Protein AF-A0A1B1DSR3-F1 (afdb_monomer)

Sequence (399 aa):
MAPPGQKVDLTNLPSYTDFYGKFVDSYETVCTPTSGTTDQLKSTLDSALGGYSGLTSLAGNFMGAYCYACKKKKEYMADSGKSHLKEAPCQALYHWLGKYILIIDGGHKISEVLDEIYGTLDNATHKDYKCSVEYNDVENGENHLDRSEGIFTHRKRVFEHYYDCDYVKQYLQQVNDLTRDADWATYKAELTNACDALGEYCKVGGKGQPKEGEGKADPYCSWFNKIKEYYCETDLSKLTQPSQLTCTKVKDTDPESEPEVERELTSEDVPQRTEDGHQHRQEVAESEKLPEEQTTVLKVPGSHAVPLLAQAGLQSSDETVSLQTLERQHGDTDLKATQQLLVPSTDTTGNTTLPATAISSVLGIAGVGLPTFAYFLYKVSIHNYEYIITIIRGGCKET

Mean predicted aligned error: 16.36 Å

Structure (mmCIF, N/CA/C/O backbone):
data_AF-A0A1B1DSR3-F1
#
_entry.id   AF-A0A1B1DSR3-F1
#
loop_
_atom_site.group_PDB
_atom_site.id
_atom_site.type_symbol
_atom_site.label_atom_id
_atom_site.label_alt_id
_atom_site.label_comp_id
_atom_site.label_asym_id
_atom_site.label_entity_id
_atom_site.label_seq_id
_atom_site.pdbx_PDB_ins_code
_atom_site.Cartn_x
_atom_site.Cartn_y
_atom_site.Cartn_z
_atom_site.occupancy
_atom_site.B_iso_or_equiv
_atom_site.auth_seq_id
_atom_site.auth_comp_id
_atom_site.auth_asym_id
_atom_site.auth_atom_id
_atom_site.pdbx_PDB_model_num
ATOM 1 N N . MET A 1 1 ? -18.361 6.840 -0.031 1.00 76.62 1 MET A N 1
ATOM 2 C CA . MET A 1 1 ? -19.219 6.338 1.062 1.00 76.62 1 MET A CA 1
ATOM 3 C C . MET A 1 1 ? -20.292 5.447 0.470 1.00 76.62 1 MET A C 1
ATOM 5 O O . MET A 1 1 ? -20.750 5.745 -0.631 1.00 76.62 1 MET A O 1
ATOM 9 N N . ALA A 1 2 ? -20.674 4.375 1.168 1.00 75.44 2 ALA A N 1
ATOM 10 C CA . ALA A 1 2 ? -21.742 3.488 0.705 1.00 75.44 2 ALA A CA 1
ATOM 11 C C . ALA A 1 2 ? -23.108 4.209 0.714 1.00 75.44 2 ALA A C 1
ATOM 13 O O . ALA A 1 2 ? -23.326 5.054 1.594 1.00 75.44 2 ALA A O 1
ATOM 14 N N . PRO A 1 3 ? -24.024 3.897 -0.227 1.00 81.00 3 PRO A N 1
ATOM 15 C CA . PRO A 1 3 ? -25.383 4.430 -0.223 1.00 81.00 3 PRO A CA 1
ATOM 16 C C . PRO A 1 3 ? -26.112 4.156 1.105 1.00 81.00 3 PRO A C 1
ATOM 18 O O . PRO A 1 3 ? -25.883 3.110 1.723 1.00 81.00 3 PRO A O 1
ATOM 21 N N . PRO A 1 4 ? -27.020 5.047 1.551 1.00 80.38 4 PRO A N 1
ATOM 22 C CA . PRO A 1 4 ? -27.833 4.801 2.738 1.00 80.38 4 PRO A CA 1
ATOM 23 C C . PRO A 1 4 ? -28.563 3.452 2.653 1.00 80.38 4 PRO A C 1
ATOM 25 O O . PRO A 1 4 ? -29.243 3.172 1.669 1.00 80.38 4 PRO A O 1
ATOM 28 N N . GLY A 1 5 ? -28.423 2.623 3.689 1.00 82.00 5 GLY A N 1
ATOM 29 C CA . GLY A 1 5 ? -29.067 1.306 3.778 1.00 82.00 5 GLY A CA 1
ATOM 30 C C . GLY A 1 5 ? -28.268 0.135 3.194 1.00 82.00 5 GLY A C 1
ATOM 31 O O . GLY A 1 5 ? -28.661 -1.008 3.410 1.00 82.00 5 GLY A O 1
ATOM 32 N N . GLN A 1 6 ? -27.139 0.377 2.519 1.00 89.19 6 GLN A N 1
ATOM 33 C CA . GLN A 1 6 ? -26.235 -0.695 2.095 1.00 89.19 6 GLN A CA 1
ATOM 34 C C . GLN A 1 6 ? -25.169 -0.952 3.169 1.00 89.19 6 GLN A C 1
ATOM 36 O O . GLN A 1 6 ? -24.434 -0.031 3.544 1.00 89.19 6 GLN A O 1
ATOM 41 N N . LYS A 1 7 ? -25.076 -2.204 3.649 1.00 90.19 7 LYS A N 1
ATOM 42 C CA . LYS A 1 7 ? -23.981 -2.637 4.532 1.00 90.19 7 LYS A CA 1
ATOM 43 C C . LYS A 1 7 ? -22.663 -2.490 3.766 1.00 90.19 7 LYS A C 1
ATOM 45 O O . LYS A 1 7 ? -22.564 -2.960 2.633 1.00 90.19 7 LYS A O 1
ATOM 50 N N . VAL A 1 8 ? -21.681 -1.818 4.359 1.00 95.25 8 VAL A N 1
ATOM 51 C CA . VAL A 1 8 ? -20.309 -1.797 3.844 1.00 95.25 8 VAL A CA 1
ATOM 52 C C . VAL A 1 8 ? -19.783 -3.235 3.846 1.00 95.25 8 VAL A C 1
ATOM 54 O O . VAL A 1 8 ? -20.055 -3.999 4.769 1.00 95.25 8 VAL A O 1
ATOM 57 N N . ASP A 1 9 ? -19.061 -3.615 2.800 1.00 95.25 9 ASP A N 1
ATOM 58 C CA . ASP A 1 9 ? -18.430 -4.927 2.687 1.00 95.25 9 ASP A CA 1
ATOM 59 C C . ASP A 1 9 ? -16.941 -4.784 3.018 1.00 95.25 9 ASP A C 1
ATOM 61 O O . ASP A 1 9 ? -16.198 -4.141 2.274 1.00 95.25 9 ASP A O 1
ATOM 65 N N . LEU A 1 10 ? -16.505 -5.361 4.144 1.00 94.88 10 LEU A N 1
ATOM 66 C CA . LEU A 1 10 ? -15.104 -5.302 4.577 1.00 94.88 10 LEU A CA 1
ATOM 67 C C . LEU A 1 10 ? -14.157 -6.076 3.649 1.00 94.88 10 LEU A C 1
ATOM 69 O O . LEU A 1 10 ? -12.949 -5.856 3.704 1.00 94.88 10 LEU A O 1
ATOM 73 N N . THR A 1 11 ? -14.682 -6.950 2.787 1.00 92.81 11 THR A N 1
ATOM 74 C CA . THR A 1 11 ? -13.890 -7.672 1.781 1.00 92.81 11 THR A CA 1
ATOM 75 C C . THR A 1 11 ? -13.725 -6.887 0.479 1.00 92.81 11 THR A C 1
ATOM 77 O O . THR A 1 11 ? -12.882 -7.233 -0.346 1.00 92.81 11 THR A O 1
ATOM 80 N N . ASN A 1 12 ? -14.488 -5.803 0.304 1.00 95.12 12 ASN A N 1
ATOM 81 C CA . ASN A 1 12 ? -14.516 -4.998 -0.913 1.00 95.12 12 ASN A CA 1
ATOM 82 C C . ASN A 1 12 ? -14.443 -3.495 -0.595 1.00 95.12 12 ASN A C 1
ATOM 84 O O . ASN A 1 12 ? -15.306 -2.698 -0.974 1.00 95.12 12 ASN A O 1
ATOM 88 N N . LEU A 1 13 ? -13.404 -3.127 0.153 1.00 95.94 13 LEU A N 1
ATOM 89 C CA . LEU A 1 13 ? -13.130 -1.755 0.566 1.00 95.94 13 LEU A CA 1
ATOM 90 C C . LEU A 1 13 ? -12.521 -0.906 -0.572 1.00 95.94 13 LEU A C 1
ATOM 92 O O . LEU A 1 13 ? -12.008 -1.454 -1.555 1.00 95.94 13 LEU A O 1
ATOM 96 N N . PRO A 1 14 ? -12.550 0.435 -0.450 1.00 96.44 14 PRO A N 1
ATOM 97 C CA . PRO A 1 14 ? -12.005 1.346 -1.454 1.00 96.44 14 PRO A CA 1
ATOM 98 C C . PRO A 1 14 ? -10.570 1.066 -1.883 1.00 96.44 14 PRO A C 1
ATOM 100 O O . PRO A 1 14 ? -10.286 1.170 -3.069 1.00 96.44 14 PRO A O 1
ATOM 103 N N . SER A 1 15 ? -9.661 0.687 -0.982 1.00 96.69 15 SER A N 1
ATOM 104 C CA . SER A 1 15 ? -8.281 0.341 -1.355 1.00 96.69 15 SER A CA 1
ATOM 105 C C . SER A 1 15 ? -8.240 -0.742 -2.442 1.00 96.69 15 SER A C 1
ATOM 107 O O . SER A 1 15 ? -7.461 -0.657 -3.395 1.00 96.69 15 SER A O 1
ATOM 109 N N . TYR A 1 16 ? -9.147 -1.718 -2.365 1.00 96.50 16 TYR A N 1
ATOM 110 C CA . TYR A 1 16 ? -9.326 -2.741 -3.385 1.00 96.50 16 TYR A CA 1
ATOM 111 C C . TYR A 1 16 ? -10.014 -2.205 -4.639 1.00 96.50 16 TYR A C 1
ATOM 113 O O . TYR A 1 16 ? -9.489 -2.377 -5.741 1.00 96.50 16 TYR A O 1
ATOM 121 N N . THR A 1 17 ? -11.162 -1.537 -4.504 1.00 95.75 17 THR A N 1
ATOM 122 C CA . THR A 1 17 ? -11.949 -1.106 -5.673 1.00 95.75 17 THR A CA 1
ATOM 123 C C . THR A 1 17 ? -11.302 0.026 -6.465 1.00 95.75 17 THR A C 1
ATOM 125 O O . THR A 1 17 ? -11.461 0.088 -7.687 1.00 95.75 17 THR A O 1
ATOM 128 N N . ASP A 1 18 ? -10.587 0.921 -5.786 1.00 96.12 18 ASP A N 1
ATOM 129 C CA . ASP A 1 18 ? -9.931 2.085 -6.379 1.00 96.12 18 ASP A CA 1
ATOM 130 C C . ASP A 1 18 ? -8.580 1.711 -6.994 1.00 96.12 18 ASP A C 1
ATOM 132 O O . ASP A 1 18 ? -8.191 2.326 -7.993 1.00 96.12 18 ASP A O 1
ATOM 136 N N . PHE A 1 19 ? -7.885 0.711 -6.430 1.00 96.38 19 PHE A N 1
ATOM 137 C CA . PHE A 1 19 ? -6.527 0.339 -6.834 1.00 96.38 19 PHE A CA 1
ATOM 138 C C . PHE A 1 19 ? -6.383 -1.132 -7.206 1.00 96.38 19 PHE A C 1
ATOM 140 O O . PHE A 1 19 ? -6.237 -1.430 -8.387 1.00 96.38 19 PHE A O 1
ATOM 147 N N . TYR A 1 20 ? -6.413 -2.065 -6.250 1.00 96.19 20 TYR A N 1
ATOM 148 C CA . TYR A 1 20 ? -5.967 -3.441 -6.511 1.00 96.19 20 TYR A CA 1
ATOM 149 C C . TYR A 1 20 ? -6.769 -4.156 -7.602 1.00 96.19 20 TYR A C 1
ATOM 151 O O . TYR A 1 20 ? -6.168 -4.792 -8.467 1.00 96.19 20 TYR A O 1
ATOM 159 N N . GLY A 1 21 ? -8.096 -4.006 -7.616 1.00 94.44 21 GLY A N 1
ATOM 160 C CA . GLY A 1 21 ? -8.937 -4.527 -8.695 1.00 94.44 21 GLY A CA 1
ATOM 161 C C . GLY A 1 21 ? -8.625 -3.857 -10.036 1.00 94.44 21 GLY A C 1
ATOM 162 O O . GLY A 1 21 ? -8.548 -4.519 -11.065 1.00 94.44 21 GLY A O 1
ATOM 163 N N . LYS A 1 22 ? -8.338 -2.551 -10.025 1.00 95.12 22 LYS A N 1
ATOM 164 C CA . LYS A 1 22 ? -8.007 -1.782 -11.234 1.00 95.12 22 LYS A CA 1
ATOM 165 C C . LYS A 1 22 ? -6.636 -2.106 -11.797 1.00 95.12 22 LYS A C 1
ATOM 167 O O . LYS A 1 22 ? -6.476 -2.067 -13.008 1.00 95.12 22 LYS A O 1
ATOM 172 N N . PHE A 1 23 ? -5.668 -2.456 -10.958 1.00 94.44 23 PHE A N 1
ATOM 173 C CA . PHE A 1 23 ? -4.351 -2.888 -11.414 1.00 94.44 23 PHE A CA 1
ATOM 174 C C . PHE A 1 23 ? -4.416 -4.213 -12.176 1.00 94.44 23 PHE A C 1
ATOM 176 O O . PHE A 1 23 ? -3.712 -4.367 -13.171 1.00 94.44 23 PHE A O 1
ATOM 183 N N . VAL A 1 24 ? -5.296 -5.134 -11.771 1.00 89.94 24 VAL A N 1
ATOM 184 C CA . VAL A 1 24 ? -5.520 -6.398 -12.496 1.00 89.94 24 VAL A CA 1
ATOM 185 C C . VAL A 1 24 ? -6.099 -6.141 -13.891 1.00 89.94 24 VAL A C 1
ATOM 187 O O . VAL A 1 24 ? -5.636 -6.734 -14.862 1.00 89.94 24 VAL A O 1
ATOM 190 N N . ASP A 1 25 ? -7.033 -5.196 -14.005 1.00 87.19 25 ASP A N 1
ATOM 191 C CA . ASP A 1 25 ? -7.699 -4.847 -15.267 1.00 87.19 25 ASP A CA 1
ATOM 192 C C . ASP A 1 25 ? -6.936 -3.789 -16.093 1.00 87.19 25 ASP A C 1
ATOM 194 O O . ASP A 1 25 ? -7.405 -3.330 -17.134 1.00 87.19 25 ASP A O 1
ATOM 198 N N . SER A 1 26 ? -5.758 -3.353 -15.639 1.00 79.25 26 SER A N 1
ATOM 199 C CA . SER A 1 26 ? -5.097 -2.142 -16.149 1.00 79.25 26 SER A CA 1
ATOM 200 C C . SER A 1 26 ? -4.466 -2.268 -17.539 1.00 79.25 26 SER A C 1
ATOM 202 O O . SER A 1 26 ? -3.885 -1.293 -18.018 1.00 79.25 26 SER A O 1
ATOM 204 N N . TYR A 1 27 ? -4.613 -3.406 -18.227 1.00 72.12 27 TYR A N 1
ATOM 205 C CA . TYR A 1 27 ? -4.077 -3.613 -19.579 1.00 72.12 27 TYR A CA 1
ATOM 206 C C . TYR A 1 27 ? -4.597 -2.582 -20.598 1.00 72.12 27 TYR A C 1
ATOM 208 O O . TYR A 1 27 ? -3.929 -2.312 -21.594 1.00 72.12 27 TYR A O 1
ATOM 216 N N . GLU A 1 28 ? -5.764 -1.980 -20.340 1.00 66.00 28 GLU A N 1
ATOM 217 C CA . GLU A 1 28 ? -6.364 -0.935 -21.184 1.00 66.00 28 GLU A CA 1
ATOM 218 C C . GLU A 1 28 ? -5.876 0.479 -20.853 1.00 66.00 28 GLU A C 1
ATOM 220 O O . GLU A 1 28 ? -6.136 1.423 -21.603 1.00 66.00 28 GLU A O 1
ATOM 225 N N . THR A 1 29 ? -5.183 0.664 -19.725 1.00 71.75 29 THR A N 1
ATOM 226 C CA . THR A 1 29 ? -4.709 1.991 -19.332 1.00 71.75 29 THR A CA 1
ATOM 227 C C . THR A 1 29 ? -3.498 2.348 -20.176 1.00 71.75 29 THR A C 1
ATOM 229 O O . THR A 1 29 ? -2.367 1.968 -19.883 1.00 71.75 29 THR A O 1
ATOM 232 N N . VAL A 1 30 ? -3.748 3.106 -21.242 1.00 73.25 30 VAL A N 1
ATOM 233 C CA . VAL A 1 30 ? -2.699 3.614 -22.122 1.00 73.25 30 VAL A CA 1
ATOM 234 C C . VAL A 1 30 ? -1.822 4.580 -21.330 1.00 73.25 30 VAL A C 1
ATOM 236 O O . VAL A 1 30 ? -2.229 5.698 -21.009 1.00 73.25 30 VAL A O 1
ATOM 239 N N . CYS A 1 31 ? -0.598 4.153 -21.028 1.00 79.81 31 CYS A N 1
ATOM 240 C CA . CYS A 1 31 ? 0.480 5.079 -20.726 1.00 79.81 31 CYS A CA 1
ATOM 241 C C . CYS A 1 31 ? 0.621 6.017 -21.922 1.00 79.81 31 CYS A C 1
ATOM 243 O O . CYS A 1 31 ? 0.788 5.542 -23.046 1.00 79.81 31 CYS A O 1
ATOM 245 N N . THR A 1 32 ? 0.558 7.324 -21.699 1.00 81.19 32 THR A N 1
ATOM 246 C CA . THR A 1 32 ? 0.987 8.315 -22.687 1.00 81.19 32 THR A CA 1
ATOM 247 C C . THR A 1 32 ? 2.451 8.615 -22.408 1.00 81.19 32 THR A C 1
ATOM 249 O O . THR A 1 32 ? 2.722 9.500 -21.590 1.00 81.19 32 THR A O 1
ATOM 252 N N . PRO A 1 33 ? 3.398 7.838 -22.968 1.00 77.38 33 PRO A N 1
ATOM 253 C CA . PRO A 1 33 ? 4.786 8.054 -22.647 1.00 77.38 33 PRO A CA 1
ATOM 254 C C . PRO A 1 33 ? 5.237 9.415 -23.181 1.00 77.38 33 PRO A C 1
ATOM 256 O O . PRO A 1 33 ? 4.802 9.857 -24.246 1.00 77.38 33 PRO A O 1
ATOM 259 N N . THR A 1 34 ? 6.132 10.073 -22.451 1.00 79.81 34 THR A N 1
ATOM 260 C CA . THR A 1 34 ? 6.755 11.334 -22.876 1.00 79.81 34 THR A CA 1
ATOM 261 C C . THR A 1 34 ? 7.562 11.139 -24.169 1.00 79.81 34 THR A C 1
ATOM 263 O O . THR A 1 34 ? 7.729 12.074 -24.951 1.00 79.81 34 THR A O 1
ATOM 266 N N . SER A 1 35 ? 8.044 9.916 -24.417 1.00 77.31 35 SER A N 1
ATOM 267 C CA . SER A 1 35 ? 8.768 9.523 -25.625 1.00 77.31 35 SER A CA 1
ATOM 268 C C . SER A 1 35 ? 8.448 8.079 -26.042 1.00 77.31 35 SER A C 1
ATOM 270 O O . SER A 1 35 ? 8.245 7.199 -25.209 1.00 77.31 35 SER A O 1
ATOM 272 N N . GLY A 1 36 ? 8.420 7.824 -27.353 1.00 84.06 36 GLY A N 1
ATOM 273 C CA . GLY A 1 36 ? 8.180 6.489 -27.911 1.00 84.06 36 GLY A CA 1
ATOM 274 C C . GLY A 1 36 ? 6.711 6.048 -27.919 1.00 84.06 36 GLY A C 1
ATOM 275 O O . GLY A 1 36 ? 5.788 6.850 -27.793 1.00 84.06 36 GLY A O 1
ATOM 276 N N . THR A 1 37 ? 6.500 4.751 -28.133 1.00 87.62 37 THR A N 1
ATOM 277 C CA . THR A 1 37 ? 5.182 4.096 -28.152 1.00 87.62 37 THR A CA 1
ATOM 278 C C . THR A 1 37 ? 4.984 3.231 -26.908 1.00 87.62 37 THR A C 1
ATOM 280 O O . THR A 1 37 ? 5.949 2.789 -26.284 1.00 87.62 37 THR A O 1
ATOM 283 N N . THR A 1 38 ? 3.731 2.932 -26.563 1.00 88.69 38 THR A N 1
ATOM 284 C CA . THR A 1 38 ? 3.396 2.005 -25.469 1.00 88.69 38 THR A CA 1
ATOM 285 C C . THR A 1 38 ? 4.044 0.627 -25.662 1.00 88.69 38 THR A C 1
ATOM 287 O O . THR A 1 38 ? 4.540 0.047 -24.699 1.00 88.69 38 THR A O 1
ATOM 290 N N . ASP A 1 39 ? 4.127 0.134 -26.902 1.00 90.75 39 ASP A N 1
ATOM 291 C CA . ASP A 1 39 ? 4.780 -1.144 -27.217 1.00 90.75 39 ASP A CA 1
ATOM 292 C C . ASP A 1 39 ? 6.293 -1.106 -26.982 1.00 90.75 39 ASP A C 1
ATOM 294 O O . ASP A 1 39 ? 6.873 -2.078 -26.494 1.00 90.75 39 ASP A O 1
ATOM 298 N N . GLN A 1 40 ? 6.940 0.025 -27.283 1.00 91.25 40 GLN A N 1
ATOM 299 C CA . GLN A 1 40 ? 8.358 0.222 -26.980 1.00 91.25 40 GLN A CA 1
ATOM 300 C C . GLN A 1 40 ? 8.598 0.239 -25.472 1.00 91.25 40 GLN A C 1
ATOM 302 O O . GLN A 1 40 ? 9.488 -0.466 -25.011 1.00 91.25 40 GLN A O 1
ATOM 307 N N . LEU A 1 41 ? 7.783 0.968 -24.701 1.00 91.44 41 LEU A N 1
ATOM 308 C CA . LEU 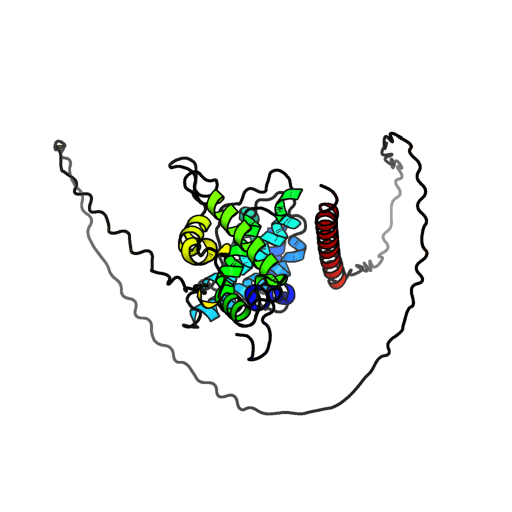A 1 41 ? 7.904 0.991 -23.242 1.00 91.44 41 LEU A CA 1
ATOM 309 C C . LEU A 1 41 ? 7.732 -0.405 -22.638 1.00 91.44 41 LEU A C 1
ATOM 311 O O . LEU A 1 41 ? 8.540 -0.828 -21.813 1.00 91.44 41 LEU A O 1
ATOM 315 N N . LYS A 1 42 ? 6.719 -1.143 -23.104 1.00 93.62 42 LYS A N 1
ATOM 316 C CA . LYS A 1 42 ? 6.501 -2.531 -22.701 1.00 93.62 42 LYS A CA 1
ATOM 317 C C . LYS A 1 42 ? 7.711 -3.405 -23.029 1.00 93.62 42 LYS A C 1
ATOM 319 O O . LYS A 1 42 ? 8.131 -4.167 -22.172 1.00 93.62 42 LYS A O 1
ATOM 324 N N . SER A 1 43 ? 8.272 -3.290 -24.233 1.00 95.00 43 SER A N 1
ATOM 325 C CA . SER A 1 43 ? 9.436 -4.083 -24.662 1.00 95.00 43 SER A CA 1
ATOM 326 C C . SER A 1 43 ? 10.696 -3.758 -23.852 1.00 95.00 43 SER A C 1
ATOM 328 O O . SER A 1 43 ? 11.485 -4.650 -23.543 1.00 95.00 43 SER A O 1
ATOM 330 N N . THR A 1 44 ? 10.877 -2.489 -23.477 1.00 94.88 44 THR A N 1
ATOM 331 C CA . THR A 1 44 ? 11.962 -2.066 -22.586 1.00 94.88 44 THR A CA 1
ATOM 332 C C . THR A 1 44 ? 11.794 -2.675 -21.198 1.00 94.88 44 THR A C 1
ATOM 334 O O . THR A 1 44 ? 12.746 -3.251 -20.679 1.00 94.88 44 THR A O 1
ATOM 337 N N . LEU A 1 45 ? 10.588 -2.613 -20.619 1.00 95.81 45 LEU A N 1
ATOM 338 C CA . LEU A 1 45 ? 10.313 -3.225 -19.316 1.00 95.81 45 LEU A CA 1
ATOM 339 C C . LEU A 1 45 ? 10.451 -4.750 -19.357 1.00 95.81 45 LEU A C 1
ATOM 341 O O . LEU A 1 45 ? 11.013 -5.334 -18.443 1.00 95.81 45 LEU A O 1
ATOM 345 N N . ASP A 1 46 ? 9.986 -5.390 -20.427 1.00 96.25 46 ASP A N 1
ATOM 346 C CA . ASP A 1 46 ? 10.155 -6.825 -20.666 1.00 96.25 46 ASP A CA 1
ATOM 347 C C . ASP A 1 46 ? 11.640 -7.221 -20.643 1.00 96.25 46 ASP A C 1
ATOM 349 O O . ASP A 1 46 ? 12.032 -8.142 -19.928 1.00 96.25 46 ASP A O 1
ATOM 353 N N . SER A 1 47 ? 12.481 -6.445 -21.333 1.00 96.25 47 SER A N 1
ATOM 354 C CA . SER A 1 47 ? 13.932 -6.653 -21.357 1.00 96.25 47 SER A CA 1
ATOM 355 C C . SER A 1 47 ? 14.580 -6.431 -19.988 1.00 96.25 47 SER A C 1
ATOM 357 O O . SER A 1 47 ? 15.402 -7.249 -19.576 1.00 96.25 47 SER A O 1
ATOM 359 N N . ALA A 1 48 ? 14.200 -5.369 -19.266 1.00 95.69 48 ALA A N 1
ATOM 360 C CA . ALA A 1 48 ? 14.682 -5.103 -17.906 1.00 95.69 48 ALA A CA 1
ATOM 361 C C . ALA A 1 48 ? 14.293 -6.235 -16.942 1.00 95.69 48 ALA A C 1
ATOM 363 O O . ALA A 1 48 ? 15.071 -6.631 -16.077 1.00 95.69 48 ALA A O 1
ATOM 364 N N . LEU A 1 49 ? 13.115 -6.828 -17.155 1.00 96.19 49 LEU A N 1
ATOM 365 C CA . LEU A 1 49 ? 12.633 -7.957 -16.374 1.00 96.19 49 LEU A CA 1
ATOM 366 C C . LEU A 1 49 ? 13.197 -9.316 -16.810 1.00 96.19 49 LEU A C 1
ATOM 368 O O . LEU A 1 49 ? 12.853 -10.332 -16.211 1.00 96.19 49 LEU A O 1
ATOM 372 N N . GLY A 1 50 ? 14.061 -9.374 -17.827 1.00 95.75 50 GLY A N 1
ATOM 373 C CA . GLY A 1 50 ? 14.611 -10.628 -18.354 1.00 95.75 50 GLY A CA 1
ATOM 374 C C . GLY A 1 50 ? 15.468 -11.415 -17.353 1.00 95.75 50 GLY A C 1
ATOM 375 O O . GLY A 1 50 ? 15.646 -12.621 -17.521 1.00 95.75 50 GLY A O 1
ATOM 376 N N . GLY A 1 51 ? 15.973 -10.754 -16.305 1.00 92.94 51 GLY A N 1
ATOM 377 C CA . GLY A 1 51 ? 16.695 -11.393 -15.198 1.00 92.94 51 GLY A CA 1
ATOM 378 C C . GLY A 1 51 ? 15.798 -12.033 -14.131 1.00 92.94 51 GLY A C 1
ATOM 379 O O . GLY A 1 51 ? 16.293 -12.839 -13.348 1.00 92.94 51 GLY A O 1
ATOM 380 N N . TYR A 1 52 ? 14.500 -11.716 -14.123 1.00 93.19 52 TYR A N 1
ATOM 381 C CA . TYR A 1 52 ? 13.556 -12.073 -13.061 1.00 93.19 52 TYR A CA 1
ATOM 382 C C . TYR A 1 52 ? 12.531 -13.085 -13.578 1.00 93.19 52 TYR A C 1
ATOM 384 O O . TYR A 1 52 ? 11.517 -12.745 -14.205 1.00 93.19 52 TYR A O 1
ATOM 392 N N . SER A 1 53 ? 12.836 -14.370 -13.384 1.00 89.19 53 SER A N 1
ATOM 393 C CA . SER A 1 53 ? 12.101 -15.477 -14.003 1.00 89.19 53 SER A CA 1
ATOM 394 C C . SER A 1 53 ? 10.600 -15.406 -13.703 1.00 89.19 53 SER A C 1
ATOM 396 O O . SER A 1 53 ? 10.172 -15.485 -12.559 1.00 89.19 53 SER A O 1
ATOM 398 N N . GLY A 1 54 ? 9.782 -15.321 -14.755 1.00 90.06 54 GLY A N 1
ATOM 399 C CA . GLY A 1 54 ? 8.319 -15.279 -14.671 1.00 90.06 54 GLY A CA 1
ATOM 400 C C . GLY A 1 54 ? 7.725 -13.867 -14.636 1.00 90.06 54 GLY A C 1
ATOM 401 O O . GLY A 1 54 ? 6.602 -13.684 -15.117 1.00 90.06 54 GLY A O 1
ATOM 402 N N . LEU A 1 55 ? 8.475 -12.856 -14.180 1.00 94.25 55 LEU A N 1
ATOM 403 C CA . LEU A 1 55 ? 7.998 -11.468 -14.139 1.00 94.25 55 LEU A CA 1
ATOM 404 C C . LEU A 1 55 ? 7.909 -10.824 -15.524 1.00 94.25 55 LEU A C 1
ATOM 406 O O . LEU A 1 55 ? 7.029 -9.997 -15.746 1.00 94.25 55 LEU A O 1
ATOM 410 N N . THR A 1 56 ? 8.735 -11.252 -16.481 1.00 94.75 56 THR A N 1
ATOM 411 C CA . THR A 1 56 ? 8.697 -10.796 -17.883 1.00 94.75 56 THR A CA 1
ATOM 412 C C . THR A 1 56 ? 7.281 -10.882 -18.474 1.00 94.75 56 THR A C 1
ATOM 414 O O . THR A 1 56 ? 6.769 -9.930 -19.056 1.00 94.75 56 THR A O 1
ATOM 417 N N . SER A 1 57 ? 6.563 -11.979 -18.197 1.00 93.25 57 SER A N 1
ATOM 418 C CA . SER A 1 57 ? 5.182 -12.181 -18.667 1.00 93.25 57 SER A CA 1
ATOM 419 C C . SER A 1 57 ? 4.165 -11.172 -18.106 1.00 93.25 57 SER A C 1
ATOM 421 O O . SER A 1 57 ? 3.087 -10.996 -18.676 1.00 93.25 57 SER A O 1
ATOM 423 N N . LEU A 1 58 ? 4.512 -10.487 -17.011 1.00 94.31 58 LEU A N 1
ATOM 424 C CA . LEU A 1 58 ? 3.693 -9.484 -16.335 1.00 94.31 58 LEU A CA 1
ATOM 425 C C . LEU A 1 58 ? 4.074 -8.045 -16.703 1.00 94.31 58 LEU A C 1
ATOM 427 O O . LEU A 1 58 ? 3.396 -7.127 -16.243 1.00 94.31 58 LEU A O 1
ATOM 431 N N . ALA A 1 59 ? 5.080 -7.821 -17.558 1.00 94.62 59 ALA A N 1
ATOM 432 C CA . ALA A 1 59 ? 5.556 -6.480 -17.916 1.00 94.62 59 ALA A CA 1
ATOM 433 C C . ALA A 1 59 ? 4.417 -5.549 -18.375 1.00 94.62 59 ALA A C 1
ATOM 435 O O . ALA A 1 59 ? 4.313 -4.407 -17.932 1.00 94.62 59 ALA A O 1
ATOM 436 N N . GLY A 1 60 ? 3.492 -6.054 -19.202 1.00 93.00 60 GLY A N 1
ATOM 437 C CA . GLY A 1 60 ? 2.319 -5.284 -19.633 1.00 93.00 60 GLY A CA 1
ATOM 438 C C . GLY A 1 60 ? 1.398 -4.868 -18.477 1.00 93.00 60 GLY A C 1
ATOM 439 O O . GLY A 1 60 ? 0.938 -3.729 -18.445 1.00 93.00 60 GLY A O 1
ATOM 440 N N . ASN A 1 61 ? 1.179 -5.761 -17.508 1.00 93.75 61 ASN A N 1
ATOM 441 C CA . ASN A 1 61 ? 0.332 -5.497 -16.343 1.00 93.75 61 ASN A CA 1
ATOM 442 C C . ASN A 1 61 ? 1.007 -4.511 -15.383 1.00 93.75 61 ASN A C 1
ATOM 444 O O . ASN A 1 61 ? 0.357 -3.607 -14.871 1.00 93.75 61 ASN A O 1
ATOM 448 N N . PHE A 1 62 ? 2.316 -4.657 -15.158 1.00 95.12 62 PHE A N 1
ATOM 449 C CA . PHE A 1 62 ? 3.090 -3.753 -14.305 1.00 95.12 62 PHE A CA 1
ATOM 450 C C . PHE A 1 62 ? 3.118 -2.337 -14.878 1.00 95.12 62 PHE A C 1
ATOM 452 O O . PHE A 1 62 ? 2.852 -1.378 -14.156 1.00 95.12 62 PHE A O 1
ATOM 459 N N . MET A 1 63 ? 3.342 -2.213 -16.188 1.00 94.44 63 MET A N 1
ATOM 460 C CA . MET A 1 63 ? 3.273 -0.938 -16.898 1.00 94.44 63 MET A CA 1
ATOM 461 C C . MET A 1 63 ? 1.876 -0.299 -16.788 1.00 94.44 63 MET A C 1
ATOM 463 O O . MET A 1 63 ? 1.768 0.871 -16.416 1.00 94.44 63 MET A O 1
ATOM 467 N N . GLY A 1 64 ? 0.805 -1.053 -17.063 1.00 92.88 64 GLY A N 1
ATOM 468 C CA . GLY A 1 64 ? -0.573 -0.558 -16.955 1.00 92.88 64 GLY A CA 1
ATOM 469 C C . GLY A 1 64 ? -0.917 -0.077 -15.541 1.00 92.88 64 GLY A C 1
ATOM 470 O O . GLY A 1 64 ? -1.437 1.030 -15.364 1.00 92.88 64 GLY A O 1
ATOM 471 N N . ALA A 1 65 ? -0.552 -0.864 -14.524 1.00 95.19 65 ALA A N 1
ATOM 472 C CA . ALA A 1 65 ? -0.788 -0.539 -13.123 1.00 95.19 65 ALA A CA 1
ATOM 473 C C . ALA A 1 65 ? -0.008 0.711 -12.691 1.00 95.19 65 ALA A C 1
ATOM 475 O O . ALA A 1 65 ? -0.573 1.596 -12.044 1.00 95.19 65 ALA A O 1
ATOM 476 N N . TYR A 1 66 ? 1.258 0.828 -13.106 1.00 94.56 66 TYR A N 1
ATOM 477 C CA . TYR A 1 66 ? 2.093 2.001 -12.845 1.00 94.56 66 TYR A CA 1
ATOM 478 C C . TYR A 1 66 ? 1.479 3.275 -13.426 1.00 94.56 66 TYR A C 1
ATOM 480 O O . TYR A 1 66 ? 1.332 4.281 -12.728 1.00 94.56 66 TYR A O 1
ATOM 488 N N . CYS A 1 67 ? 1.048 3.233 -14.687 1.00 92.25 67 CYS A N 1
ATOM 489 C CA . CYS A 1 67 ? 0.434 4.384 -15.341 1.00 92.25 67 CYS A CA 1
ATOM 490 C C . CYS A 1 67 ? -0.912 4.760 -14.718 1.00 92.25 67 CYS A C 1
ATOM 492 O O . CYS A 1 67 ? -1.198 5.949 -14.546 1.00 92.25 67 CYS A O 1
ATOM 494 N N . TYR A 1 68 ? -1.712 3.770 -14.314 1.00 93.81 68 TYR A N 1
ATOM 495 C CA . TYR A 1 68 ? -2.935 4.017 -13.556 1.00 93.81 68 TYR A CA 1
ATOM 496 C C . TYR A 1 68 ? -2.641 4.711 -12.217 1.00 93.81 68 TYR A C 1
ATOM 498 O O . TYR A 1 68 ? -3.276 5.720 -11.899 1.00 93.81 68 TYR A O 1
ATOM 506 N N . ALA A 1 69 ? -1.651 4.229 -11.460 1.00 94.75 69 ALA A N 1
ATOM 507 C CA . ALA A 1 69 ? -1.248 4.826 -10.189 1.00 94.75 69 ALA A CA 1
ATOM 508 C C . ALA A 1 69 ? -0.754 6.272 -10.362 1.00 94.75 69 ALA A C 1
ATOM 510 O O . ALA A 1 69 ? -1.227 7.163 -9.657 1.00 94.75 69 ALA A O 1
ATOM 511 N N . CYS A 1 70 ? 0.104 6.535 -11.353 1.00 93.44 70 CYS A N 1
ATOM 512 C CA . CYS A 1 70 ? 0.592 7.881 -11.675 1.00 93.44 70 CYS A CA 1
ATOM 513 C C . CYS A 1 70 ? -0.559 8.835 -12.035 1.00 93.44 70 CYS A C 1
ATOM 515 O O . CYS A 1 70 ? -0.649 9.954 -11.523 1.00 93.44 70 CYS A O 1
ATOM 517 N N . LYS A 1 71 ? -1.501 8.381 -12.874 1.00 92.56 71 LYS A N 1
ATOM 518 C CA . LYS A 1 71 ? -2.705 9.152 -13.212 1.00 92.56 71 LYS A CA 1
ATOM 519 C C . LYS A 1 71 ? -3.536 9.467 -11.966 1.00 92.56 71 LYS A C 1
ATOM 521 O O . LYS A 1 71 ? -3.951 10.610 -11.784 1.00 92.56 71 LYS A O 1
ATOM 526 N N . LYS A 1 72 ? -3.763 8.481 -11.094 1.00 94.38 72 LYS A N 1
ATOM 527 C CA . LYS A 1 72 ? -4.517 8.672 -9.847 1.00 94.38 72 LYS A CA 1
ATOM 528 C C . LYS A 1 72 ? -3.814 9.616 -8.880 1.00 94.38 72 LYS A C 1
ATOM 530 O O . LYS A 1 72 ? -4.484 10.455 -8.286 1.00 94.38 72 LYS A O 1
ATOM 535 N N . LYS A 1 73 ? -2.486 9.546 -8.775 1.00 94.75 73 LYS A N 1
ATOM 536 C CA . LYS A 1 73 ? -1.685 10.494 -7.992 1.00 94.75 73 LYS A CA 1
ATOM 537 C C . LYS A 1 73 ? -1.909 11.923 -8.478 1.00 94.75 73 LYS A C 1
ATOM 539 O O . LYS A 1 73 ? -2.271 12.782 -7.680 1.00 94.75 73 LYS A O 1
ATOM 544 N N . LYS A 1 74 ? -1.827 12.160 -9.792 1.00 93.94 74 LYS A N 1
ATOM 545 C CA . LYS A 1 74 ? -2.144 13.466 -10.394 1.00 93.94 74 LYS A CA 1
ATOM 546 C C . LYS A 1 74 ? -3.558 13.943 -10.045 1.00 93.94 74 LYS A C 1
ATOM 548 O O . LYS A 1 74 ? -3.739 15.096 -9.663 1.00 93.94 74 LYS A O 1
ATOM 553 N N . GLU A 1 75 ? -4.557 13.068 -10.168 1.00 94.38 75 GLU A N 1
ATOM 554 C CA . GLU A 1 75 ? -5.946 13.386 -9.807 1.00 94.38 75 GLU A CA 1
ATOM 555 C C . GLU A 1 75 ? -6.071 13.763 -8.321 1.00 94.38 75 GLU A C 1
ATOM 557 O O . GLU A 1 75 ? -6.750 14.731 -7.989 1.00 94.38 75 GLU A O 1
ATOM 562 N N . TYR A 1 76 ? -5.389 13.042 -7.428 1.00 94.75 76 TYR A N 1
ATOM 563 C CA . TYR A 1 76 ? -5.465 13.265 -5.981 1.00 94.75 76 TYR A CA 1
ATOM 564 C C . TYR A 1 76 ? -4.720 14.530 -5.553 1.00 94.75 76 TYR A C 1
ATOM 566 O O . TYR A 1 76 ? -5.148 15.201 -4.621 1.00 94.75 76 TYR A O 1
ATOM 574 N N . MET A 1 77 ? -3.646 14.895 -6.256 1.00 93.06 77 MET A N 1
ATOM 575 C CA . MET A 1 77 ? -2.962 16.176 -6.063 1.00 93.06 77 MET A CA 1
ATOM 576 C C . MET A 1 77 ? -3.839 17.368 -6.473 1.00 93.06 77 MET A C 1
ATOM 578 O O . MET A 1 77 ? -3.759 18.423 -5.849 1.00 93.06 77 MET A O 1
ATOM 582 N N . ALA A 1 78 ? -4.676 17.208 -7.502 1.00 94.94 78 ALA A N 1
ATOM 583 C CA . ALA A 1 78 ? -5.587 18.254 -7.967 1.00 94.94 78 ALA A CA 1
ATOM 584 C C . ALA A 1 78 ? -6.868 18.373 -7.115 1.00 94.94 78 ALA A C 1
ATOM 586 O O . ALA A 1 78 ? -7.485 19.438 -7.072 1.00 94.94 78 ALA A O 1
ATOM 587 N N . ASP A 1 79 ? -7.276 17.297 -6.440 1.00 94.62 79 ASP A N 1
ATOM 588 C CA . ASP A 1 79 ? -8.445 17.260 -5.561 1.00 94.62 79 ASP A CA 1
ATOM 589 C C . ASP A 1 79 ? -8.055 17.633 -4.121 1.00 94.62 79 ASP A C 1
ATOM 591 O O . ASP A 1 79 ? -7.482 16.838 -3.375 1.00 94.62 79 ASP A O 1
ATOM 595 N N . SER A 1 80 ? -8.418 18.842 -3.684 1.00 90.69 80 SER A N 1
ATOM 596 C CA . SER A 1 80 ? -8.141 19.320 -2.321 1.00 90.69 80 SER A CA 1
ATOM 597 C C . SER A 1 80 ? -8.752 18.439 -1.223 1.00 90.69 80 SER A C 1
ATOM 599 O O . SER A 1 80 ? -8.231 18.406 -0.108 1.00 90.69 80 SER A O 1
ATOM 601 N N . GLY A 1 81 ? -9.811 17.682 -1.526 1.00 90.19 81 GLY A N 1
ATOM 602 C CA . GLY A 1 81 ? -10.411 16.709 -0.618 1.00 90.19 81 GLY A CA 1
ATOM 603 C C . GLY A 1 81 ? -9.584 15.432 -0.452 1.00 90.19 81 GLY A C 1
ATOM 604 O O . GLY A 1 81 ? -9.753 14.736 0.554 1.00 90.19 81 GLY A O 1
ATOM 605 N N . LYS A 1 82 ? -8.676 15.142 -1.394 1.00 90.56 82 LYS A N 1
ATOM 606 C CA . LYS A 1 82 ? -7.828 13.938 -1.460 1.00 90.56 82 LYS A CA 1
ATOM 607 C C . LYS A 1 82 ? -6.327 14.220 -1.458 1.00 90.56 82 LYS A C 1
ATOM 609 O O . LYS A 1 82 ? -5.549 13.274 -1.487 1.00 90.56 82 LYS A O 1
ATOM 614 N N . SER A 1 83 ? -5.908 15.475 -1.343 1.00 89.75 83 SER A N 1
ATOM 615 C CA . SER A 1 83 ? -4.489 15.860 -1.314 1.00 89.75 83 SER A CA 1
ATOM 616 C C . SER A 1 83 ? -3.683 15.139 -0.224 1.00 89.75 83 SER A C 1
ATOM 618 O O . SER A 1 83 ? -2.558 14.716 -0.468 1.00 89.75 83 SER A O 1
ATOM 620 N N . HIS A 1 84 ? -4.284 14.903 0.945 1.00 87.44 84 HIS A N 1
ATOM 621 C CA . HIS A 1 84 ? -3.716 14.090 2.033 1.00 87.44 84 HIS A CA 1
ATOM 622 C C . HIS A 1 84 ? -3.496 12.603 1.675 1.00 87.44 84 HIS A C 1
ATOM 624 O O . HIS A 1 84 ? -2.804 11.900 2.397 1.00 87.44 84 HIS A O 1
ATOM 630 N N . LEU A 1 85 ? -4.075 12.119 0.572 1.00 91.94 85 LEU A N 1
ATOM 631 C CA . LEU A 1 85 ? -3.913 10.764 0.033 1.00 91.94 85 LEU A CA 1
ATOM 632 C C . LEU A 1 85 ? -3.104 10.757 -1.268 1.00 91.94 85 LEU A C 1
ATOM 634 O O . LEU A 1 85 ? -3.091 9.742 -1.958 1.00 91.94 85 LEU A O 1
ATOM 638 N N . LYS A 1 86 ? -2.444 11.862 -1.644 1.00 93.38 86 LYS A N 1
ATOM 639 C CA . LYS A 1 86 ? -1.722 11.991 -2.927 1.00 93.38 86 LYS A CA 1
ATOM 640 C C . LYS A 1 86 ? -0.742 10.842 -3.207 1.00 93.38 86 LYS A C 1
ATOM 642 O O . LYS A 1 86 ? -0.596 10.447 -4.358 1.00 93.38 86 LYS A O 1
ATOM 647 N N . GLU A 1 87 ? -0.135 10.265 -2.168 1.00 94.06 87 GLU A N 1
ATOM 648 C CA . GLU A 1 87 ? 0.800 9.136 -2.292 1.00 94.06 87 GLU A CA 1
ATOM 649 C C . GLU A 1 87 ? 0.134 7.752 -2.231 1.00 94.06 87 GLU A C 1
ATOM 651 O O . GLU A 1 87 ? 0.763 6.754 -2.586 1.00 94.06 87 GLU A O 1
ATOM 656 N N . ALA A 1 88 ? -1.142 7.663 -1.841 1.00 95.12 88 ALA A N 1
ATOM 657 C CA . ALA A 1 88 ? -1.848 6.390 -1.706 1.00 95.12 88 ALA A CA 1
ATOM 658 C C . ALA A 1 88 ? -1.862 5.550 -3.000 1.00 95.12 88 ALA A C 1
ATOM 660 O O . ALA A 1 88 ? -1.626 4.346 -2.906 1.00 95.12 88 ALA A O 1
ATOM 661 N N . PRO A 1 89 ? -2.047 6.120 -4.211 1.00 96.62 89 PRO A N 1
ATOM 662 C CA . PRO A 1 89 ? -1.975 5.333 -5.443 1.00 96.62 89 PRO A CA 1
ATOM 663 C C . PRO A 1 89 ? -0.620 4.641 -5.643 1.00 96.62 89 PRO A C 1
ATOM 665 O O . PRO A 1 89 ? -0.574 3.488 -6.069 1.00 96.62 89 PRO A O 1
ATOM 668 N N . CYS A 1 90 ? 0.480 5.319 -5.307 1.00 96.25 90 CYS A N 1
ATOM 669 C CA . CYS A 1 90 ? 1.826 4.768 -5.447 1.00 96.25 90 CYS A CA 1
ATOM 670 C C . CYS A 1 90 ? 2.148 3.745 -4.350 1.00 96.25 90 CYS A C 1
ATOM 672 O O . CYS A 1 90 ? 2.778 2.730 -4.633 1.00 96.25 90 CYS A O 1
ATOM 674 N N . GLN A 1 91 ? 1.668 3.955 -3.121 1.00 95.75 91 GLN A N 1
ATOM 675 C CA . GLN A 1 91 ? 1.782 2.964 -2.043 1.00 95.75 91 GLN A CA 1
ATOM 676 C C . GLN A 1 91 ? 0.975 1.692 -2.351 1.00 95.75 91 GLN A C 1
ATOM 678 O O . GLN A 1 91 ? 1.473 0.580 -2.175 1.00 95.75 91 GLN A O 1
ATOM 683 N N . ALA A 1 92 ? -0.234 1.832 -2.903 1.00 96.81 92 ALA A N 1
ATOM 684 C CA . ALA A 1 92 ? -1.019 0.694 -3.373 1.00 96.81 92 ALA A CA 1
ATOM 685 C C . ALA A 1 92 ? -0.293 -0.065 -4.496 1.00 96.81 92 ALA A C 1
ATOM 687 O O . ALA A 1 92 ? -0.256 -1.296 -4.482 1.00 96.81 92 ALA A O 1
ATOM 688 N N . LEU A 1 93 ? 0.323 0.653 -5.444 1.00 96.75 93 LEU A N 1
ATOM 689 C CA . LEU A 1 93 ? 1.136 0.043 -6.497 1.00 96.75 93 LEU A CA 1
ATOM 690 C C . LEU A 1 93 ? 2.320 -0.742 -5.917 1.00 96.75 93 LEU A C 1
ATOM 692 O O . LEU A 1 93 ? 2.516 -1.891 -6.305 1.00 96.75 93 LEU A O 1
ATOM 696 N N . TYR A 1 94 ? 3.061 -0.160 -4.968 1.00 96.38 94 TYR A N 1
ATOM 697 C CA . TYR A 1 94 ? 4.164 -0.826 -4.267 1.00 96.38 94 TYR A CA 1
ATOM 698 C C . TYR A 1 94 ? 3.716 -2.164 -3.663 1.00 96.38 94 TYR A C 1
ATOM 700 O O . TYR A 1 94 ? 4.325 -3.207 -3.914 1.00 96.38 94 TYR A O 1
ATOM 708 N N . HIS A 1 95 ? 2.603 -2.160 -2.924 1.00 95.50 95 HIS A N 1
ATOM 709 C CA . HIS A 1 95 ? 2.075 -3.372 -2.300 1.00 95.50 95 HIS A CA 1
ATOM 710 C C . HIS A 1 95 ? 1.587 -4.405 -3.318 1.00 95.50 95 HIS A C 1
ATOM 712 O O . HIS A 1 95 ? 1.752 -5.611 -3.115 1.00 95.50 95 HIS A O 1
ATOM 718 N N . TRP A 1 96 ? 0.997 -3.946 -4.421 1.00 96.19 96 TRP A N 1
ATOM 719 C CA . TRP A 1 96 ? 0.530 -4.816 -5.491 1.00 96.19 96 TRP A CA 1
ATOM 720 C C . TRP A 1 96 ? 1.692 -5.477 -6.240 1.00 96.19 96 TRP A C 1
ATOM 722 O O . TRP A 1 96 ? 1.680 -6.696 -6.389 1.00 96.19 96 TRP A O 1
ATOM 732 N N . LEU A 1 97 ? 2.717 -4.715 -6.641 1.00 95.25 97 LEU A N 1
ATOM 733 C CA . LEU A 1 97 ? 3.916 -5.240 -7.306 1.00 95.25 97 LEU A CA 1
ATOM 734 C C . LEU A 1 97 ? 4.668 -6.217 -6.402 1.00 95.25 97 LEU A C 1
ATOM 736 O O . LEU A 1 97 ? 4.945 -7.345 -6.813 1.00 95.25 97 LEU A O 1
ATOM 740 N N . GLY A 1 98 ? 4.929 -5.828 -5.150 1.00 92.88 98 GLY A N 1
ATOM 741 C CA . GLY A 1 98 ? 5.669 -6.673 -4.215 1.00 92.88 98 GLY A CA 1
ATOM 742 C C . GLY A 1 98 ? 4.987 -8.018 -3.956 1.00 92.88 98 GLY A C 1
ATOM 743 O O . GLY A 1 98 ? 5.680 -9.024 -3.846 1.00 92.88 98 GLY A O 1
ATOM 744 N N . LYS A 1 99 ? 3.645 -8.097 -3.988 1.00 92.00 99 LYS A N 1
ATOM 745 C CA . LYS A 1 99 ? 2.928 -9.386 -3.931 1.00 92.00 99 LYS A CA 1
ATOM 746 C C . LYS A 1 99 ? 3.364 -10.336 -5.055 1.00 92.00 99 LYS A C 1
ATOM 748 O O . LYS A 1 99 ? 3.605 -11.509 -4.788 1.00 92.00 99 LYS A O 1
ATOM 753 N N . TYR A 1 100 ? 3.447 -9.863 -6.299 1.00 91.69 100 TYR A N 1
ATOM 754 C CA . TYR A 1 100 ? 3.857 -10.711 -7.426 1.00 91.69 100 TYR A CA 1
ATOM 755 C C . TYR A 1 100 ? 5.337 -11.068 -7.359 1.00 91.69 100 TYR A C 1
ATOM 757 O O . TYR A 1 100 ? 5.681 -12.224 -7.590 1.00 91.69 100 TYR A O 1
ATOM 765 N N . ILE A 1 101 ? 6.187 -10.108 -6.991 1.00 91.44 101 ILE A N 1
ATOM 766 C CA . ILE A 1 101 ? 7.632 -10.319 -6.852 1.00 91.44 101 ILE A CA 1
ATOM 767 C C . ILE A 1 101 ? 7.909 -11.409 -5.809 1.00 91.44 101 ILE A C 1
ATOM 769 O O . ILE A 1 101 ? 8.607 -12.377 -6.093 1.00 91.44 101 ILE A O 1
ATOM 773 N N . LEU A 1 102 ? 7.272 -11.322 -4.638 1.00 87.88 102 LEU A N 1
ATOM 774 C CA . LEU A 1 102 ? 7.417 -12.311 -3.567 1.00 87.88 102 LEU A CA 1
ATOM 775 C C . LEU A 1 102 ? 6.978 -13.724 -3.979 1.00 87.88 102 LEU A C 1
ATOM 777 O O . LEU A 1 102 ? 7.587 -14.702 -3.544 1.00 87.88 102 LEU A O 1
ATOM 781 N N . ILE A 1 103 ? 5.928 -13.839 -4.798 1.00 86.19 103 ILE A N 1
ATOM 782 C CA . ILE A 1 103 ? 5.375 -15.131 -5.232 1.00 86.19 103 ILE A CA 1
ATOM 783 C C . ILE A 1 103 ? 6.202 -15.750 -6.363 1.00 86.19 103 ILE A C 1
ATOM 785 O O . ILE A 1 103 ? 6.403 -16.962 -6.376 1.00 86.19 103 ILE A O 1
ATOM 789 N N . ILE A 1 104 ? 6.624 -14.942 -7.336 1.00 85.12 104 ILE A N 1
ATOM 790 C CA . ILE A 1 104 ? 7.142 -15.433 -8.619 1.00 85.12 104 ILE A CA 1
ATOM 791 C C . ILE A 1 104 ? 8.667 -15.492 -8.624 1.00 85.12 104 ILE A C 1
ATOM 793 O O . ILE A 1 104 ? 9.238 -16.461 -9.115 1.00 85.12 104 ILE A O 1
ATOM 797 N N . ASP A 1 105 ? 9.331 -14.490 -8.054 1.00 75.88 105 ASP A N 1
ATOM 798 C CA . ASP A 1 105 ? 10.732 -14.202 -8.364 1.00 75.88 105 ASP A CA 1
ATOM 799 C C . ASP A 1 105 ? 11.746 -14.963 -7.489 1.00 75.88 105 ASP A C 1
ATOM 801 O O . ASP A 1 105 ? 12.924 -14.628 -7.410 1.00 75.88 105 ASP A O 1
ATOM 805 N N . GLY A 1 106 ? 11.290 -16.008 -6.788 1.00 68.75 106 GLY A N 1
ATOM 806 C CA . GLY A 1 106 ? 12.125 -17.111 -6.294 1.00 68.75 106 GLY A CA 1
ATOM 807 C C . GLY A 1 106 ? 13.270 -16.793 -5.319 1.00 68.75 106 GLY A C 1
ATOM 808 O O . GLY A 1 106 ? 13.947 -17.723 -4.896 1.00 68.75 106 GLY A O 1
ATOM 809 N N . GLY A 1 107 ? 13.503 -15.538 -4.920 1.00 77.50 107 GLY A N 1
ATOM 810 C CA . GLY A 1 107 ? 14.658 -15.205 -4.074 1.00 77.50 107 GLY A CA 1
ATOM 811 C C . GLY A 1 107 ? 15.195 -13.782 -4.193 1.00 77.50 107 GLY A C 1
ATOM 812 O O . GLY A 1 107 ? 15.855 -13.332 -3.259 1.00 77.50 107 GLY A O 1
ATOM 813 N N . HIS A 1 108 ? 14.894 -13.065 -5.276 1.00 88.25 108 HIS A N 1
ATOM 814 C CA . HIS A 1 108 ? 15.351 -11.684 -5.431 1.00 88.25 108 HIS A CA 1
ATOM 815 C C . HIS A 1 108 ? 14.764 -10.751 -4.367 1.00 88.25 108 HIS A C 1
ATOM 817 O O . HIS A 1 108 ? 13.718 -11.017 -3.753 1.00 88.25 108 HIS A O 1
ATOM 823 N N . LYS A 1 109 ? 15.487 -9.659 -4.117 1.00 88.38 109 LYS A N 1
ATOM 824 C CA . LYS A 1 109 ? 15.031 -8.607 -3.216 1.00 88.38 109 LYS A CA 1
ATOM 825 C C . LYS A 1 109 ? 13.931 -7.797 -3.890 1.00 88.38 109 LYS A C 1
ATOM 827 O O . LYS A 1 109 ? 14.005 -7.520 -5.082 1.00 88.38 109 LYS A O 1
ATOM 832 N N . ILE A 1 110 ? 12.913 -7.412 -3.122 1.00 90.12 110 ILE A N 1
ATOM 833 C CA . ILE A 1 110 ? 11.795 -6.634 -3.666 1.00 90.12 110 ILE A CA 1
ATOM 834 C C . ILE A 1 110 ? 12.307 -5.283 -4.178 1.00 90.12 110 ILE A C 1
ATOM 836 O O . ILE A 1 110 ? 11.866 -4.844 -5.235 1.00 90.12 110 ILE A O 1
ATOM 840 N N . SER A 1 111 ? 13.237 -4.651 -3.455 1.00 90.00 111 SER A N 1
ATOM 841 C CA . SER A 1 111 ? 13.832 -3.367 -3.831 1.00 90.00 111 SER A CA 1
ATOM 842 C C . SER A 1 111 ? 14.511 -3.433 -5.196 1.00 90.00 111 SER A C 1
ATOM 844 O O . SER A 1 111 ? 14.188 -2.627 -6.052 1.00 90.00 111 SER A O 1
ATOM 846 N N . GLU A 1 112 ? 15.351 -4.443 -5.439 1.00 92.12 112 GLU A N 1
ATOM 847 C CA . GLU A 1 112 ? 16.093 -4.614 -6.695 1.00 92.12 112 GLU A CA 1
ATOM 848 C C . GLU A 1 112 ? 15.138 -4.686 -7.896 1.00 92.12 112 GLU A C 1
ATOM 850 O O . GLU A 1 112 ? 15.333 -4.014 -8.907 1.00 92.12 112 GLU A O 1
ATOM 855 N N . VAL A 1 113 ? 14.051 -5.445 -7.764 1.00 93.69 113 VAL A N 1
ATOM 856 C CA . VAL A 1 113 ? 13.056 -5.588 -8.833 1.00 93.69 113 VAL A CA 1
ATOM 857 C C . VAL A 1 113 ? 12.222 -4.318 -9.004 1.00 93.69 113 VAL A C 1
ATOM 859 O O . VAL A 1 113 ? 11.927 -3.913 -10.130 1.00 93.69 113 VAL A O 1
ATOM 862 N N . LEU A 1 114 ? 11.812 -3.683 -7.903 1.00 94.19 114 LEU A N 1
ATOM 863 C CA . LEU A 1 114 ? 11.065 -2.427 -7.953 1.00 94.19 114 LEU A CA 1
ATOM 864 C C . LEU A 1 114 ? 11.901 -1.293 -8.545 1.00 94.19 114 LEU A C 1
ATOM 866 O O . LEU A 1 114 ? 11.352 -0.512 -9.316 1.00 94.19 114 LEU A O 1
ATOM 870 N N . ASP A 1 115 ? 13.194 -1.228 -8.242 1.00 93.12 115 ASP A N 1
ATOM 871 C CA . ASP A 1 115 ? 14.125 -0.246 -8.795 1.00 93.12 115 ASP A CA 1
ATOM 872 C C . ASP A 1 115 ? 14.233 -0.398 -10.314 1.00 93.12 115 ASP A C 1
ATOM 874 O O . ASP A 1 115 ? 14.170 0.596 -11.035 1.00 93.12 115 ASP A O 1
ATOM 878 N N . GLU A 1 116 ? 14.296 -1.630 -10.828 1.00 94.75 116 GLU A N 1
ATOM 879 C CA . GLU A 1 116 ? 14.287 -1.889 -12.273 1.00 94.75 116 GLU A CA 1
ATOM 880 C C . GLU A 1 116 ? 12.957 -1.483 -12.927 1.00 94.75 116 GLU A C 1
ATOM 882 O O . GLU A 1 116 ? 12.938 -0.824 -13.975 1.00 94.75 116 GLU A O 1
ATOM 887 N N . ILE A 1 117 ? 11.822 -1.820 -12.298 1.00 94.75 117 ILE A N 1
ATOM 888 C CA . ILE A 1 117 ? 10.489 -1.445 -12.795 1.00 94.75 117 ILE A CA 1
ATOM 889 C C . ILE A 1 117 ? 10.334 0.079 -12.802 1.00 94.75 117 ILE A C 1
ATOM 891 O O . ILE A 1 117 ? 9.969 0.662 -13.826 1.00 94.75 117 ILE A O 1
ATOM 895 N N . TYR A 1 118 ? 10.605 0.738 -11.676 1.00 94.50 118 TYR A N 1
ATOM 896 C CA . TYR A 1 118 ? 10.458 2.180 -11.536 1.00 94.50 118 TYR A CA 1
ATOM 897 C C . TYR A 1 118 ? 11.475 2.926 -12.387 1.00 94.50 118 TYR A C 1
ATOM 899 O O . TYR A 1 118 ? 11.072 3.831 -13.104 1.00 94.50 118 TYR A O 1
ATOM 907 N N . GLY A 1 119 ? 12.745 2.527 -12.409 1.00 92.94 119 GLY A N 1
ATOM 908 C CA . GLY A 1 119 ? 13.771 3.149 -13.247 1.00 92.94 119 GLY A CA 1
ATOM 909 C C . GLY A 1 119 ? 13.443 3.064 -14.738 1.00 92.94 119 GLY A C 1
ATOM 910 O O . GLY A 1 119 ? 13.614 4.037 -15.479 1.00 92.94 119 GLY A O 1
ATOM 911 N N . THR A 1 120 ? 12.887 1.934 -15.182 1.00 93.31 120 THR A N 1
ATOM 912 C CA . THR A 1 120 ? 12.449 1.771 -16.572 1.00 93.31 120 THR A CA 1
ATOM 913 C C . THR A 1 120 ? 11.241 2.651 -16.900 1.00 93.31 120 THR A C 1
ATOM 915 O O . THR A 1 120 ? 11.215 3.309 -17.944 1.00 93.31 120 THR A O 1
ATOM 918 N N . LEU A 1 121 ? 10.236 2.685 -16.020 1.00 91.94 121 LEU A N 1
ATOM 919 C CA . LEU A 1 121 ? 8.973 3.387 -16.265 1.00 91.94 121 LEU A CA 1
ATOM 920 C C . LEU A 1 121 ? 9.036 4.898 -15.978 1.00 91.94 121 LEU A C 1
ATOM 922 O O . LEU A 1 121 ? 8.311 5.668 -16.612 1.00 91.94 121 LEU A O 1
ATOM 926 N N . ASP A 1 122 ? 9.917 5.346 -15.082 1.00 88.38 122 ASP A N 1
ATOM 927 C CA . ASP A 1 122 ? 10.110 6.758 -14.718 1.00 88.38 122 ASP A CA 1
ATOM 928 C C . ASP A 1 122 ? 10.485 7.587 -15.951 1.00 88.38 122 ASP A C 1
ATOM 930 O O . ASP A 1 122 ? 9.849 8.593 -16.260 1.00 88.38 122 ASP A O 1
ATOM 934 N N . ASN A 1 123 ? 11.426 7.082 -16.754 1.00 79.75 123 ASN A N 1
ATOM 935 C CA . ASN A 1 123 ? 11.875 7.740 -17.983 1.00 79.75 123 ASN A CA 1
ATOM 936 C C . ASN A 1 123 ? 10.759 7.959 -19.012 1.00 79.75 123 ASN A C 1
ATOM 938 O O . ASN A 1 123 ? 10.864 8.838 -19.871 1.00 79.75 123 ASN A O 1
ATOM 942 N N . ALA A 1 124 ? 9.695 7.162 -18.938 1.00 77.06 124 ALA A N 1
ATOM 943 C CA . ALA A 1 124 ? 8.590 7.232 -19.871 1.00 77.06 124 ALA A CA 1
ATOM 944 C C . ALA A 1 124 ? 7.425 8.079 -19.365 1.00 77.06 124 ALA A C 1
ATOM 946 O O . ALA A 1 124 ? 6.598 8.484 -20.174 1.00 77.06 124 ALA A O 1
ATOM 947 N N . THR A 1 125 ? 7.326 8.375 -18.071 1.00 77.50 125 THR A N 1
ATOM 948 C CA . THR A 1 125 ? 6.172 9.100 -17.523 1.00 77.50 125 THR A CA 1
ATOM 949 C C . THR A 1 125 ? 6.473 10.574 -17.264 1.00 77.50 125 THR A C 1
ATOM 951 O O . THR A 1 125 ? 7.585 11.068 -17.454 1.00 77.50 125 THR A O 1
ATOM 954 N N . HIS A 1 126 ? 5.433 11.335 -16.929 1.00 77.56 126 HIS A N 1
ATOM 955 C CA . HIS A 1 126 ? 5.587 12.740 -16.578 1.00 77.56 126 HIS A CA 1
ATOM 956 C C . HIS A 1 126 ? 6.194 12.869 -15.178 1.00 77.56 126 HIS A C 1
ATOM 958 O O . HIS A 1 126 ? 5.705 12.268 -14.220 1.00 77.56 126 HIS A O 1
ATOM 964 N N . LYS A 1 127 ? 7.205 13.732 -15.058 1.00 81.62 127 LYS A N 1
ATOM 965 C CA . LYS A 1 127 ? 8.022 13.885 -13.845 1.00 81.62 127 LYS A CA 1
ATOM 966 C C . LYS A 1 127 ? 7.225 14.256 -12.587 1.00 81.62 127 LYS A C 1
ATOM 968 O O . LYS A 1 127 ? 7.590 13.820 -11.501 1.00 81.62 127 LYS A O 1
ATOM 973 N N . ASP A 1 128 ? 6.139 15.015 -12.726 1.00 85.69 128 ASP A N 1
ATOM 974 C CA . ASP A 1 128 ? 5.456 15.647 -11.583 1.00 85.69 128 ASP A CA 1
ATOM 975 C C . ASP A 1 128 ? 4.579 14.695 -10.753 1.00 85.69 128 ASP A C 1
ATOM 977 O O . ASP A 1 128 ? 4.159 15.036 -9.651 1.00 85.69 128 ASP A O 1
ATOM 981 N N . TYR A 1 129 ? 4.262 13.510 -11.273 1.00 87.81 129 TYR A N 1
ATOM 982 C CA . TYR A 1 129 ? 3.344 12.568 -10.620 1.00 87.81 129 TYR A CA 1
ATOM 983 C C . TYR A 1 129 ? 3.787 11.117 -10.779 1.00 87.81 129 TYR A C 1
ATOM 985 O O . TYR A 1 129 ? 2.970 10.194 -10.739 1.00 87.81 129 TYR A O 1
ATOM 993 N N . LYS A 1 130 ? 5.098 10.922 -10.930 1.00 90.88 130 LYS A N 1
ATOM 994 C CA . LYS A 1 130 ? 5.702 9.599 -10.924 1.00 90.88 130 LYS A CA 1
ATOM 995 C C . LYS A 1 130 ? 5.494 8.902 -9.583 1.00 90.88 130 LYS A C 1
ATOM 997 O O . LYS A 1 130 ? 5.475 9.529 -8.513 1.00 90.88 130 LYS A O 1
ATOM 1002 N N . CYS A 1 131 ? 5.371 7.586 -9.656 1.00 92.75 131 CYS A N 1
ATOM 1003 C CA . CYS A 1 131 ? 5.464 6.738 -8.486 1.00 92.75 131 CYS A CA 1
ATOM 1004 C C . CYS A 1 131 ? 6.923 6.336 -8.282 1.00 92.75 131 CYS A C 1
ATOM 1006 O O . CYS A 1 131 ? 7.505 5.683 -9.144 1.00 92.75 131 CYS A O 1
ATOM 1008 N N . SER A 1 132 ? 7.484 6.736 -7.142 1.00 83.44 132 SER A N 1
ATOM 1009 C CA . SER A 1 132 ? 8.685 6.135 -6.567 1.00 83.44 132 SER A CA 1
ATOM 1010 C C . SER A 1 132 ? 8.401 5.902 -5.092 1.00 83.44 132 SER A C 1
ATOM 1012 O O . SER A 1 132 ? 8.130 6.852 -4.356 1.00 83.44 132 SER A O 1
ATOM 1014 N N . VAL A 1 133 ? 8.367 4.636 -4.688 1.00 83.75 133 VAL A N 1
ATOM 1015 C CA . VAL A 1 133 ? 8.230 4.247 -3.285 1.00 83.75 133 VAL A CA 1
ATOM 1016 C C . VAL A 1 133 ? 9.452 3.426 -2.944 1.00 83.75 133 VAL A C 1
ATOM 1018 O O . VAL A 1 133 ? 9.572 2.279 -3.370 1.00 83.75 133 VAL A O 1
ATOM 1021 N N . GLU A 1 134 ? 10.341 4.041 -2.178 1.00 78.69 134 GLU A N 1
ATOM 1022 C CA . GLU A 1 134 ? 11.591 3.442 -1.738 1.00 78.69 134 GLU A CA 1
ATOM 1023 C C . GLU A 1 134 ? 11.441 3.054 -0.269 1.00 78.69 134 GLU A C 1
ATOM 1025 O O . GLU A 1 134 ? 11.450 3.896 0.633 1.00 78.69 134 GLU A O 1
ATOM 1030 N N . TYR A 1 135 ? 11.261 1.758 -0.034 1.00 81.12 135 TYR A N 1
ATOM 1031 C CA . TYR A 1 135 ? 11.378 1.164 1.291 1.00 81.12 135 TYR A CA 1
ATOM 1032 C C . TYR A 1 135 ? 12.558 0.213 1.289 1.00 81.12 135 TYR A C 1
ATOM 1034 O O . TYR A 1 135 ? 12.857 -0.408 0.267 1.00 81.12 135 TYR A O 1
ATOM 1042 N N . ASN A 1 136 ? 13.206 0.079 2.444 1.00 78.31 136 ASN A N 1
ATOM 1043 C CA . ASN A 1 136 ? 14.238 -0.935 2.576 1.00 78.31 136 ASN A CA 1
ATOM 1044 C C . ASN A 1 136 ? 13.603 -2.311 2.363 1.00 78.31 136 ASN A C 1
ATOM 1046 O O . ASN A 1 136 ? 12.418 -2.524 2.657 1.00 78.31 136 ASN A O 1
ATOM 1050 N N . ASP A 1 137 ? 14.406 -3.248 1.864 1.00 75.44 137 ASP A N 1
ATOM 1051 C CA . ASP A 1 137 ? 13.969 -4.629 1.786 1.00 75.44 137 ASP A CA 1
ATOM 1052 C C . ASP A 1 137 ? 13.561 -5.116 3.162 1.00 75.44 137 ASP A C 1
ATOM 1054 O O . ASP A 1 137 ? 14.335 -5.140 4.120 1.00 75.44 137 ASP A O 1
ATOM 1058 N N . VAL A 1 138 ? 12.317 -5.553 3.234 1.00 74.50 138 VAL A N 1
ATOM 1059 C CA . VAL A 1 138 ? 11.881 -6.419 4.306 1.00 74.50 138 VAL A CA 1
ATOM 1060 C C . VAL A 1 138 ? 12.510 -7.765 4.035 1.00 74.50 138 VAL A C 1
ATOM 1062 O O . VAL A 1 138 ? 12.215 -8.376 3.009 1.00 74.50 138 VAL A O 1
ATOM 1065 N N . GLU A 1 139 ? 13.424 -8.171 4.923 1.00 64.00 139 GLU A N 1
ATOM 1066 C CA . GLU A 1 139 ? 14.059 -9.485 4.883 1.00 64.00 139 GLU A CA 1
ATOM 1067 C C . GLU A 1 139 ? 12.994 -10.523 4.535 1.00 64.00 139 GLU A C 1
ATOM 1069 O O . GLU A 1 139 ? 12.033 -10.730 5.283 1.00 64.00 139 GLU A O 1
ATOM 1074 N N . ASN A 1 140 ? 13.151 -11.139 3.363 1.00 54.97 140 ASN A N 1
ATOM 1075 C CA . ASN A 1 140 ? 12.441 -12.359 3.043 1.00 54.97 140 ASN A CA 1
ATOM 1076 C C . ASN A 1 140 ? 12.803 -13.321 4.170 1.00 54.97 140 ASN A C 1
ATOM 1078 O O . ASN A 1 140 ? 13.988 -13.615 4.333 1.00 54.97 140 ASN A O 1
ATOM 1082 N N . GLY A 1 141 ? 11.826 -13.743 4.978 1.00 54.50 141 GLY A N 1
ATOM 1083 C CA . GLY A 1 141 ? 12.079 -14.754 5.999 1.00 54.50 141 GLY A CA 1
ATOM 1084 C C . GLY A 1 141 ? 12.895 -15.886 5.375 1.00 54.50 141 GLY A C 1
ATOM 1085 O O . GLY A 1 141 ? 12.635 -16.268 4.232 1.00 54.50 141 GLY A O 1
ATOM 1086 N N . GLU A 1 142 ? 13.911 -16.380 6.088 1.00 56.97 142 GLU A N 1
ATOM 1087 C CA . GLU A 1 142 ? 14.862 -17.381 5.567 1.00 56.97 142 GLU A CA 1
ATOM 1088 C C . GLU A 1 142 ? 14.153 -18.620 4.985 1.00 56.97 142 GLU A C 1
ATOM 1090 O O . GLU A 1 142 ? 14.700 -19.330 4.143 1.00 56.97 142 GLU A O 1
ATOM 1095 N N . ASN A 1 143 ? 12.893 -18.835 5.375 1.00 59.50 143 ASN A N 1
ATOM 1096 C CA . ASN A 1 143 ? 12.003 -19.829 4.810 1.00 59.50 143 ASN A CA 1
ATOM 1097 C C . ASN A 1 143 ? 11.023 -19.205 3.803 1.00 59.50 143 ASN A C 1
ATOM 1099 O O . ASN A 1 143 ? 10.103 -18.478 4.168 1.00 59.50 143 ASN A O 1
ATOM 1103 N N . HIS A 1 144 ? 11.144 -19.608 2.534 1.00 58.00 144 HIS A N 1
ATOM 1104 C CA . HIS A 1 144 ? 10.247 -19.233 1.428 1.00 58.00 144 HIS A CA 1
ATOM 1105 C C . HIS A 1 144 ? 8.749 -19.507 1.705 1.00 58.00 144 HIS A C 1
ATOM 1107 O O . HIS A 1 144 ? 7.880 -18.917 1.067 1.00 58.00 144 HIS A O 1
ATOM 1113 N N . LEU A 1 145 ? 8.424 -20.401 2.646 1.00 57.81 145 LEU A N 1
ATOM 1114 C CA . LEU A 1 145 ? 7.045 -20.712 3.048 1.00 57.81 145 LEU A CA 1
ATOM 1115 C C . LEU A 1 145 ? 6.420 -19.658 3.978 1.00 57.81 145 LEU A C 1
ATOM 1117 O O . LEU A 1 145 ? 5.202 -19.548 4.002 1.00 57.81 145 LEU A O 1
ATOM 1121 N N . ASP A 1 146 ? 7.227 -18.857 4.679 1.00 59.06 146 ASP A N 1
ATOM 1122 C CA . ASP A 1 146 ? 6.765 -17.799 5.601 1.00 59.06 146 ASP A CA 1
ATOM 1123 C C . ASP A 1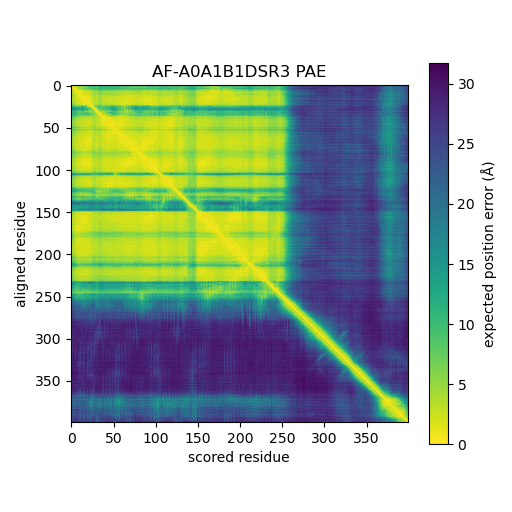 146 ? 6.629 -16.428 4.899 1.00 59.06 146 ASP A C 1
ATOM 1125 O O . ASP A 1 146 ? 6.330 -15.383 5.475 1.00 59.06 146 ASP A O 1
ATOM 1129 N N . ARG A 1 147 ? 6.866 -16.411 3.584 1.00 58.81 147 ARG A N 1
ATOM 1130 C CA . ARG A 1 147 ? 6.992 -15.186 2.787 1.00 58.81 147 ARG A CA 1
ATOM 1131 C C 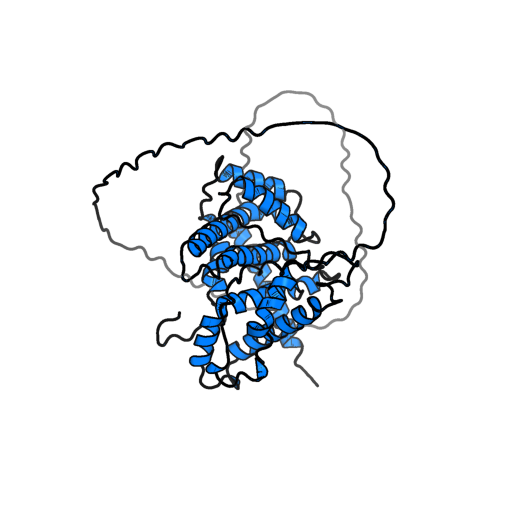. ARG A 1 147 ? 5.679 -14.406 2.653 1.00 58.81 147 ARG A C 1
ATOM 1133 O O . ARG A 1 147 ? 5.715 -13.210 2.377 1.00 58.81 147 ARG A O 1
ATOM 1140 N N . SER A 1 148 ? 4.531 -15.060 2.848 1.00 54.34 148 SER A N 1
ATOM 1141 C CA . SER A 1 148 ? 3.206 -14.431 2.778 1.00 54.34 148 SER A CA 1
ATOM 1142 C C . SER A 1 148 ? 2.746 -13.781 4.084 1.00 54.34 148 SER A C 1
ATOM 1144 O O . SER A 1 148 ? 1.862 -12.928 4.027 1.00 54.34 148 SER A O 1
ATOM 1146 N N . GLU A 1 149 ? 3.331 -14.128 5.232 1.00 66.81 149 GLU A N 1
ATOM 1147 C CA . GLU A 1 149 ? 2.969 -13.561 6.546 1.00 66.81 149 GLU A CA 1
ATOM 1148 C C . GLU A 1 149 ? 3.998 -12.545 7.063 1.00 66.81 149 GLU A C 1
ATOM 1150 O O . GLU A 1 149 ? 3.851 -11.991 8.145 1.00 66.81 149 GLU A O 1
ATOM 1155 N N . GLY A 1 150 ? 5.026 -12.239 6.268 1.00 87.00 150 GLY A N 1
ATOM 1156 C CA . GLY A 1 150 ? 6.086 -11.324 6.670 1.00 87.00 150 GLY A CA 1
ATOM 1157 C C . GLY A 1 150 ? 5.651 -9.863 6.839 1.00 87.00 150 GLY A C 1
ATOM 1158 O O . GLY A 1 150 ? 4.548 -9.436 6.484 1.00 87.00 150 GLY A O 1
ATOM 1159 N N . ILE A 1 151 ? 6.607 -9.046 7.295 1.00 91.81 151 ILE A N 1
ATOM 1160 C CA . ILE A 1 151 ? 6.441 -7.601 7.516 1.00 91.81 151 ILE A CA 1
ATOM 1161 C C . ILE A 1 151 ? 5.820 -6.892 6.303 1.00 91.81 151 ILE A C 1
ATOM 1163 O O . ILE A 1 151 ? 5.005 -5.994 6.490 1.00 91.81 151 ILE A O 1
ATOM 1167 N N . PHE A 1 152 ? 6.125 -7.312 5.070 1.00 92.00 152 PHE A N 1
ATOM 1168 C CA . PHE A 1 152 ? 5.510 -6.758 3.857 1.00 92.00 152 PHE A CA 1
ATOM 1169 C C . PHE A 1 152 ? 3.970 -6.811 3.877 1.00 92.00 152 PHE A C 1
ATOM 1171 O O . PHE A 1 152 ? 3.307 -5.815 3.574 1.00 92.00 152 PHE A O 1
ATOM 1178 N N . THR A 1 153 ? 3.393 -7.951 4.268 1.00 93.00 153 THR A N 1
ATOM 1179 C CA . THR A 1 153 ? 1.939 -8.150 4.348 1.00 93.00 153 THR A CA 1
ATOM 1180 C C . THR A 1 153 ? 1.329 -7.287 5.445 1.00 93.00 153 THR A C 1
ATOM 1182 O O . THR A 1 153 ? 0.284 -6.668 5.236 1.00 93.00 153 THR A O 1
ATOM 1185 N N . HIS A 1 154 ? 2.012 -7.148 6.582 1.00 95.00 154 HIS A N 1
ATOM 1186 C CA . HIS A 1 154 ? 1.573 -6.250 7.647 1.00 95.00 154 HIS A CA 1
ATOM 1187 C C . HIS A 1 154 ? 1.604 -4.777 7.219 1.00 95.00 154 HIS A C 1
ATOM 1189 O O . HIS A 1 154 ? 0.663 -4.040 7.521 1.00 95.00 154 HIS A O 1
ATOM 1195 N N . ARG A 1 155 ? 2.617 -4.349 6.444 1.00 95.00 155 ARG A N 1
ATOM 1196 C CA . ARG A 1 155 ? 2.655 -2.994 5.857 1.00 95.00 155 ARG A CA 1
ATOM 1197 C C . ARG A 1 155 ? 1.439 -2.731 4.985 1.00 95.00 155 ARG A C 1
ATOM 1199 O O . ARG A 1 155 ? 0.758 -1.725 5.169 1.00 95.00 155 ARG A O 1
ATOM 1206 N N . LYS A 1 156 ? 1.130 -3.679 4.094 1.00 95.69 156 LYS A N 1
ATOM 1207 C CA . LYS A 1 156 ? -0.053 -3.613 3.233 1.00 95.69 156 LYS A CA 1
ATOM 1208 C C . LYS A 1 156 ? -1.329 -3.482 4.060 1.00 95.69 156 LYS A C 1
ATOM 1210 O O . LYS A 1 156 ? -2.150 -2.622 3.761 1.00 95.69 156 LYS A O 1
ATOM 1215 N N . ARG A 1 157 ? -1.480 -4.288 5.117 1.00 96.75 157 ARG A N 1
ATOM 1216 C CA . ARG A 1 157 ? -2.679 -4.273 5.962 1.00 96.75 157 ARG A CA 1
ATOM 1217 C C . ARG A 1 157 ? -2.886 -2.937 6.680 1.00 96.75 157 ARG A C 1
ATOM 1219 O O . ARG A 1 157 ? -4.004 -2.425 6.696 1.00 96.75 157 ARG A O 1
ATOM 1226 N N . VAL A 1 158 ? -1.828 -2.355 7.246 1.00 96.19 158 VAL A N 1
ATOM 1227 C CA . VAL A 1 158 ? -1.916 -1.042 7.907 1.00 96.19 158 VAL A CA 1
ATOM 1228 C C . VAL A 1 158 ? -2.182 0.074 6.897 1.00 96.19 158 VAL A C 1
ATOM 1230 O O . VAL A 1 158 ? -3.012 0.940 7.164 1.00 96.19 158 VAL A O 1
ATOM 1233 N N . PHE A 1 159 ? -1.553 0.032 5.719 1.00 95.88 159 PHE A N 1
ATOM 1234 C CA . PHE A 1 159 ? -1.849 0.964 4.628 1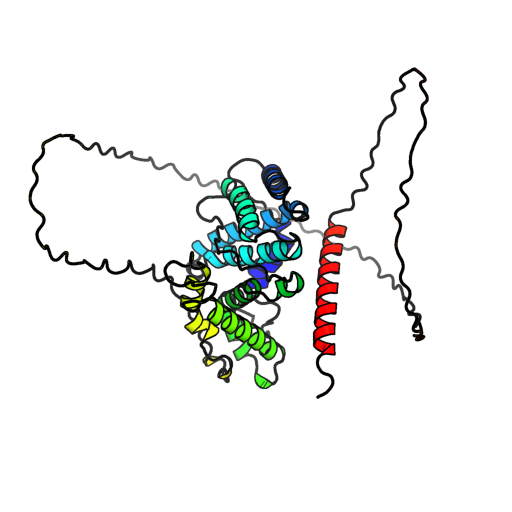.00 95.88 159 PHE A CA 1
ATOM 1235 C C . PHE A 1 159 ? -3.316 0.893 4.175 1.00 95.88 159 PHE A C 1
ATOM 1237 O O . PHE A 1 159 ? -3.969 1.928 4.043 1.00 95.88 159 PHE A O 1
ATOM 1244 N N . GLU A 1 160 ? -3.858 -0.311 3.974 1.00 96.12 160 GLU A N 1
ATOM 1245 C CA . GLU A 1 160 ? -5.265 -0.499 3.606 1.00 96.12 160 GLU A CA 1
ATOM 1246 C C . GLU A 1 160 ? -6.193 0.079 4.671 1.00 96.12 160 GLU A C 1
ATOM 1248 O O . GLU A 1 160 ? -7.102 0.833 4.341 1.00 96.12 160 GLU A O 1
ATOM 1253 N N . HIS A 1 161 ? -5.927 -0.184 5.955 1.00 95.50 161 HIS A N 1
ATOM 1254 C CA . HIS A 1 161 ? -6.718 0.412 7.029 1.00 95.50 161 HIS A CA 1
ATOM 1255 C C . HIS A 1 161 ? -6.620 1.941 7.053 1.00 95.50 161 HIS A C 1
ATOM 1257 O O . HIS A 1 161 ? -7.641 2.610 7.191 1.00 95.50 161 HIS A O 1
ATOM 1263 N N . TYR A 1 162 ? -5.420 2.499 6.874 1.00 94.50 162 TYR A N 1
ATOM 1264 C CA . TYR A 1 162 ? -5.215 3.944 6.770 1.00 94.50 162 TYR A CA 1
ATOM 1265 C C . TYR A 1 162 ? -6.064 4.555 5.643 1.00 94.50 162 TYR A C 1
ATOM 1267 O O . TYR A 1 162 ? -6.758 5.549 5.863 1.00 94.50 162 TYR A O 1
ATOM 1275 N N . TYR A 1 163 ? -6.065 3.937 4.459 1.00 95.12 163 TYR A N 1
ATOM 1276 C CA . TYR A 1 163 ? -6.842 4.408 3.311 1.00 95.12 163 TYR A CA 1
ATOM 1277 C C . TYR A 1 163 ? -8.359 4.218 3.501 1.00 95.12 163 TYR A C 1
ATOM 1279 O O . TYR A 1 163 ? -9.150 5.086 3.131 1.00 95.12 163 TYR A O 1
ATOM 1287 N N . ASP A 1 164 ? -8.771 3.104 4.111 1.00 95.56 164 ASP A N 1
ATOM 1288 C CA . ASP A 1 164 ? -10.172 2.683 4.221 1.00 95.56 164 ASP A CA 1
ATOM 1289 C C . ASP A 1 164 ? -10.855 3.085 5.535 1.00 95.56 164 ASP A C 1
ATOM 1291 O O . ASP A 1 164 ? -12.030 2.764 5.735 1.00 95.56 164 ASP A O 1
ATOM 1295 N N . CYS A 1 165 ? -10.163 3.783 6.440 1.00 93.00 165 CYS A N 1
ATOM 1296 C CA . CYS A 1 165 ? -10.637 4.006 7.808 1.00 93.00 165 CYS A CA 1
ATOM 1297 C C . CYS A 1 165 ? -12.055 4.592 7.868 1.00 93.00 165 CYS A C 1
ATOM 1299 O O . CYS A 1 165 ? -12.894 4.100 8.623 1.00 93.00 165 CYS A O 1
ATOM 1301 N N . ASP A 1 166 ? -12.373 5.590 7.035 1.00 91.94 166 ASP A N 1
ATOM 1302 C CA . ASP A 1 166 ? -13.709 6.206 7.011 1.00 91.94 166 ASP A CA 1
ATOM 1303 C C . ASP A 1 166 ? -14.817 5.197 6.649 1.00 91.94 166 ASP A C 1
ATOM 1305 O O . ASP A 1 166 ? -15.939 5.280 7.157 1.00 91.94 166 ASP A O 1
ATOM 1309 N N . TYR A 1 167 ? -14.510 4.211 5.804 1.00 94.25 167 TYR A N 1
ATOM 1310 C CA . TYR A 1 167 ? -15.447 3.155 5.417 1.00 94.25 167 TYR A CA 1
ATOM 1311 C C . TYR A 1 167 ? -15.572 2.092 6.500 1.00 94.25 167 TYR A C 1
ATOM 1313 O O . TYR A 1 167 ? -16.681 1.639 6.775 1.00 94.25 167 TYR A O 1
ATOM 1321 N N . VAL A 1 168 ? -14.474 1.757 7.178 1.00 93.94 168 VAL A N 1
ATOM 1322 C CA . VAL A 1 168 ? -14.509 0.902 8.372 1.00 93.94 168 VAL A CA 1
ATOM 1323 C C . VAL A 1 168 ? -15.342 1.568 9.469 1.00 93.94 168 VAL A C 1
ATOM 1325 O O . VAL A 1 168 ? -16.194 0.933 10.082 1.00 93.94 168 VAL A O 1
ATOM 1328 N N . LYS A 1 169 ? -15.200 2.879 9.670 1.00 91.62 169 LYS A N 1
ATOM 1329 C CA . LYS A 1 169 ? -16.039 3.639 10.602 1.00 91.62 169 LYS A CA 1
ATOM 1330 C C . LYS A 1 169 ? -17.519 3.574 10.225 1.00 91.62 169 LYS A C 1
ATOM 1332 O O . LYS A 1 169 ? -18.360 3.367 11.099 1.00 91.62 169 LYS A O 1
ATOM 1337 N N . GLN A 1 170 ? -17.840 3.721 8.937 1.00 92.00 170 GLN A N 1
ATOM 1338 C CA . GLN A 1 170 ? -19.206 3.563 8.434 1.00 92.00 170 GLN A CA 1
ATOM 1339 C C . GLN A 1 170 ? -19.731 2.139 8.675 1.00 92.00 170 GLN A C 1
ATOM 1341 O O . GLN A 1 170 ? -20.866 1.986 9.121 1.00 92.00 170 GLN A O 1
ATOM 1346 N N . TYR A 1 171 ? -18.910 1.111 8.444 1.00 93.62 171 TYR A N 1
ATOM 1347 C CA . TYR A 1 171 ? -19.250 -0.282 8.732 1.00 93.62 171 TYR A CA 1
ATOM 1348 C C . TYR A 1 171 ? -19.642 -0.473 10.199 1.00 93.62 171 TYR A C 1
ATOM 1350 O O . TYR A 1 171 ? -20.711 -1.002 10.498 1.00 93.62 171 TYR A O 1
ATOM 1358 N N . LEU A 1 172 ? -18.817 0.030 11.123 1.00 92.00 172 LEU A N 1
ATOM 1359 C CA . LEU A 1 172 ? -19.069 -0.087 12.559 1.00 92.00 172 LEU A CA 1
ATOM 1360 C C . LEU A 1 172 ? -20.411 0.545 12.956 1.00 92.00 172 LEU A C 1
ATOM 1362 O O . LEU A 1 172 ? -21.125 -0.009 13.784 1.00 92.00 172 LEU A O 1
ATOM 1366 N N . GLN A 1 173 ? -20.797 1.666 12.339 1.00 91.56 173 GLN A N 1
ATOM 1367 C CA . GLN A 1 173 ? -22.087 2.326 12.590 1.00 91.56 173 GLN A CA 1
ATOM 1368 C C . GLN A 1 173 ? -23.304 1.518 12.119 1.00 91.56 173 GLN A C 1
ATOM 1370 O O . GLN A 1 173 ? -24.416 1.784 12.568 1.00 91.56 173 GLN A O 1
ATOM 1375 N N . GLN A 1 174 ? -23.113 0.563 11.208 1.00 91.62 174 GLN A N 1
ATOM 1376 C CA . GLN A 1 174 ? -24.185 -0.251 10.633 1.00 91.62 174 GLN A CA 1
ATOM 1377 C C . GLN A 1 174 ? -24.401 -1.571 11.383 1.00 91.62 174 GLN A C 1
ATOM 1379 O O . GLN A 1 174 ? -25.446 -2.203 11.218 1.00 91.62 174 GLN A O 1
ATOM 1384 N N . VAL A 1 175 ? -23.427 -2.009 12.184 1.00 89.69 175 VAL A N 1
ATOM 1385 C CA . VAL A 1 175 ? -23.478 -3.286 12.900 1.00 89.69 175 VAL A CA 1
ATOM 1386 C C . VAL A 1 175 ? -24.024 -3.081 14.312 1.00 89.69 175 VAL A C 1
ATOM 1388 O O . VAL A 1 175 ? -23.442 -2.369 15.123 1.00 89.69 175 VAL A O 1
ATOM 1391 N N . ASN A 1 176 ? -25.139 -3.749 14.620 1.00 88.12 176 ASN A N 1
ATOM 1392 C CA . ASN A 1 176 ? -25.797 -3.644 15.929 1.00 88.12 176 ASN A CA 1
ATOM 1393 C C . ASN A 1 176 ? -25.043 -4.379 17.052 1.00 88.12 176 ASN A C 1
ATOM 1395 O O . ASN A 1 176 ? -25.134 -3.978 18.209 1.00 88.12 176 ASN A O 1
ATOM 1399 N N . ASP A 1 177 ? -24.332 -5.463 16.725 1.00 90.31 177 ASP A N 1
ATOM 1400 C CA . ASP A 1 177 ? -23.572 -6.274 17.681 1.00 90.31 177 ASP A CA 1
ATOM 1401 C C . ASP A 1 177 ? -22.227 -6.692 17.075 1.00 90.31 177 ASP A C 1
ATOM 1403 O O . ASP A 1 177 ? -22.115 -7.702 16.377 1.00 90.31 177 ASP A O 1
ATOM 1407 N N . LEU A 1 178 ? -21.196 -5.891 17.353 1.00 88.19 178 LEU A N 1
ATOM 1408 C CA . LEU A 1 178 ? -19.833 -6.116 16.868 1.00 88.19 178 LEU A CA 1
ATOM 1409 C C . LEU A 1 178 ? -19.219 -7.423 17.385 1.00 88.19 178 LEU A C 1
ATOM 1411 O O . LEU A 1 178 ? -18.290 -7.935 16.771 1.00 88.19 178 LEU A O 1
ATOM 1415 N N . THR A 1 179 ? -19.710 -7.976 18.499 1.00 87.31 179 THR A N 1
ATOM 1416 C CA . THR A 1 179 ? -19.136 -9.197 19.091 1.00 87.31 179 THR A CA 1
ATOM 1417 C C . THR A 1 179 ? -19.532 -10.461 18.333 1.00 87.31 179 THR A C 1
ATOM 1419 O O . THR A 1 179 ? -18.867 -11.488 18.455 1.00 87.31 179 THR A O 1
ATOM 1422 N N . ARG A 1 180 ? -20.601 -10.387 17.533 1.00 90.69 180 ARG A N 1
ATOM 1423 C CA . ARG A 1 180 ? -21.138 -11.506 16.745 1.00 90.69 180 ARG A CA 1
ATOM 1424 C C . ARG A 1 180 ? -20.872 -11.378 15.248 1.00 90.69 180 ARG A C 1
ATOM 1426 O O . ARG A 1 180 ? -21.251 -12.272 14.493 1.00 90.69 180 ARG A O 1
ATOM 1433 N N . ASP A 1 181 ? -20.261 -10.282 14.817 1.00 92.50 181 ASP A N 1
ATOM 1434 C CA . ASP A 1 181 ? -19.962 -10.025 13.415 1.00 92.50 181 ASP A CA 1
ATOM 1435 C C . ASP A 1 181 ? -18.601 -10.640 13.047 1.00 92.50 181 ASP A C 1
ATOM 1437 O O . ASP A 1 181 ? -17.545 -10.189 13.492 1.00 92.50 181 ASP A O 1
ATOM 1441 N N . ALA A 1 182 ? -18.643 -11.729 12.274 1.00 94.12 182 ALA A N 1
ATOM 1442 C CA . ALA A 1 182 ? -17.454 -12.500 11.917 1.00 94.12 182 ALA A CA 1
ATOM 1443 C C . ALA A 1 182 ? -16.480 -11.703 11.034 1.00 94.12 182 ALA A C 1
ATOM 1445 O O . ALA A 1 182 ? -15.270 -11.802 11.229 1.00 94.12 182 ALA A O 1
ATOM 1446 N N . ASP A 1 183 ? -16.999 -10.885 10.114 1.00 93.88 183 ASP A N 1
ATOM 1447 C CA . ASP A 1 183 ? -16.178 -10.073 9.210 1.00 93.88 183 ASP A CA 1
ATOM 1448 C C . ASP A 1 183 ? -15.373 -9.038 10.002 1.00 93.88 183 ASP A C 1
ATOM 1450 O O . ASP A 1 183 ? -14.173 -8.878 9.782 1.00 93.88 183 ASP A O 1
ATOM 1454 N N . TRP A 1 184 ? -16.004 -8.381 10.982 1.00 93.38 184 TRP A N 1
ATOM 1455 C CA . TRP A 1 184 ? -15.315 -7.472 11.892 1.00 93.38 184 TRP A CA 1
ATOM 1456 C C . TRP A 1 184 ? -14.275 -8.186 12.749 1.00 93.38 184 TRP A C 1
ATOM 1458 O O . TR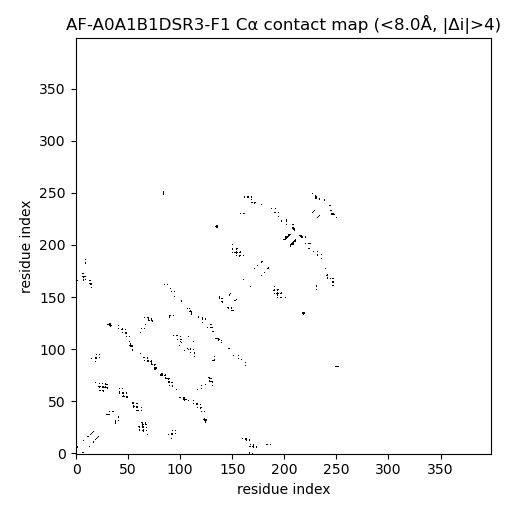P A 1 184 ? -13.165 -7.678 12.902 1.00 93.38 184 TRP A O 1
ATOM 1468 N N . ALA A 1 185 ? -14.613 -9.354 13.304 1.00 92.69 185 ALA A N 1
ATOM 1469 C CA . ALA A 1 185 ? -13.689 -10.124 14.131 1.00 92.69 185 ALA A CA 1
ATOM 1470 C C . ALA A 1 185 ? -12.412 -10.488 13.356 1.00 92.69 185 ALA A C 1
ATOM 1472 O O . ALA A 1 185 ? -11.311 -10.246 13.856 1.00 92.69 185 ALA A O 1
ATOM 1473 N N . THR A 1 186 ? -12.554 -10.980 12.121 1.00 94.38 186 THR A N 1
ATOM 1474 C CA . THR A 1 186 ? -11.423 -11.255 11.223 1.00 94.38 186 THR A CA 1
ATOM 1475 C C . THR A 1 186 ? -10.663 -9.978 10.889 1.00 94.38 186 THR A C 1
ATOM 1477 O O . THR A 1 186 ? -9.449 -9.918 11.081 1.00 94.38 186 THR A O 1
ATOM 1480 N N . TYR A 1 187 ? -11.372 -8.927 10.461 1.00 94.44 187 TYR A N 1
ATOM 1481 C CA . TYR A 1 187 ? -10.746 -7.672 10.055 1.00 94.44 187 TYR A CA 1
ATOM 1482 C C . TYR A 1 187 ? -9.862 -7.089 11.162 1.00 94.44 187 TYR A C 1
ATOM 1484 O O . TYR A 1 187 ? -8.707 -6.715 10.927 1.00 94.44 187 TYR A O 1
ATOM 1492 N N . LYS A 1 188 ? -10.418 -7.043 12.376 1.00 93.06 188 LYS A N 1
ATOM 1493 C CA . LYS A 1 188 ? -9.765 -6.548 13.582 1.00 93.06 188 LYS A CA 1
ATOM 1494 C C . LYS A 1 188 ? -8.568 -7.408 13.966 1.00 93.06 188 LYS A C 1
ATOM 1496 O O . LYS A 1 188 ? -7.523 -6.843 14.259 1.00 93.06 188 LYS A O 1
ATOM 1501 N N . ALA A 1 189 ? -8.695 -8.736 13.950 1.00 93.12 189 ALA A N 1
ATOM 1502 C CA . ALA A 1 189 ? -7.593 -9.632 14.296 1.00 93.12 189 ALA A CA 1
ATOM 1503 C C . ALA A 1 189 ? -6.387 -9.441 13.361 1.00 93.12 189 ALA A C 1
ATOM 1505 O O . ALA A 1 189 ? -5.264 -9.278 13.836 1.00 93.12 189 ALA A O 1
ATOM 1506 N N . GLU A 1 190 ? -6.625 -9.379 12.049 1.00 93.81 190 GLU A N 1
ATOM 1507 C CA . GLU A 1 190 ? -5.578 -9.137 11.047 1.00 93.81 190 GLU A CA 1
ATOM 1508 C C . GLU A 1 190 ? -4.908 -7.769 11.223 1.00 93.81 190 GLU A C 1
ATOM 1510 O O . GLU A 1 190 ? -3.690 -7.648 11.105 1.00 93.81 190 GLU A O 1
ATOM 1515 N N . LEU A 1 191 ? -5.697 -6.725 11.502 1.00 94.69 191 LEU A N 1
ATOM 1516 C CA . LEU A 1 191 ? -5.165 -5.382 11.718 1.00 94.69 191 LEU A CA 1
ATOM 1517 C C . LEU A 1 191 ? -4.357 -5.289 13.018 1.00 94.69 191 LEU A C 1
ATOM 1519 O O . LEU A 1 191 ? -3.257 -4.747 12.994 1.00 94.69 191 LEU A O 1
ATOM 1523 N N . THR A 1 192 ? -4.865 -5.836 14.128 1.00 93.75 192 THR A N 1
ATOM 1524 C CA . THR A 1 192 ? -4.140 -5.888 15.408 1.00 93.75 192 THR A CA 1
ATOM 1525 C C . THR A 1 192 ? -2.811 -6.610 15.235 1.00 93.75 192 THR A C 1
ATOM 1527 O O . THR A 1 192 ? -1.772 -6.056 15.575 1.00 93.75 192 THR A O 1
ATOM 1530 N N . ASN A 1 193 ? -2.824 -7.791 14.615 1.00 93.75 193 ASN A N 1
ATOM 1531 C CA . ASN A 1 193 ? -1.606 -8.549 14.363 1.00 93.75 193 ASN A CA 1
ATOM 1532 C C . ASN A 1 193 ? -0.597 -7.767 13.500 1.00 93.75 193 ASN A C 1
ATOM 1534 O O . ASN A 1 193 ? 0.587 -7.724 13.830 1.00 93.75 193 ASN A O 1
ATOM 1538 N N . ALA A 1 194 ? -1.063 -7.084 12.449 1.00 94.75 194 ALA A N 1
ATOM 1539 C CA . ALA A 1 194 ? -0.204 -6.249 11.615 1.00 94.75 194 ALA A CA 1
ATOM 1540 C C . ALA A 1 194 ? 0.396 -5.055 12.374 1.00 94.75 194 ALA A C 1
ATOM 1542 O O . ALA A 1 194 ? 1.581 -4.758 12.221 1.00 94.75 194 ALA A O 1
ATOM 1543 N N . CYS A 1 195 ? -0.407 -4.383 13.197 1.00 95.44 195 CYS A N 1
ATOM 1544 C CA . CYS A 1 195 ? 0.037 -3.277 14.034 1.00 95.44 195 CYS A CA 1
ATOM 1545 C C . CYS A 1 195 ? 1.084 -3.719 15.065 1.00 95.44 195 CYS A C 1
ATOM 1547 O O . CYS A 1 195 ? 2.109 -3.051 15.196 1.00 95.44 195 CYS A O 1
ATOM 1549 N N . ASP A 1 196 ? 0.873 -4.852 15.737 1.00 94.19 196 ASP A N 1
ATOM 1550 C CA . ASP A 1 196 ? 1.810 -5.394 16.727 1.00 94.19 196 ASP A CA 1
ATOM 1551 C C . ASP A 1 196 ? 3.147 -5.772 16.075 1.00 94.19 196 ASP A C 1
ATOM 1553 O O . ASP A 1 196 ? 4.215 -5.353 16.531 1.00 94.19 196 ASP A O 1
ATOM 1557 N N . ALA A 1 197 ? 3.098 -6.498 14.952 1.00 93.81 197 ALA A N 1
ATOM 1558 C CA . ALA A 1 197 ? 4.290 -6.905 14.214 1.00 93.81 197 ALA A CA 1
ATOM 1559 C C . ALA A 1 197 ? 5.099 -5.698 13.711 1.00 93.81 197 ALA A C 1
ATOM 1561 O O . ALA A 1 197 ? 6.330 -5.683 13.800 1.00 93.81 197 ALA A O 1
ATOM 1562 N N . LEU A 1 198 ? 4.423 -4.655 13.217 1.00 94.44 198 LEU A N 1
ATOM 1563 C CA . LEU A 1 198 ? 5.081 -3.419 12.793 1.00 94.44 198 LEU A CA 1
ATOM 1564 C C . LEU A 1 198 ? 5.588 -2.581 13.965 1.00 94.44 198 LEU A C 1
ATOM 1566 O O . LEU A 1 198 ? 6.645 -1.968 13.838 1.00 94.44 198 LEU A O 1
ATOM 1570 N N . GLY A 1 199 ? 4.893 -2.582 15.103 1.00 95.19 199 GLY A N 1
ATOM 1571 C CA . GLY A 1 199 ? 5.360 -1.961 16.341 1.00 95.19 199 GLY A CA 1
ATOM 1572 C C . GLY A 1 199 ? 6.694 -2.546 16.792 1.00 95.19 199 GLY A C 1
ATOM 1573 O O . GLY A 1 199 ? 7.647 -1.808 17.038 1.00 95.19 199 GLY A O 1
ATOM 1574 N N . GLU A 1 200 ? 6.794 -3.872 16.805 1.00 94.62 200 GLU A N 1
ATOM 1575 C CA . GLU A 1 200 ? 8.024 -4.585 17.149 1.00 94.62 200 GLU A CA 1
ATOM 1576 C C . GLU A 1 200 ? 9.132 -4.401 16.106 1.00 94.62 200 GLU A C 1
ATOM 1578 O O . GLU A 1 200 ? 10.305 -4.270 16.460 1.00 94.62 200 GLU A O 1
ATOM 1583 N N . TYR A 1 201 ? 8.778 -4.350 14.821 1.00 93.81 201 TYR A N 1
ATOM 1584 C CA . TYR A 1 201 ? 9.732 -4.106 13.741 1.00 93.81 201 TYR A CA 1
ATOM 1585 C C . TYR A 1 201 ? 10.292 -2.673 13.771 1.00 93.81 201 TYR A C 1
ATOM 1587 O O . TYR A 1 201 ? 11.493 -2.483 13.575 1.00 93.81 201 TYR A O 1
ATOM 1595 N N . CYS A 1 202 ? 9.441 -1.678 14.041 1.00 95.12 202 CYS A N 1
ATOM 1596 C CA . CYS A 1 202 ? 9.763 -0.251 13.978 1.00 95.12 202 CYS A CA 1
ATOM 1597 C C . CYS A 1 202 ? 10.123 0.397 15.320 1.00 95.12 202 CYS A C 1
ATOM 1599 O O . CYS A 1 202 ? 10.248 1.620 15.366 1.00 95.12 202 CYS A O 1
ATOM 1601 N N . LYS A 1 203 ? 10.274 -0.362 16.410 1.00 95.25 203 LYS A N 1
ATOM 1602 C CA . LYS A 1 203 ? 10.795 0.180 17.675 1.00 95.25 203 LYS A CA 1
ATOM 1603 C C . LYS A 1 203 ? 12.303 0.408 17.599 1.00 95.25 203 LYS A C 1
ATOM 1605 O O . LYS A 1 203 ? 12.996 -0.274 16.853 1.00 95.25 203 LYS A O 1
ATOM 1610 N N . VAL A 1 204 ? 12.823 1.302 18.439 1.00 92.56 204 VAL A N 1
ATOM 1611 C CA . VAL A 1 204 ? 14.269 1.548 18.564 1.00 92.56 204 VAL A CA 1
ATOM 1612 C C . VAL A 1 204 ? 15.013 0.247 18.888 1.00 92.56 204 VAL A C 1
ATOM 1614 O O . VAL A 1 204 ? 14.696 -0.435 19.863 1.00 92.56 204 VAL A O 1
ATOM 1617 N N . GLY A 1 205 ? 16.010 -0.091 18.067 1.00 90.44 205 GLY A N 1
ATOM 1618 C CA . GLY A 1 205 ? 16.755 -1.351 18.137 1.00 90.44 205 GLY A CA 1
ATOM 1619 C C . GLY A 1 205 ? 16.044 -2.546 17.490 1.00 90.44 205 GLY A C 1
ATOM 1620 O O . GLY A 1 205 ? 16.567 -3.658 17.547 1.00 90.44 205 GLY A O 1
ATOM 1621 N N . GLY A 1 206 ? 14.863 -2.341 16.904 1.00 92.12 206 GLY A N 1
ATOM 1622 C CA . GLY A 1 206 ? 14.174 -3.306 16.053 1.00 92.12 206 GLY A CA 1
ATOM 1623 C C . GLY A 1 206 ? 14.777 -3.358 14.648 1.00 92.12 206 GLY A C 1
ATOM 1624 O O . GLY A 1 206 ? 15.573 -2.505 14.257 1.00 92.12 206 GLY A O 1
ATOM 1625 N N . LYS A 1 207 ? 14.376 -4.359 13.854 1.00 90.62 207 LYS A N 1
ATOM 1626 C CA . LYS A 1 207 ? 14.934 -4.589 12.508 1.00 90.62 207 LYS A CA 1
ATOM 1627 C C . LYS A 1 207 ? 14.734 -3.405 11.550 1.00 90.62 207 LYS A C 1
ATOM 1629 O O . LYS A 1 207 ? 15.573 -3.173 10.690 1.00 90.62 207 LYS A O 1
ATOM 1634 N N . GLY A 1 208 ? 13.633 -2.667 11.689 1.00 90.25 208 GLY A N 1
ATOM 1635 C CA . GLY A 1 208 ? 13.338 -1.481 10.882 1.00 90.25 208 GLY A CA 1
ATOM 1636 C C . GLY A 1 208 ? 13.942 -0.187 11.419 1.00 90.25 208 GLY A C 1
ATOM 1637 O O . GLY A 1 208 ? 13.992 0.809 10.702 1.00 90.25 208 GLY A O 1
ATOM 1638 N N . GLN A 1 209 ? 14.399 -0.173 12.669 1.00 88.88 209 GLN A N 1
ATOM 1639 C CA . GLN A 1 209 ? 15.055 0.973 13.293 1.00 88.88 209 GLN A CA 1
ATOM 1640 C C . GLN A 1 209 ? 16.292 0.487 14.059 1.00 88.88 209 GLN A C 1
ATOM 1642 O O . GLN A 1 209 ? 16.243 0.375 15.291 1.00 88.88 209 GLN A O 1
ATOM 1647 N N . PRO A 1 210 ? 17.390 0.169 13.344 1.00 86.69 210 PRO A N 1
ATOM 1648 C CA . PRO A 1 210 ? 18.615 -0.298 13.975 1.00 86.69 210 PRO A CA 1
ATOM 1649 C C . PRO A 1 210 ? 19.152 0.762 14.941 1.00 86.69 210 PRO A C 1
ATOM 1651 O O . PRO A 1 210 ? 18.811 1.947 14.848 1.00 86.69 210 PRO A O 1
ATOM 1654 N N . LYS A 1 211 ? 19.993 0.342 15.890 1.00 89.81 211 LYS A N 1
ATOM 1655 C CA . LYS A 1 211 ? 20.648 1.294 16.791 1.00 89.81 211 LYS A CA 1
ATOM 1656 C C . LYS A 1 211 ? 21.554 2.230 15.997 1.00 89.81 211 LYS A C 1
ATOM 1658 O O . LYS A 1 211 ? 21.974 1.924 14.880 1.00 89.81 211 LYS A O 1
ATOM 1663 N N . GLU A 1 212 ? 21.868 3.370 16.600 1.00 89.44 212 GLU A N 1
ATOM 1664 C CA . GLU A 1 212 ? 22.796 4.331 16.016 1.00 89.44 212 GLU A CA 1
ATOM 1665 C C . GLU A 1 212 ? 24.112 3.632 15.627 1.00 89.44 212 GLU A C 1
ATOM 1667 O O . GLU A 1 212 ? 24.768 3.004 16.456 1.00 89.44 212 GLU A O 1
ATOM 1672 N N . GLY A 1 213 ? 24.449 3.694 14.335 1.00 87.44 213 GLY A N 1
ATOM 1673 C CA . GLY A 1 213 ? 25.633 3.047 13.763 1.00 87.44 213 GLY A CA 1
ATOM 1674 C C . GLY A 1 213 ? 25.445 1.621 13.220 1.00 87.44 213 GLY A C 1
ATOM 1675 O O . GLY A 1 213 ? 26.389 1.097 12.635 1.00 87.44 213 GLY A O 1
ATOM 1676 N N . GLU A 1 214 ? 24.266 0.997 13.344 1.00 84.19 214 GLU A N 1
ATOM 1677 C CA . GLU A 1 214 ? 24.034 -0.410 12.942 1.00 84.19 214 GLU A CA 1
ATOM 1678 C C . GLU A 1 214 ? 23.311 -0.590 11.589 1.00 84.19 214 GLU A C 1
ATOM 1680 O O . GLU A 1 214 ? 22.999 -1.711 11.194 1.00 84.19 214 GLU A O 1
ATOM 1685 N N . GLY A 1 215 ? 23.055 0.483 10.838 1.00 84.31 215 GLY A N 1
ATOM 1686 C CA . GLY A 1 215 ? 22.447 0.402 9.506 1.00 84.31 215 GLY A CA 1
ATOM 1687 C C . GLY A 1 215 ? 21.564 1.598 9.173 1.00 84.31 215 GLY A C 1
ATOM 1688 O O . GLY A 1 215 ? 21.458 2.550 9.945 1.00 84.31 215 GLY A O 1
ATOM 1689 N N . LYS A 1 216 ? 20.920 1.555 8.003 1.00 87.75 216 LYS A N 1
ATOM 1690 C CA . LYS A 1 216 ? 19.921 2.557 7.614 1.00 87.75 216 LYS A CA 1
ATOM 1691 C C . LYS A 1 216 ? 18.560 2.158 8.177 1.00 87.75 216 LYS A C 1
ATOM 1693 O O . LYS A 1 216 ? 18.119 1.031 7.970 1.00 87.75 216 LYS A O 1
ATOM 1698 N N . ALA A 1 217 ? 17.892 3.091 8.850 1.00 91.44 217 ALA A N 1
ATOM 1699 C CA . ALA A 1 217 ? 16.505 2.904 9.253 1.00 91.44 217 ALA A CA 1
ATOM 1700 C C . ALA A 1 217 ? 15.607 2.708 8.027 1.00 91.44 217 ALA A C 1
ATOM 1702 O O . ALA A 1 217 ? 15.848 3.294 6.969 1.00 91.44 217 ALA A O 1
ATOM 1703 N N . ASP A 1 218 ? 14.576 1.883 8.178 1.00 91.94 218 ASP A N 1
ATOM 1704 C CA . ASP A 1 218 ? 13.556 1.704 7.158 1.00 91.94 218 ASP A CA 1
ATOM 1705 C C . ASP A 1 218 ? 12.700 2.975 7.047 1.00 91.94 218 ASP A C 1
ATOM 1707 O O . ASP A 1 218 ? 12.066 3.366 8.038 1.00 91.94 218 ASP A O 1
ATOM 1711 N N . PRO A 1 219 ? 12.637 3.617 5.862 1.00 92.31 219 PRO A N 1
ATOM 1712 C CA . PRO A 1 219 ? 11.802 4.797 5.652 1.00 92.31 219 PRO A CA 1
ATOM 1713 C C . PRO A 1 219 ? 10.328 4.569 6.020 1.00 92.31 219 PRO A C 1
ATOM 1715 O O . PRO A 1 219 ? 9.662 5.494 6.491 1.00 92.31 219 PRO A O 1
ATOM 1718 N N . TYR A 1 220 ? 9.824 3.335 5.892 1.00 93.31 220 TYR A N 1
ATOM 1719 C CA . TYR A 1 220 ? 8.468 2.971 6.299 1.00 93.31 220 TYR A CA 1
ATOM 1720 C C . TYR A 1 220 ? 8.226 3.218 7.792 1.00 93.31 220 TYR A C 1
ATOM 1722 O O . TYR A 1 220 ? 7.147 3.670 8.175 1.00 93.31 220 TYR A O 1
ATOM 1730 N N . CYS A 1 221 ? 9.219 2.976 8.651 1.00 94.69 221 CYS A N 1
ATOM 1731 C CA . CYS A 1 221 ? 9.049 3.149 10.091 1.00 94.69 221 CYS A CA 1
ATOM 1732 C C . CYS A 1 221 ? 8.815 4.606 10.493 1.00 94.69 221 CYS A C 1
ATOM 1734 O O . CYS A 1 221 ? 8.108 4.856 11.466 1.00 94.69 221 CYS A O 1
ATOM 1736 N N . SER A 1 222 ? 9.332 5.571 9.726 1.00 92.69 222 SER A N 1
ATOM 1737 C CA . SER A 1 222 ? 9.007 6.988 9.926 1.00 92.69 222 SER A CA 1
ATOM 1738 C C . SER A 1 222 ? 7.521 7.255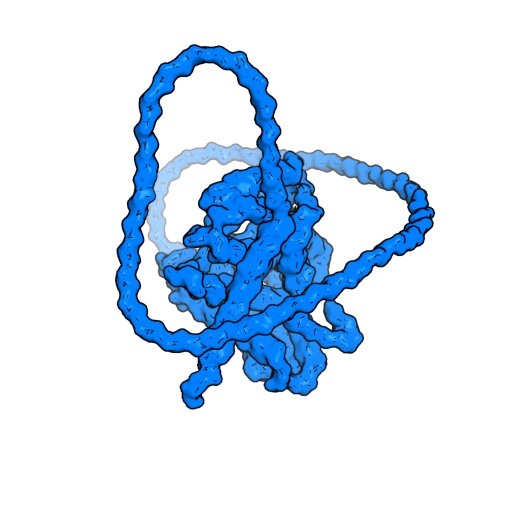 9.676 1.00 92.69 222 SER A C 1
ATOM 1740 O O . SER A 1 222 ? 6.851 7.871 10.503 1.00 92.69 222 SER A O 1
ATOM 1742 N N . TRP A 1 223 ? 6.974 6.732 8.574 1.00 91.44 223 TRP A N 1
ATOM 1743 C CA . TRP A 1 223 ? 5.547 6.853 8.269 1.00 91.44 223 TRP A CA 1
ATOM 1744 C C . TRP A 1 223 ? 4.679 6.127 9.303 1.00 91.44 223 TRP A C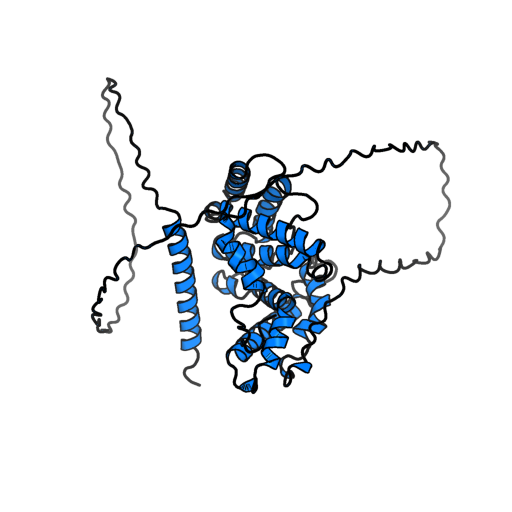 1
ATOM 1746 O O . TRP A 1 223 ? 3.762 6.723 9.864 1.00 91.44 223 TRP A O 1
ATOM 1756 N N . PHE A 1 224 ? 5.011 4.874 9.621 1.00 94.50 224 PHE A N 1
ATOM 1757 C CA . PHE A 1 224 ? 4.267 4.070 10.586 1.00 94.50 224 PHE A CA 1
ATOM 1758 C C . PHE A 1 224 ? 4.226 4.724 11.967 1.00 94.50 224 PHE A C 1
ATOM 1760 O O . PHE A 1 224 ? 3.151 4.862 12.543 1.00 94.50 224 PHE A O 1
ATOM 1767 N N . ASN A 1 225 ? 5.364 5.199 12.480 1.00 94.19 225 ASN A N 1
ATOM 1768 C CA . ASN A 1 225 ? 5.418 5.849 13.788 1.00 94.19 225 ASN A CA 1
ATOM 1769 C C . ASN A 1 225 ? 4.583 7.139 13.852 1.00 94.19 225 ASN A C 1
ATOM 1771 O O . ASN A 1 225 ? 4.065 7.449 14.918 1.00 94.19 225 ASN A O 1
ATOM 1775 N N . LYS A 1 226 ? 4.396 7.851 12.731 1.00 92.06 226 LYS A N 1
ATOM 1776 C CA . LYS A 1 226 ? 3.510 9.028 12.665 1.00 92.06 226 LYS A CA 1
ATOM 1777 C C . LYS A 1 226 ? 2.028 8.664 12.722 1.00 92.06 226 LYS A C 1
ATOM 1779 O O . LYS A 1 226 ? 1.230 9.446 13.230 1.00 92.06 226 LYS A O 1
ATOM 1784 N N . ILE A 1 227 ? 1.644 7.516 12.162 1.00 91.19 227 ILE A N 1
ATOM 1785 C CA . ILE A 1 227 ? 0.231 7.138 12.035 1.00 91.19 227 ILE A CA 1
ATOM 1786 C C . ILE A 1 227 ? -0.239 6.164 13.125 1.00 91.19 227 ILE A C 1
ATOM 1788 O O . ILE A 1 227 ? -1.431 6.120 13.423 1.00 91.19 227 ILE A O 1
ATOM 1792 N N . LYS A 1 228 ? 0.660 5.383 13.736 1.00 92.38 228 LYS A N 1
ATOM 1793 C CA . LYS A 1 228 ? 0.290 4.256 14.607 1.00 92.38 228 LYS A CA 1
ATOM 1794 C C . LYS A 1 228 ? -0.581 4.664 15.794 1.00 92.38 228 LYS A C 1
ATOM 1796 O O . LYS A 1 228 ? -1.489 3.917 16.133 1.00 92.38 228 LYS A O 1
ATOM 1801 N N . GLU A 1 229 ? -0.400 5.855 16.361 1.00 89.94 229 GLU A N 1
ATOM 1802 C CA . GLU A 1 229 ? -1.222 6.333 17.483 1.00 89.94 229 GLU A CA 1
ATOM 1803 C C . GLU A 1 229 ? -2.717 6.389 17.111 1.00 89.94 229 GLU A C 1
ATOM 1805 O O . GLU A 1 229 ? -3.596 6.018 17.889 1.00 89.94 229 GLU A O 1
ATOM 1810 N N . TYR A 1 230 ? -3.014 6.778 15.868 1.00 88.06 230 TYR A N 1
ATOM 1811 C CA . TYR A 1 230 ? -4.380 6.939 15.369 1.00 88.06 230 TYR A CA 1
ATOM 1812 C C . TYR A 1 230 ? -4.982 5.633 14.850 1.00 88.06 230 TYR A C 1
ATOM 1814 O O . TYR A 1 230 ? -6.173 5.394 15.032 1.00 88.06 230 TYR A O 1
ATOM 1822 N N . TYR A 1 231 ? -4.166 4.798 14.202 1.00 88.56 231 TYR A N 1
ATOM 1823 C CA . TYR A 1 231 ? -4.644 3.645 13.428 1.00 88.56 231 TYR A CA 1
ATOM 1824 C C . TYR A 1 231 ? -4.332 2.283 14.068 1.00 88.56 231 TYR A C 1
ATOM 1826 O O . TYR A 1 231 ? -4.941 1.288 13.688 1.00 88.56 231 TYR A O 1
ATOM 1834 N N . CYS A 1 232 ? -3.413 2.227 15.036 1.00 90.12 232 CYS A N 1
ATOM 1835 C CA . CYS A 1 232 ? -2.969 0.995 15.696 1.00 90.12 232 CYS A CA 1
ATOM 1836 C C . CYS A 1 232 ? -3.142 1.022 17.222 1.00 90.12 232 CYS A C 1
ATOM 1838 O O . CYS A 1 232 ? -3.560 0.026 17.803 1.00 90.12 232 CYS A O 1
ATOM 1840 N N . GLU A 1 233 ? -2.838 2.143 17.880 1.00 80.25 233 GLU A N 1
ATOM 1841 C CA . GLU A 1 233 ? -2.859 2.251 19.348 1.00 80.25 233 GLU A CA 1
ATOM 1842 C C . GLU A 1 233 ? -4.225 2.653 19.906 1.00 80.25 233 GLU A C 1
ATOM 1844 O O . GLU A 1 233 ? -4.481 2.484 21.103 1.00 80.25 233 GLU A O 1
ATOM 1849 N N . THR A 1 234 ? -5.135 3.138 19.049 1.00 72.94 234 THR A N 1
ATOM 1850 C CA . THR A 1 234 ? -6.553 3.192 19.408 1.00 72.94 234 THR A CA 1
ATOM 1851 C C . THR A 1 234 ? -6.971 1.767 19.682 1.00 72.94 234 THR A C 1
ATOM 1853 O O . THR A 1 234 ? -7.112 0.982 18.751 1.00 72.94 234 THR A O 1
ATOM 1856 N N . ASP A 1 235 ? -7.094 1.438 20.964 1.00 64.56 235 ASP A N 1
ATOM 1857 C CA . ASP A 1 235 ? -7.278 0.082 21.437 1.00 64.56 235 ASP A CA 1
ATOM 1858 C C . ASP A 1 235 ? -8.484 -0.550 20.733 1.00 64.56 235 ASP A C 1
ATOM 1860 O O . ASP A 1 235 ? -9.640 -0.368 21.127 1.00 64.56 235 ASP A O 1
ATOM 1864 N N . LEU A 1 236 ? -8.205 -1.282 19.649 1.00 70.69 236 LEU A N 1
ATOM 1865 C CA . LEU A 1 236 ? -9.223 -1.915 18.822 1.00 70.69 236 LEU A CA 1
ATOM 1866 C C . LEU A 1 236 ? -10.024 -2.893 19.685 1.00 70.69 236 LEU A C 1
ATOM 1868 O O . LEU A 1 236 ? -11.192 -3.166 19.400 1.00 70.69 236 LEU A O 1
ATOM 1872 N N . SER A 1 237 ? -9.427 -3.399 20.775 1.00 64.19 237 SER A N 1
ATOM 1873 C CA . SER A 1 237 ? -10.098 -4.226 21.776 1.00 64.19 237 SER A CA 1
ATOM 1874 C C . SER A 1 237 ? -11.157 -3.457 22.573 1.00 64.19 237 SER A C 1
ATOM 1876 O O . SER A 1 237 ? -12.199 -4.032 22.883 1.00 64.19 237 SER A O 1
ATOM 1878 N N . LYS A 1 238 ? -10.959 -2.152 22.797 1.00 70.19 238 LYS A N 1
ATOM 1879 C CA . LYS A 1 238 ? -11.899 -1.251 23.483 1.00 70.19 238 LYS A CA 1
ATOM 1880 C C . LYS A 1 238 ? -12.941 -0.612 22.572 1.00 70.19 238 LYS A C 1
ATOM 1882 O O . LYS A 1 238 ? -13.839 0.042 23.111 1.00 70.19 238 LYS A O 1
ATOM 1887 N N . LEU A 1 239 ? -12.859 -0.807 21.249 1.00 73.50 239 LEU A N 1
ATOM 1888 C CA . LEU A 1 239 ? -13.918 -0.428 20.306 1.00 73.50 239 LEU A CA 1
ATOM 1889 C C . LEU A 1 239 ? -15.186 -1.238 20.605 1.00 73.50 239 LEU A C 1
ATOM 1891 O O . LEU A 1 239 ? -15.461 -2.281 20.017 1.00 73.50 239 LEU A O 1
ATOM 1895 N N . THR A 1 240 ? -15.949 -0.736 21.566 1.00 71.19 240 THR A N 1
ATOM 1896 C CA . THR A 1 240 ? -17.300 -1.183 21.912 1.00 71.19 240 THR A CA 1
ATOM 1897 C C . THR A 1 240 ? -18.335 -0.330 21.191 1.00 71.19 240 THR A C 1
ATOM 1899 O O . THR A 1 240 ? -19.489 -0.737 21.077 1.00 71.19 240 THR A O 1
ATOM 1902 N N . GLN A 1 241 ? -17.926 0.843 20.687 1.00 74.12 241 GLN A N 1
ATOM 1903 C CA . GLN A 1 241 ? -18.773 1.755 19.936 1.00 74.12 241 GLN A CA 1
ATOM 1904 C C . GLN A 1 241 ? -18.062 2.333 18.700 1.00 74.12 241 GLN A C 1
ATOM 1906 O O . GLN A 1 241 ? -16.875 2.659 18.759 1.00 74.12 241 GLN A O 1
ATOM 1911 N N . PRO A 1 242 ? -18.794 2.574 17.597 1.00 72.44 242 PRO A N 1
ATOM 1912 C CA . PRO A 1 242 ? -18.244 3.150 16.361 1.00 72.44 242 PRO A CA 1
ATOM 1913 C C . PRO A 1 242 ? -17.648 4.553 16.526 1.00 72.44 242 PRO A C 1
ATOM 1915 O O . PRO A 1 242 ? -16.788 4.976 15.756 1.00 72.44 242 PRO A O 1
ATOM 1918 N N . SER A 1 243 ? -18.125 5.302 17.523 1.00 74.88 243 SER A N 1
ATOM 1919 C CA . SER A 1 243 ? -17.670 6.659 17.843 1.00 74.88 243 SER A CA 1
ATOM 1920 C C . SER A 1 243 ? -16.216 6.717 18.312 1.00 74.88 243 SER A C 1
ATOM 1922 O O . SER A 1 243 ? -15.611 7.784 18.245 1.00 74.88 243 SER A O 1
ATOM 1924 N N . GLN A 1 244 ? -15.655 5.590 18.753 1.00 80.75 244 GLN A N 1
ATOM 1925 C CA . GLN A 1 244 ? -14.305 5.504 19.301 1.00 80.75 244 GLN A CA 1
ATOM 1926 C C . GLN A 1 244 ? -13.220 5.388 18.218 1.00 80.75 244 GLN A C 1
ATOM 1928 O O . GLN A 1 244 ? -12.058 5.640 18.515 1.00 80.75 244 GLN A O 1
ATOM 1933 N N . LEU A 1 245 ? -13.573 5.053 16.968 1.00 83.69 245 LEU A N 1
ATOM 1934 C CA . LEU A 1 245 ? -12.607 5.010 15.869 1.00 83.69 245 LEU A CA 1
ATOM 1935 C C . LEU A 1 245 ? -12.340 6.430 15.335 1.00 83.69 245 LEU A C 1
ATOM 1937 O O . LEU A 1 245 ? -13.219 7.093 14.755 1.00 83.69 245 LEU A O 1
ATOM 1941 N N . THR A 1 246 ? -11.109 6.899 15.528 1.00 81.38 246 THR A N 1
ATOM 1942 C CA . THR A 1 246 ? -10.620 8.186 15.025 1.00 81.38 246 THR A CA 1
ATOM 1943 C C . THR A 1 246 ? -9.863 8.006 13.717 1.00 81.38 246 THR A C 1
ATOM 1945 O O . THR A 1 246 ? -8.663 7.764 13.703 1.00 81.38 246 THR A O 1
ATOM 1948 N N . CYS A 1 247 ? -10.563 8.202 12.602 1.00 84.00 247 CYS A N 1
ATOM 1949 C CA . CYS A 1 247 ? -9.952 8.339 11.281 1.00 84.00 247 CYS A CA 1
ATOM 1950 C C . CYS A 1 247 ? -9.445 9.770 11.110 1.00 84.00 247 CYS A C 1
ATOM 1952 O O . CYS A 1 247 ? -10.044 10.596 10.418 1.00 84.00 247 CYS A O 1
ATOM 1954 N N . THR A 1 248 ? -8.394 10.115 11.849 1.00 78.56 248 THR A N 1
ATOM 1955 C CA . THR A 1 248 ? -7.797 11.440 11.725 1.00 78.56 248 THR A CA 1
ATOM 1956 C C . THR A 1 248 ? -6.892 11.430 10.510 1.00 78.56 248 THR A C 1
ATOM 1958 O O . THR A 1 248 ? -5.890 10.716 10.461 1.00 78.56 248 THR A O 1
ATOM 1961 N N . LYS A 1 249 ? -7.238 12.252 9.520 1.00 74.06 249 LYS A N 1
ATOM 1962 C CA . LYS A 1 249 ? -6.332 12.577 8.422 1.00 74.06 249 LYS A CA 1
ATOM 1963 C C . LYS A 1 249 ? -5.115 13.237 9.050 1.00 74.06 249 LYS A C 1
ATOM 1965 O O . LYS A 1 249 ? -5.212 14.383 9.494 1.00 74.06 249 LYS A O 1
ATOM 1970 N N . VAL A 1 250 ? -4.013 12.495 9.148 1.00 70.12 250 VAL A N 1
ATOM 1971 C CA . VAL A 1 250 ? -2.725 13.067 9.530 1.00 70.12 250 VAL A CA 1
ATOM 1972 C C . VAL A 1 250 ? -2.470 14.133 8.483 1.00 70.12 250 VAL A C 1
ATOM 1974 O O . VAL A 1 250 ? -2.330 13.830 7.299 1.00 70.12 250 VAL A O 1
ATOM 1977 N N . LYS A 1 251 ? -2.577 15.399 8.892 1.00 69.69 251 LYS A N 1
ATOM 1978 C CA . LYS A 1 251 ? -2.154 16.480 8.019 1.00 69.69 251 LYS A CA 1
ATOM 1979 C C . LYS A 1 251 ? -0.679 16.215 7.782 1.00 69.69 251 LYS A C 1
ATOM 1981 O O . LYS A 1 251 ? 0.035 15.947 8.747 1.00 69.69 251 LYS A O 1
ATOM 1986 N N . ASP A 1 252 ? -0.255 16.265 6.526 1.00 61.09 252 ASP A N 1
ATOM 1987 C CA . ASP A 1 252 ? 1.150 16.464 6.208 1.00 61.09 252 ASP A CA 1
ATOM 1988 C C . ASP A 1 252 ? 1.515 17.818 6.829 1.00 61.09 252 ASP A C 1
ATOM 1990 O O . ASP A 1 252 ? 1.410 18.864 6.193 1.00 61.09 252 ASP A O 1
ATOM 1994 N N . THR A 1 253 ? 1.817 17.836 8.125 1.00 57.06 253 THR A N 1
ATOM 1995 C CA . THR A 1 253 ? 2.642 18.883 8.685 1.00 57.06 253 THR A CA 1
ATOM 1996 C C . THR A 1 253 ? 3.946 18.661 7.954 1.00 57.06 253 THR A C 1
ATOM 1998 O O . THR A 1 253 ? 4.606 17.639 8.184 1.00 57.06 253 THR A O 1
ATOM 2001 N N . ASP A 1 254 ? 4.237 19.542 6.988 1.00 53.31 254 ASP A N 1
ATOM 2002 C CA . ASP A 1 254 ? 5.585 19.670 6.441 1.00 53.31 254 ASP A CA 1
ATOM 2003 C C . ASP A 1 254 ? 6.519 19.507 7.631 1.00 53.31 254 ASP A C 1
ATOM 2005 O O . ASP A 1 254 ? 6.235 20.160 8.643 1.00 53.31 254 ASP A O 1
ATOM 2009 N N . PRO A 1 255 ? 7.487 18.566 7.583 1.00 50.94 255 PRO A N 1
ATOM 2010 C CA . PRO A 1 255 ? 8.371 18.310 8.705 1.00 50.94 255 PRO A CA 1
ATOM 2011 C C . PRO A 1 255 ? 8.885 19.671 9.121 1.00 50.94 255 PRO A C 1
ATOM 2013 O O . PRO A 1 255 ? 9.611 20.307 8.358 1.00 50.94 255 PRO A O 1
ATOM 2016 N N . GLU A 1 256 ? 8.347 20.151 10.242 1.00 46.50 256 GLU A N 1
ATOM 2017 C CA . GLU A 1 256 ? 8.590 21.483 10.749 1.00 46.50 256 GLU A CA 1
ATOM 2018 C C . GLU A 1 256 ? 10.094 21.510 10.853 1.00 46.50 256 GLU A C 1
ATOM 2020 O O . GLU A 1 256 ? 10.643 20.681 11.582 1.00 46.50 256 GLU A O 1
ATOM 2025 N N . SER A 1 257 ? 10.723 22.285 9.957 1.00 44.06 257 SER A 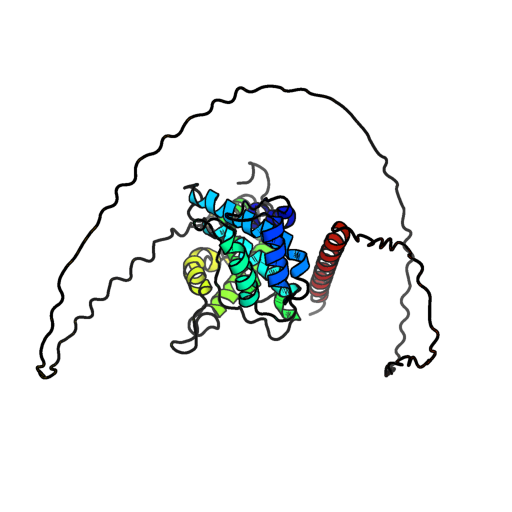N 1
ATOM 2026 C CA . SER A 1 257 ? 12.169 22.337 9.785 1.00 44.06 257 SER A CA 1
ATOM 2027 C C . SER A 1 257 ? 12.725 22.328 11.187 1.00 44.06 257 SER A C 1
ATOM 2029 O O . SER A 1 257 ? 12.397 23.268 11.921 1.00 44.06 257 SER A O 1
ATOM 2031 N N . GLU A 1 258 ? 13.381 21.223 11.584 1.00 43.62 258 GLU A N 1
ATOM 2032 C CA . GLU A 1 258 ? 13.826 21.046 12.966 1.00 43.62 258 GLU A CA 1
ATOM 2033 C C . GLU A 1 258 ? 14.415 22.385 13.376 1.00 43.62 258 GLU A C 1
ATOM 2035 O O . GLU A 1 258 ? 15.228 22.892 12.592 1.00 43.62 258 GLU A O 1
ATOM 2040 N N . PRO A 1 259 ? 13.928 23.024 14.463 1.00 41.75 259 PRO A N 1
ATOM 2041 C CA . PRO A 1 259 ? 14.421 24.335 14.835 1.00 41.75 259 PRO A CA 1
ATOM 2042 C C . PRO A 1 259 ? 15.924 24.185 14.850 1.00 41.75 259 PRO A C 1
ATOM 2044 O O . PRO A 1 259 ? 16.433 23.337 15.586 1.00 41.75 259 PRO A O 1
ATOM 2047 N N . GLU A 1 260 ? 16.581 24.886 13.924 1.00 51.28 260 GLU A N 1
ATOM 2048 C CA . GLU A 1 260 ? 18.014 24.827 13.741 1.00 51.28 260 GLU A CA 1
ATOM 2049 C C . GLU A 1 260 ? 18.550 25.142 15.123 1.00 51.28 260 GLU A C 1
ATOM 2051 O O . GLU A 1 260 ? 18.396 26.259 15.619 1.00 51.28 260 GLU A O 1
ATOM 2056 N N . VAL A 1 261 ? 18.989 24.097 15.829 1.00 49.09 261 VAL A N 1
ATOM 2057 C CA . VAL A 1 261 ? 19.538 24.256 17.158 1.00 49.09 261 VAL A CA 1
ATOM 2058 C C . VAL A 1 261 ? 20.793 25.043 16.867 1.00 49.09 261 VAL A C 1
ATOM 2060 O O . VAL A 1 261 ? 21.787 24.463 16.423 1.00 49.09 261 VAL A O 1
ATOM 2063 N N . GLU A 1 262 ? 20.705 26.365 17.029 1.00 48.41 262 GLU A N 1
ATOM 2064 C CA . GLU A 1 262 ? 21.837 27.257 17.175 1.00 48.41 262 GLU A CA 1
ATOM 2065 C C . GLU A 1 262 ? 22.657 26.636 18.299 1.00 48.41 262 GLU A C 1
ATOM 2067 O O . GLU A 1 262 ? 22.439 26.861 19.489 1.00 48.41 262 GLU A O 1
ATOM 2072 N N . ARG A 1 263 ? 23.572 25.745 17.917 1.00 50.94 263 ARG A N 1
ATOM 2073 C CA . ARG A 1 263 ? 24.693 25.379 18.750 1.00 50.94 263 ARG A CA 1
ATOM 2074 C C . ARG A 1 263 ? 25.447 26.686 18.889 1.00 50.94 263 ARG A C 1
ATOM 2076 O O . ARG A 1 263 ? 26.213 27.046 17.999 1.00 50.94 263 ARG A O 1
ATOM 2083 N N . GLU A 1 264 ? 25.184 27.403 19.978 1.00 56.12 264 GLU A N 1
ATOM 2084 C CA . GLU A 1 264 ? 26.127 28.362 20.526 1.00 56.12 264 GLU A CA 1
ATOM 2085 C C . GLU A 1 264 ? 27.477 27.643 20.573 1.00 56.12 264 GLU A C 1
ATOM 2087 O O . GLU A 1 264 ? 27.731 26.791 21.428 1.00 56.12 264 GLU A O 1
ATOM 2092 N N . LEU A 1 265 ? 28.332 27.934 19.590 1.00 53.81 265 LEU A N 1
ATOM 2093 C CA . LEU A 1 265 ? 29.750 27.662 19.694 1.00 53.81 265 LEU A CA 1
ATOM 2094 C C . LEU A 1 265 ? 30.238 28.513 20.863 1.00 53.81 265 LEU A C 1
ATOM 2096 O O . LEU A 1 265 ? 30.529 29.698 20.707 1.00 53.81 265 LEU A O 1
ATOM 2100 N N . THR A 1 266 ? 30.344 27.909 22.041 1.00 50.47 266 THR A N 1
ATOM 2101 C CA . THR A 1 266 ? 31.244 28.410 23.071 1.00 50.47 266 THR A CA 1
ATOM 2102 C C . THR A 1 266 ? 32.649 28.351 22.485 1.00 50.47 266 THR A C 1
ATOM 2104 O O . THR A 1 266 ? 33.237 27.279 22.336 1.00 50.47 266 THR A O 1
ATOM 2107 N N . SER A 1 267 ? 33.141 29.515 22.067 1.00 57.31 267 SER A N 1
ATOM 2108 C CA . SER A 1 267 ? 34.499 29.724 21.593 1.00 57.31 267 SER A CA 1
ATOM 2109 C C . SER A 1 267 ? 35.473 29.492 22.747 1.00 57.31 267 SER A C 1
ATOM 2111 O O . SER A 1 267 ? 35.662 30.377 23.581 1.00 57.31 267 SER A O 1
ATOM 2113 N N . GLU A 1 268 ? 36.096 28.319 22.794 1.00 58.59 268 GLU A N 1
ATOM 2114 C CA . GLU A 1 268 ? 37.366 28.144 23.495 1.00 58.59 268 GLU A CA 1
ATOM 2115 C C . GLU A 1 268 ? 38.507 28.100 22.471 1.00 58.59 268 GLU A C 1
ATOM 2117 O O . GLU A 1 268 ? 38.489 27.355 21.491 1.00 58.59 268 GLU A O 1
ATOM 2122 N N . ASP A 1 269 ? 39.440 29.014 22.716 1.00 62.78 269 ASP A N 1
ATOM 2123 C CA . ASP A 1 269 ? 40.718 29.325 22.083 1.00 62.78 269 ASP A CA 1
ATOM 2124 C C . ASP A 1 269 ? 41.318 28.315 21.088 1.00 62.78 269 ASP A C 1
ATOM 2126 O O . ASP A 1 269 ? 41.764 27.223 21.448 1.00 62.78 269 ASP A O 1
ATOM 2130 N N . VAL A 1 270 ? 41.512 28.775 19.842 1.00 48.22 270 VAL A N 1
ATOM 2131 C CA . VAL A 1 270 ? 42.498 28.211 18.906 1.00 48.22 270 VAL A CA 1
ATOM 2132 C C . VAL A 1 270 ? 43.422 29.328 18.387 1.00 48.22 270 VAL A C 1
ATOM 2134 O O . VAL A 1 270 ? 42.927 30.380 17.972 1.00 48.22 270 VAL A O 1
ATOM 2137 N N . PRO A 1 271 ? 44.761 29.139 18.391 1.00 54.84 271 PRO A N 1
ATOM 2138 C CA . PRO A 1 271 ? 45.721 30.183 18.038 1.00 54.84 271 PRO A CA 1
ATOM 2139 C C . PRO A 1 271 ? 45.714 30.551 16.553 1.00 54.84 271 PRO A C 1
ATOM 2141 O O . PRO A 1 271 ? 45.675 29.692 15.672 1.00 54.84 271 PRO A O 1
ATOM 2144 N N . GLN A 1 272 ? 45.868 31.853 16.305 1.00 51.69 272 GLN A N 1
ATOM 2145 C CA . GLN A 1 272 ? 46.090 32.450 14.993 1.00 51.69 272 GLN A CA 1
ATOM 2146 C C . GLN A 1 272 ? 47.290 31.824 14.274 1.00 51.69 272 GLN A C 1
ATOM 2148 O O . GLN A 1 272 ? 48.420 31.851 14.768 1.00 51.69 272 GLN A O 1
ATOM 2153 N N . ARG A 1 273 ? 47.059 31.374 13.039 1.00 52.53 273 ARG A N 1
ATOM 2154 C CA . ARG A 1 273 ? 48.101 31.261 12.022 1.00 52.53 273 ARG A CA 1
ATOM 2155 C C . ARG A 1 273 ? 47.620 31.968 10.761 1.00 52.53 273 ARG A C 1
ATOM 2157 O O . ARG A 1 273 ? 46.628 31.587 10.153 1.00 52.53 273 ARG A O 1
ATOM 2164 N N . THR A 1 274 ? 48.317 33.051 10.459 1.00 55.84 274 THR A N 1
ATOM 2165 C CA . THR A 1 274 ? 48.278 33.826 9.221 1.00 55.84 274 THR A CA 1
ATOM 2166 C C . THR A 1 274 ? 48.635 32.954 8.026 1.00 55.84 274 THR A C 1
ATOM 2168 O O . THR A 1 274 ? 49.639 32.250 8.110 1.00 55.84 274 THR A O 1
ATOM 2171 N N . GLU A 1 275 ? 47.892 33.071 6.925 1.00 49.03 275 GLU A N 1
ATOM 2172 C CA . GLU A 1 275 ? 48.471 33.145 5.578 1.00 49.03 275 GLU A CA 1
ATOM 2173 C C . GLU A 1 275 ? 47.460 33.659 4.540 1.00 49.03 275 GLU A C 1
ATOM 2175 O O . GLU A 1 275 ? 46.245 33.636 4.736 1.00 49.03 275 GLU A O 1
ATOM 2180 N N . ASP A 1 276 ? 48.041 34.226 3.490 1.00 44.22 276 ASP A N 1
ATOM 2181 C CA . ASP A 1 276 ? 47.524 35.225 2.567 1.00 44.22 276 ASP A CA 1
ATOM 2182 C C . ASP A 1 276 ? 46.566 34.720 1.469 1.00 44.22 276 ASP A C 1
ATOM 2184 O O . ASP A 1 276 ? 46.714 33.630 0.932 1.00 44.22 276 ASP A O 1
ATOM 2188 N N . GLY A 1 277 ? 45.655 35.621 1.071 1.00 41.09 277 GLY A N 1
ATOM 2189 C CA . GLY A 1 277 ? 45.354 36.002 -0.321 1.00 41.09 277 GLY A CA 1
ATOM 2190 C C . GLY A 1 277 ? 44.793 34.974 -1.321 1.00 41.09 277 GLY A C 1
ATOM 2191 O O . GLY A 1 277 ? 45.513 34.112 -1.797 1.00 41.09 277 GLY A O 1
ATOM 2192 N N . HIS A 1 278 ? 43.578 35.211 -1.840 1.00 45.75 278 HIS A N 1
ATOM 2193 C CA . HIS A 1 278 ? 43.380 35.777 -3.193 1.00 45.75 278 HIS A CA 1
ATOM 2194 C C . HIS A 1 278 ? 41.895 36.026 -3.545 1.00 45.75 278 HIS A C 1
ATOM 2196 O O . HIS A 1 278 ? 40.988 35.343 -3.086 1.00 45.75 278 HIS A O 1
ATOM 2202 N N . GLN A 1 279 ? 41.686 37.041 -4.390 1.00 48.28 279 GLN A N 1
ATOM 2203 C CA . GLN A 1 279 ? 40.430 37.579 -4.927 1.00 48.28 279 GLN A CA 1
ATOM 2204 C C . GLN A 1 279 ? 39.768 36.716 -6.017 1.00 48.28 279 GLN A C 1
ATOM 2206 O O . GLN A 1 279 ? 40.448 36.313 -6.957 1.00 48.28 279 GLN A O 1
ATOM 2211 N N . HIS A 1 280 ? 38.429 36.668 -6.023 1.00 44.66 280 HIS A N 1
ATOM 2212 C CA . HIS A 1 280 ? 37.565 36.759 -7.225 1.00 44.66 280 HIS A CA 1
ATOM 2213 C C . HIS A 1 280 ? 36.106 36.908 -6.748 1.00 44.66 280 HIS A C 1
ATOM 2215 O O . HIS A 1 280 ? 35.616 36.027 -6.058 1.00 44.66 280 HIS A O 1
ATOM 2221 N N . ARG A 1 281 ? 35.412 38.053 -6.790 1.00 49.97 281 ARG A N 1
ATOM 2222 C CA . ARG A 1 281 ? 34.949 38.973 -7.855 1.00 49.97 281 ARG A CA 1
ATOM 2223 C C . ARG A 1 281 ? 33.891 38.401 -8.829 1.00 49.97 281 ARG A C 1
ATOM 2225 O O . ARG A 1 281 ? 34.227 37.800 -9.835 1.00 49.97 281 ARG A O 1
ATOM 2232 N N . GLN A 1 282 ? 32.659 38.827 -8.528 1.00 43.06 282 GLN A N 1
ATOM 2233 C CA . GLN A 1 282 ? 31.499 39.204 -9.355 1.00 43.06 282 GLN A CA 1
ATOM 2234 C C . GLN A 1 282 ? 30.464 38.193 -9.870 1.00 43.06 282 GLN A C 1
ATOM 2236 O O . GLN A 1 282 ? 30.710 37.374 -10.747 1.00 43.06 282 GLN A O 1
ATOM 2241 N N . GLU A 1 283 ? 29.253 38.457 -9.361 1.00 51.06 283 GLU A N 1
ATOM 2242 C CA . GLU A 1 283 ? 27.916 38.320 -9.938 1.00 51.06 283 GLU A CA 1
ATOM 2243 C C . GLU A 1 283 ? 27.825 38.585 -11.445 1.00 51.06 283 GLU A C 1
ATOM 2245 O O . GLU A 1 283 ? 28.328 39.601 -11.928 1.00 51.06 283 GLU A O 1
ATOM 2250 N N . VAL A 1 284 ? 26.995 37.782 -12.116 1.00 49.19 284 VAL A N 1
ATOM 2251 C CA . VAL A 1 284 ? 26.011 38.279 -13.087 1.00 49.19 284 VAL A CA 1
ATOM 2252 C C . VAL A 1 284 ? 24.723 37.475 -12.894 1.00 49.19 284 VAL A C 1
ATOM 2254 O O . VAL A 1 284 ? 24.704 36.262 -13.081 1.00 49.19 284 VAL A O 1
ATOM 2257 N N . ALA A 1 285 ? 23.660 38.167 -12.487 1.00 48.84 285 ALA A N 1
ATOM 2258 C CA . ALA A 1 285 ? 22.290 37.687 -12.565 1.00 48.84 285 ALA A CA 1
ATOM 2259 C C . ALA A 1 285 ? 21.739 38.044 -13.950 1.00 48.84 285 ALA A C 1
ATOM 2261 O O . ALA A 1 285 ? 21.736 39.218 -14.324 1.00 48.84 285 ALA A O 1
ATOM 2262 N N . GLU A 1 286 ? 21.261 37.051 -14.696 1.00 49.50 286 GLU A N 1
ATOM 2263 C CA . GLU A 1 286 ? 20.545 37.256 -15.953 1.00 49.50 286 GLU A CA 1
ATOM 2264 C C . GLU A 1 286 ? 19.125 36.705 -15.799 1.00 49.50 286 GLU A C 1
ATOM 2266 O O . GLU A 1 286 ? 18.903 35.529 -15.520 1.00 49.50 286 GLU A O 1
ATOM 2271 N N . SER A 1 287 ? 18.166 37.626 -15.871 1.00 46.47 287 SER A N 1
ATOM 2272 C CA . SER A 1 287 ? 16.732 37.388 -15.763 1.00 46.47 287 SER A CA 1
ATOM 2273 C C . SER A 1 287 ? 16.187 37.221 -17.178 1.00 46.47 287 SER A C 1
ATOM 2275 O O . SER A 1 287 ? 16.034 38.206 -17.903 1.00 46.47 287 SER A O 1
ATOM 2277 N N . GLU A 1 288 ? 15.937 35.977 -17.591 1.00 51.03 288 GLU A N 1
ATOM 2278 C CA . GLU A 1 288 ? 15.248 35.687 -18.848 1.00 51.03 288 GLU A CA 1
ATOM 2279 C C . GLU A 1 288 ? 13.730 35.710 -18.657 1.00 51.03 288 GLU A C 1
ATOM 2281 O O . GLU A 1 288 ? 13.138 35.063 -17.792 1.00 51.03 288 GLU A O 1
ATOM 2286 N N . LYS A 1 289 ? 13.107 36.519 -19.507 1.00 50.00 289 LYS A N 1
ATOM 2287 C CA . LYS A 1 289 ? 11.693 36.857 -19.546 1.00 50.00 289 LYS A CA 1
ATOM 2288 C C . LYS A 1 289 ? 11.003 35.918 -20.541 1.00 50.00 289 LYS A C 1
ATOM 2290 O O . LYS A 1 289 ? 11.217 36.046 -21.743 1.00 50.00 289 LYS A O 1
ATOM 2295 N N . LEU A 1 290 ? 10.175 34.997 -20.052 1.00 48.59 290 LEU A N 1
ATOM 2296 C CA . LEU A 1 290 ? 9.326 34.139 -20.891 1.00 48.59 290 LEU A CA 1
ATOM 2297 C C . LEU A 1 290 ? 8.123 34.929 -21.445 1.00 48.59 290 LEU A C 1
ATOM 2299 O O . LEU A 1 290 ? 7.476 35.648 -20.678 1.00 48.59 290 LEU A O 1
ATOM 2303 N N . PRO A 1 291 ? 7.793 34.808 -22.744 1.00 50.41 291 PRO A N 1
ATOM 2304 C CA . PRO A 1 291 ? 6.561 35.353 -23.296 1.00 50.41 291 PRO A CA 1
ATOM 2305 C C . PRO A 1 291 ? 5.373 34.402 -23.089 1.00 50.41 291 PRO A C 1
ATOM 2307 O O . PRO A 1 291 ? 5.471 33.193 -23.291 1.00 50.41 291 PRO A O 1
ATOM 2310 N N . GLU A 1 292 ? 4.239 34.992 -22.708 1.00 47.78 292 GLU A N 1
ATOM 2311 C CA . GLU A 1 292 ? 2.905 34.393 -22.755 1.00 47.78 292 GLU A CA 1
ATOM 2312 C C . GLU A 1 292 ? 2.554 33.988 -24.194 1.00 47.78 292 GLU A C 1
ATOM 2314 O O . GLU A 1 292 ? 2.591 34.827 -25.098 1.00 47.78 292 GLU A O 1
ATOM 2319 N N . GLU A 1 293 ? 2.145 32.733 -24.400 1.00 37.72 293 GLU A N 1
ATOM 2320 C CA . GLU A 1 293 ? 1.506 32.308 -25.646 1.00 37.72 293 GLU A CA 1
ATOM 2321 C C . GLU A 1 293 ? 0.081 31.796 -25.402 1.00 37.72 293 GLU A C 1
ATOM 2323 O O . GLU A 1 293 ? -0.251 31.183 -24.388 1.00 37.72 293 GLU A O 1
ATOM 2328 N N . GLN A 1 294 ? -0.774 32.165 -26.350 1.00 36.34 294 GLN A N 1
ATOM 2329 C CA . GLN A 1 294 ? -2.216 32.301 -26.261 1.00 36.34 294 GLN A CA 1
ATOM 2330 C C . GLN A 1 294 ? -2.951 30.965 -26.417 1.00 36.34 294 GLN A C 1
ATOM 2332 O O . GLN A 1 294 ? -2.788 30.249 -27.405 1.00 36.34 294 GLN A O 1
ATOM 2337 N N . THR A 1 295 ? -3.878 30.689 -25.502 1.00 32.00 295 THR A N 1
ATOM 2338 C CA . THR A 1 295 ? -4.840 29.590 -25.631 1.00 32.00 295 THR A CA 1
ATOM 2339 C C . THR A 1 295 ? -5.901 29.939 -26.677 1.00 32.00 295 THR A C 1
ATOM 2341 O O . THR A 1 295 ? -6.797 30.750 -26.434 1.00 32.00 295 THR A O 1
ATOM 2344 N N . THR A 1 296 ? -5.837 29.303 -27.846 1.00 36.44 296 THR A N 1
ATOM 2345 C CA . THR A 1 296 ? -6.916 29.331 -28.839 1.00 36.44 296 THR A CA 1
ATOM 2346 C C . THR A 1 296 ? -7.978 28.287 -28.487 1.00 36.44 296 THR A C 1
ATOM 2348 O O . THR A 1 296 ? -7.735 27.083 -28.461 1.00 36.44 296 THR A O 1
ATOM 2351 N N . VAL A 1 297 ? -9.190 28.763 -28.195 1.00 35.22 297 VAL A N 1
ATOM 2352 C CA . VAL A 1 297 ? -10.376 27.939 -27.930 1.00 35.22 297 VAL A CA 1
ATOM 2353 C C . VAL A 1 297 ? -10.933 27.434 -29.262 1.00 35.22 297 VAL A C 1
ATOM 2355 O O . VAL A 1 297 ? -11.570 28.188 -30.001 1.00 35.22 297 VAL A O 1
ATOM 2358 N N . LEU A 1 298 ? -10.716 26.153 -29.571 1.00 33.94 298 LEU A N 1
ATOM 2359 C CA . LEU A 1 298 ? -11.352 25.492 -30.709 1.00 33.94 298 LEU A CA 1
ATOM 2360 C C . LEU A 1 298 ? -12.739 24.971 -30.303 1.00 33.94 298 LEU A C 1
ATOM 2362 O O . LEU A 1 298 ? -12.891 24.108 -29.440 1.00 33.94 298 LEU A O 1
ATOM 2366 N N . LYS A 1 299 ? -13.768 25.532 -30.937 1.00 35.03 299 LYS A N 1
ATOM 2367 C CA . LYS A 1 299 ? -15.185 25.218 -30.742 1.00 35.03 299 LYS A CA 1
ATOM 2368 C C . LYS A 1 299 ? -15.558 24.003 -31.600 1.00 35.03 299 LYS A C 1
ATOM 2370 O O . LYS A 1 299 ? -15.561 24.107 -32.822 1.00 35.03 299 LYS A O 1
ATOM 2375 N N . VAL A 1 300 ? -15.896 22.875 -30.975 1.00 38.75 300 VAL A N 1
ATOM 2376 C CA . VAL A 1 300 ? -16.422 21.681 -31.666 1.00 38.75 300 VAL A CA 1
ATOM 2377 C C . VAL A 1 300 ? -17.957 21.695 -31.611 1.00 38.75 300 VAL A C 1
ATOM 2379 O O . VAL A 1 300 ? -18.512 21.739 -30.511 1.00 38.75 300 VAL A O 1
ATOM 2382 N N . PRO A 1 301 ? -18.674 21.674 -32.751 1.00 37.88 301 PRO A N 1
ATOM 2383 C CA . PRO A 1 301 ? -20.108 21.427 -32.773 1.00 37.88 301 PRO A CA 1
ATOM 2384 C C . PRO A 1 301 ? -20.396 19.923 -32.721 1.00 37.88 301 PRO A C 1
ATOM 2386 O O . PRO A 1 301 ? -19.713 19.114 -33.344 1.00 37.88 301 PRO A O 1
ATOM 2389 N N . GLY A 1 302 ? -21.405 19.571 -31.929 1.00 31.62 302 GLY A N 1
ATOM 2390 C CA . GLY A 1 302 ? -21.781 18.197 -31.646 1.00 31.62 302 GLY A CA 1
ATOM 2391 C C . GLY A 1 302 ? -22.752 17.559 -32.637 1.00 31.62 302 GLY A C 1
ATOM 2392 O O . GLY A 1 302 ? -23.059 18.092 -33.700 1.00 31.62 302 GLY A O 1
ATOM 2393 N N . SER A 1 303 ? -23.313 16.459 -32.130 1.00 31.31 303 SER A N 1
ATOM 2394 C CA . SER A 1 303 ? -24.415 15.649 -32.654 1.00 31.31 303 SER A CA 1
ATOM 2395 C C . SER A 1 303 ? -24.003 14.573 -33.660 1.00 31.31 303 SER A C 1
ATOM 2397 O O . SER A 1 303 ? -23.493 14.865 -34.731 1.00 31.31 303 SER A O 1
ATOM 2399 N N . HIS A 1 304 ? -24.234 13.305 -33.316 1.00 31.91 304 HIS A N 1
ATOM 2400 C CA . HIS A 1 304 ? -25.474 12.621 -33.690 1.00 31.91 304 HIS A CA 1
ATOM 2401 C C . HIS A 1 304 ? -25.633 11.327 -32.880 1.00 31.91 304 HIS A C 1
ATOM 2403 O O . HIS A 1 304 ? -24.746 10.480 -32.833 1.00 31.91 304 HIS A O 1
ATOM 2409 N N . ALA A 1 305 ? -26.794 11.191 -32.241 1.00 32.53 305 ALA A N 1
ATOM 2410 C CA . ALA A 1 305 ? -27.291 9.939 -31.696 1.00 32.53 305 ALA A CA 1
ATOM 2411 C C . ALA A 1 305 ? -27.946 9.121 -32.818 1.00 32.53 305 ALA A C 1
ATOM 2413 O O . ALA A 1 305 ? -28.714 9.673 -33.606 1.00 32.53 305 ALA A O 1
ATOM 2414 N N . VAL A 1 306 ? -27.703 7.810 -32.838 1.00 32.84 306 VAL A N 1
ATOM 2415 C CA . VAL A 1 306 ? -28.553 6.829 -33.528 1.00 32.84 306 VAL A CA 1
ATOM 2416 C C . VAL A 1 306 ? -28.701 5.601 -32.620 1.00 32.84 306 VAL A C 1
ATOM 2418 O O . VAL A 1 306 ? -27.688 5.086 -32.146 1.00 32.84 306 VAL A O 1
ATOM 2421 N N . PRO A 1 307 ? -29.932 5.127 -32.355 1.00 38.94 307 PRO A N 1
ATOM 2422 C CA . PRO A 1 307 ? -30.192 3.903 -31.607 1.00 38.94 307 PRO A CA 1
ATOM 2423 C C . PRO A 1 307 ? -30.439 2.725 -32.560 1.00 38.94 307 PRO A C 1
ATOM 2425 O O . PRO A 1 307 ? -31.112 2.905 -33.573 1.00 38.94 307 PRO A O 1
ATOM 2428 N N . LEU A 1 308 ? -30.005 1.505 -32.216 1.00 28.02 308 LEU A N 1
ATOM 2429 C CA . LEU A 1 308 ? -30.649 0.300 -32.754 1.00 28.02 308 LEU A CA 1
ATOM 2430 C C . LEU A 1 308 ? -30.410 -0.977 -31.924 1.00 28.02 308 LEU A C 1
ATOM 2432 O O . LEU A 1 308 ? -29.304 -1.485 -31.792 1.00 28.02 308 LEU A O 1
ATOM 2436 N N . LEU A 1 309 ? -31.534 -1.418 -31.359 1.00 30.56 309 LEU A N 1
ATOM 2437 C CA . LEU A 1 309 ? -32.056 -2.760 -31.082 1.00 30.56 309 LEU A CA 1
ATOM 2438 C C . LEU A 1 309 ? -31.267 -4.037 -31.464 1.00 30.56 309 LEU A C 1
ATOM 2440 O O . LEU A 1 309 ? -30.916 -4.254 -32.616 1.00 30.56 309 LEU A O 1
ATOM 2444 N N . ALA A 1 310 ? -31.317 -4.953 -30.483 1.00 29.84 310 ALA A N 1
ATOM 2445 C CA . ALA A 1 310 ? -31.811 -6.342 -30.544 1.00 29.84 310 ALA A CA 1
ATOM 2446 C C . ALA A 1 310 ? -30.831 -7.532 -30.671 1.00 29.84 310 ALA A C 1
ATOM 2448 O O . ALA A 1 310 ? -30.229 -7.782 -31.704 1.00 29.84 310 ALA A O 1
ATOM 2449 N N . GLN A 1 311 ? -30.871 -8.330 -29.590 1.00 33.38 311 GLN A N 1
ATOM 2450 C CA . GLN A 1 311 ? -31.058 -9.790 -29.517 1.00 33.38 311 GLN A CA 1
ATOM 2451 C C . GLN A 1 311 ? -30.078 -10.727 -30.242 1.00 33.38 311 GLN A C 1
ATOM 2453 O O . GLN A 1 311 ? -30.139 -10.902 -31.451 1.00 33.38 311 GLN A O 1
ATOM 2458 N N . ALA A 1 312 ? -29.375 -11.535 -29.444 1.00 31.62 312 ALA A N 1
ATOM 2459 C CA . ALA A 1 312 ? -29.258 -12.973 -29.687 1.00 31.62 312 ALA A CA 1
ATOM 2460 C C . ALA A 1 312 ? -29.016 -13.697 -28.353 1.00 31.62 312 ALA A C 1
ATOM 2462 O O . ALA A 1 312 ? -28.098 -13.356 -27.611 1.00 31.62 312 ALA A O 1
ATOM 2463 N N . GLY A 1 313 ? -29.880 -14.662 -28.039 1.00 31.08 313 GLY A N 1
ATOM 2464 C CA . GLY A 1 313 ? -29.690 -15.612 -26.950 1.00 31.08 313 GLY A CA 1
ATOM 2465 C C . GLY A 1 313 ? -28.969 -16.865 -27.441 1.00 31.08 313 GLY A C 1
ATOM 2466 O O . GLY A 1 313 ? -29.185 -17.296 -28.569 1.00 31.08 313 GLY A O 1
ATOM 2467 N N . LEU A 1 314 ? -28.154 -17.455 -26.571 1.00 29.17 314 LEU A N 1
ATOM 2468 C CA . LEU A 1 314 ? -27.570 -18.795 -26.688 1.00 29.17 314 LEU A CA 1
ATOM 2469 C C . LEU A 1 314 ? -27.591 -19.380 -25.268 1.00 29.17 314 LEU A C 1
ATOM 2471 O O . LEU A 1 314 ? -26.983 -18.827 -24.359 1.00 29.17 314 LEU A O 1
ATOM 2475 N N . GLN A 1 315 ? -28.595 -20.203 -24.962 1.00 31.14 315 GLN A N 1
ATOM 2476 C CA . GLN A 1 315 ? -28.519 -21.670 -24.924 1.00 31.14 315 GLN A CA 1
ATOM 2477 C C . GLN A 1 315 ? -27.465 -22.198 -23.940 1.00 31.14 315 GLN A C 1
ATOM 2479 O O . GLN A 1 315 ? -26.299 -22.384 -24.266 1.00 31.14 315 GLN A O 1
ATOM 2484 N N . SER A 1 316 ? -27.967 -22.441 -22.727 1.00 29.78 316 SER A N 1
ATOM 2485 C CA . SER A 1 316 ? -27.376 -23.249 -21.665 1.00 29.78 316 SER A CA 1
ATOM 2486 C C . SER A 1 316 ? -27.381 -24.721 -22.074 1.00 29.78 316 SER A C 1
ATOM 2488 O O . SER A 1 316 ? -28.438 -25.252 -22.420 1.00 29.78 316 SER A O 1
ATOM 2490 N N . SER A 1 317 ? -26.224 -25.374 -22.021 1.00 36.03 317 SER A N 1
ATOM 2491 C CA . SER A 1 317 ? -26.103 -26.831 -22.059 1.00 36.03 317 SER A CA 1
ATOM 2492 C C . SER A 1 317 ? -25.603 -27.318 -20.702 1.00 36.03 317 SER A C 1
ATOM 2494 O O . SER A 1 317 ? -24.456 -27.070 -20.334 1.00 36.03 317 SER A O 1
ATOM 2496 N N . ASP A 1 318 ? -26.498 -27.986 -19.975 1.00 29.91 318 ASP A N 1
ATOM 2497 C CA . ASP A 1 318 ? -26.210 -28.780 -18.784 1.00 29.91 318 ASP A CA 1
ATOM 2498 C C . ASP A 1 318 ? -25.311 -29.971 -19.148 1.00 29.91 318 ASP A C 1
ATOM 2500 O O . ASP A 1 318 ? -25.719 -30.850 -19.909 1.00 29.91 318 ASP A O 1
ATOM 2504 N N . GLU A 1 319 ? -24.118 -30.039 -18.558 1.00 31.59 319 GLU A N 1
ATOM 2505 C CA . GLU A 1 319 ? -23.364 -31.287 -18.423 1.00 31.59 319 GLU A CA 1
ATOM 2506 C C . GLU A 1 319 ? -23.311 -31.689 -16.947 1.00 31.59 319 GLU A C 1
ATOM 2508 O O . GLU A 1 319 ? -22.563 -31.158 -16.126 1.00 31.59 319 GLU A O 1
ATOM 2513 N N . THR A 1 320 ? -24.145 -32.670 -16.615 1.00 30.69 320 THR A N 1
ATOM 2514 C CA . THR A 1 320 ? -24.088 -33.468 -15.393 1.00 30.69 320 THR A CA 1
ATOM 2515 C C . THR A 1 320 ? -22.808 -34.303 -15.366 1.00 30.69 320 THR A C 1
ATOM 2517 O O . THR A 1 320 ? -22.687 -35.279 -16.107 1.00 30.69 320 THR A O 1
ATOM 2520 N N . VAL A 1 321 ? -21.875 -33.965 -14.474 1.00 28.12 321 VAL A N 1
ATOM 2521 C CA . VAL A 1 321 ? -20.702 -34.797 -14.166 1.00 28.12 321 VAL A CA 1
ATOM 2522 C C . VAL A 1 321 ? -21.031 -35.724 -12.995 1.00 28.12 321 VAL A C 1
ATOM 2524 O O . VAL A 1 321 ? -21.319 -35.288 -11.882 1.00 28.12 321 VAL A O 1
ATOM 2527 N N . SER A 1 322 ? -20.990 -37.027 -13.270 1.00 27.02 322 SER A N 1
ATOM 2528 C CA . SER A 1 322 ? -21.175 -38.111 -12.306 1.00 27.02 322 SER A CA 1
ATOM 2529 C C . SER A 1 322 ? -19.930 -38.260 -11.423 1.00 27.02 322 SER A C 1
ATOM 2531 O O . SER A 1 322 ? -18.865 -38.631 -11.913 1.00 27.02 322 SER A O 1
ATOM 2533 N N . LEU A 1 323 ? -20.062 -38.017 -10.114 1.00 26.31 323 LEU A N 1
ATOM 2534 C CA . LEU A 1 323 ? -19.043 -38.364 -9.119 1.00 26.31 323 LEU A CA 1
ATOM 2535 C C . LEU A 1 323 ? -18.984 -39.890 -8.951 1.00 26.31 323 LEU A C 1
ATOM 2537 O O . LEU A 1 323 ? -19.946 -40.499 -8.487 1.00 26.31 323 LEU A O 1
ATOM 2541 N N . GLN A 1 324 ? -17.846 -40.503 -9.276 1.00 28.19 324 GLN A N 1
ATOM 2542 C CA . GLN A 1 324 ? -17.500 -41.828 -8.764 1.00 28.19 324 GLN A CA 1
ATOM 2543 C C . GLN A 1 324 ? -16.651 -41.670 -7.504 1.00 28.19 324 GLN A C 1
ATOM 2545 O O . GLN A 1 324 ? -15.546 -41.131 -7.523 1.00 28.19 324 GLN A O 1
ATOM 2550 N N . THR A 1 325 ? -17.218 -42.134 -6.396 1.00 27.53 325 THR A N 1
ATOM 2551 C CA . THR A 1 325 ? -16.576 -42.315 -5.097 1.00 27.53 325 THR A CA 1
ATOM 2552 C C . THR A 1 325 ? -15.463 -43.357 -5.225 1.00 27.53 325 THR A C 1
ATOM 2554 O O . THR A 1 325 ? -15.747 -44.519 -5.507 1.00 27.53 325 THR A O 1
ATOM 2557 N N . LEU A 1 326 ? -14.204 -42.956 -5.023 1.00 26.58 326 LEU A N 1
ATOM 2558 C CA . LEU A 1 326 ? -13.082 -43.886 -4.897 1.00 26.58 326 LEU A CA 1
ATOM 2559 C C . LEU A 1 326 ? -12.853 -44.184 -3.410 1.00 26.58 326 LEU A C 1
ATOM 2561 O O . LEU A 1 326 ? -12.501 -43.297 -2.630 1.00 26.58 326 LEU A O 1
ATOM 2565 N N . GLU A 1 327 ? -13.101 -45.433 -3.025 1.00 30.19 327 GLU A N 1
ATOM 2566 C CA . GLU A 1 327 ? -12.857 -45.950 -1.683 1.00 30.19 327 GLU A CA 1
ATOM 2567 C C . GLU A 1 327 ? -11.361 -45.996 -1.350 1.00 30.19 327 GLU A C 1
ATOM 2569 O O . GLU A 1 327 ? -10.501 -46.350 -2.157 1.00 30.19 327 GLU A O 1
ATOM 2574 N N . ARG A 1 328 ? -11.078 -45.634 -0.102 1.00 25.53 328 ARG A N 1
ATOM 2575 C CA . ARG A 1 328 ? -9.773 -45.597 0.548 1.00 25.53 328 ARG A CA 1
ATOM 2576 C C . ARG A 1 328 ? -9.424 -47.010 1.026 1.00 25.53 328 ARG A C 1
ATOM 2578 O O . ARG A 1 328 ? -10.112 -47.533 1.899 1.00 25.53 328 ARG A O 1
ATOM 2585 N N . GLN A 1 329 ? -8.344 -47.603 0.521 1.00 29.91 329 GLN A N 1
ATOM 2586 C CA . GLN A 1 329 ? -7.698 -48.754 1.161 1.00 29.91 329 GLN A CA 1
ATOM 2587 C C . GLN A 1 329 ? -6.319 -48.355 1.690 1.00 29.91 329 GLN A C 1
ATOM 2589 O O . GLN A 1 329 ? -5.489 -47.801 0.974 1.00 29.91 329 GLN A O 1
ATOM 2594 N N . HIS A 1 330 ? -6.126 -48.610 2.984 1.00 33.41 330 HIS A N 1
ATOM 2595 C CA . HIS A 1 330 ? -4.865 -48.496 3.707 1.00 33.41 330 HIS A CA 1
ATOM 2596 C C . HIS A 1 330 ? -3.905 -49.619 3.296 1.00 33.41 330 HIS A C 1
ATOM 2598 O O . HIS A 1 330 ? -4.306 -50.780 3.237 1.00 33.41 330 HIS A O 1
ATOM 2604 N N . GLY A 1 331 ? -2.630 -49.281 3.116 1.00 30.53 331 GLY A N 1
ATOM 2605 C CA . GLY A 1 331 ? -1.542 -50.246 3.001 1.00 30.53 331 GLY A CA 1
ATOM 2606 C C . GLY A 1 331 ? -0.188 -49.558 3.128 1.00 30.53 331 GLY A C 1
ATOM 2607 O O . GLY A 1 331 ? 0.233 -48.860 2.211 1.00 30.53 331 GLY A O 1
ATOM 2608 N N . ASP A 1 332 ? 0.464 -49.750 4.275 1.00 33.47 332 ASP A N 1
ATOM 2609 C CA . ASP A 1 332 ? 1.880 -49.457 4.502 1.00 33.47 332 ASP A CA 1
ATOM 2610 C C . ASP A 1 332 ? 2.750 -50.260 3.532 1.00 33.47 332 ASP A C 1
ATOM 2612 O O . ASP A 1 332 ? 2.650 -51.489 3.489 1.00 33.47 332 ASP A O 1
ATOM 2616 N N . THR A 1 333 ? 3.674 -49.607 2.823 1.00 34.56 333 THR A N 1
ATOM 2617 C CA . THR A 1 333 ? 5.001 -50.191 2.582 1.00 34.56 333 THR A CA 1
ATOM 2618 C C . THR A 1 333 ? 6.033 -49.123 2.233 1.00 34.56 333 THR A C 1
ATOM 2620 O O . THR A 1 333 ? 5.870 -48.325 1.314 1.00 34.56 333 THR A O 1
ATOM 2623 N N . ASP A 1 334 ? 7.116 -49.171 2.995 1.00 36.38 334 ASP A N 1
ATOM 2624 C CA . ASP A 1 334 ? 8.393 -48.500 2.815 1.00 36.38 334 ASP A CA 1
ATOM 2625 C C . ASP A 1 334 ? 9.077 -49.008 1.528 1.00 36.38 334 ASP A C 1
ATOM 2627 O O . ASP A 1 334 ? 9.284 -50.215 1.378 1.00 36.38 334 ASP A O 1
ATOM 2631 N N . LEU A 1 335 ? 9.423 -48.122 0.584 1.00 31.30 335 LEU A N 1
ATOM 2632 C CA . LEU A 1 335 ? 10.328 -48.473 -0.515 1.00 31.30 335 LEU A CA 1
ATOM 2633 C C . LEU A 1 335 ? 11.102 -47.257 -1.050 1.00 31.30 335 LEU A C 1
ATOM 2635 O O . LEU A 1 335 ? 10.580 -46.391 -1.751 1.00 31.30 335 LEU A O 1
ATOM 2639 N N . LYS A 1 336 ? 12.407 -47.261 -0.760 1.00 36.66 336 LYS A N 1
ATOM 2640 C CA . LYS A 1 336 ? 13.464 -46.534 -1.476 1.00 36.66 336 LYS A CA 1
ATOM 2641 C C . LYS A 1 336 ? 13.337 -46.740 -2.990 1.00 36.66 336 LYS A C 1
ATOM 2643 O O . LYS A 1 336 ? 13.413 -47.874 -3.457 1.00 36.66 336 LYS A O 1
ATOM 2648 N N . ALA A 1 337 ? 13.303 -45.650 -3.754 1.00 30.16 337 ALA A N 1
ATOM 2649 C CA . ALA A 1 337 ? 13.536 -45.682 -5.195 1.00 30.16 337 ALA A CA 1
ATOM 2650 C C . ALA A 1 337 ? 14.586 -44.635 -5.594 1.00 30.16 337 ALA A C 1
ATOM 2652 O O . ALA A 1 337 ? 14.345 -43.432 -5.614 1.00 30.16 337 ALA A O 1
ATOM 2653 N N . THR A 1 338 ? 15.779 -45.140 -5.898 1.00 32.28 338 THR A N 1
ATOM 2654 C CA . THR A 1 338 ? 16.853 -44.462 -6.623 1.00 32.28 338 THR A CA 1
ATOM 2655 C C . THR A 1 338 ? 16.418 -44.273 -8.075 1.00 32.28 338 THR A C 1
ATOM 2657 O O . THR A 1 338 ? 16.134 -45.256 -8.755 1.00 32.28 338 THR A O 1
ATOM 2660 N N . GLN A 1 339 ? 16.390 -43.036 -8.570 1.00 29.30 339 GLN A N 1
ATOM 2661 C CA . GLN A 1 339 ? 16.122 -42.755 -9.980 1.00 29.30 339 GLN A CA 1
ATOM 2662 C C . GLN A 1 339 ? 17.453 -42.523 -10.706 1.00 29.30 339 GLN A C 1
ATOM 2664 O O . GLN A 1 339 ? 18.112 -41.502 -10.529 1.00 29.30 339 GLN A O 1
ATOM 2669 N N . GLN A 1 340 ? 17.877 -43.519 -11.486 1.00 29.72 340 GLN A N 1
ATOM 2670 C CA . GLN A 1 340 ? 18.945 -43.382 -12.474 1.00 29.72 340 GLN A CA 1
ATOM 2671 C C . GLN A 1 340 ? 18.352 -42.739 -13.734 1.00 29.72 340 GLN A C 1
ATOM 2673 O O . GLN A 1 340 ? 17.444 -43.299 -14.347 1.00 29.72 340 GLN A O 1
ATOM 2678 N N . LEU A 1 341 ? 18.863 -41.566 -14.117 1.00 26.77 341 LEU A N 1
ATOM 2679 C CA . LEU A 1 341 ? 18.587 -40.957 -15.417 1.00 26.77 341 LEU A CA 1
ATOM 2680 C C . LEU A 1 341 ? 19.400 -41.689 -16.495 1.00 26.77 341 LEU A C 1
ATOM 2682 O O . LEU A 1 341 ? 20.628 -41.620 -16.518 1.00 26.77 341 LEU A O 1
ATOM 2686 N N . LEU A 1 342 ? 18.700 -42.373 -17.399 1.00 28.56 342 LEU A N 1
ATOM 2687 C CA . LEU A 1 342 ? 19.242 -42.868 -18.662 1.00 28.56 342 LEU A CA 1
ATOM 2688 C C . LEU A 1 342 ? 19.230 -41.729 -19.689 1.00 28.56 342 LEU A C 1
ATOM 2690 O O . LEU A 1 342 ? 18.173 -41.246 -20.088 1.00 28.56 342 LEU A O 1
ATOM 2694 N N . VAL A 1 343 ? 20.424 -41.317 -20.107 1.00 37.38 343 VAL A N 1
ATOM 2695 C CA . VAL A 1 343 ? 20.666 -40.421 -21.245 1.00 37.38 343 VAL A CA 1
ATOM 2696 C C . VAL A 1 343 ? 20.676 -41.262 -22.528 1.00 37.38 343 VAL A C 1
ATOM 2698 O O . VAL A 1 343 ? 21.387 -42.269 -22.562 1.00 37.38 343 VAL A O 1
ATOM 2701 N N . PRO A 1 344 ? 19.958 -40.886 -23.602 1.00 33.22 344 PRO A N 1
ATOM 2702 C CA . PRO A 1 344 ? 20.157 -41.498 -24.908 1.00 33.22 344 PRO A CA 1
ATOM 2703 C C . PRO A 1 344 ? 21.341 -40.834 -25.620 1.00 33.22 344 PRO A C 1
ATOM 2705 O O . PRO A 1 344 ? 21.296 -39.650 -25.953 1.00 33.22 344 PRO A O 1
ATOM 2708 N N . SER A 1 345 ? 22.390 -41.615 -25.873 1.00 33.31 345 SER A N 1
ATOM 2709 C CA . SER A 1 345 ? 23.479 -41.267 -26.788 1.00 33.31 345 SER A CA 1
ATOM 2710 C C . SER A 1 345 ? 23.005 -41.355 -28.240 1.00 33.31 345 SER A C 1
ATOM 2712 O O . SER A 1 345 ? 22.451 -42.375 -28.651 1.00 33.31 345 SER A O 1
ATOM 2714 N N . THR A 1 346 ? 23.278 -40.324 -29.035 1.00 29.92 346 THR A N 1
ATOM 2715 C CA . THR A 1 346 ? 23.179 -40.370 -30.498 1.00 29.92 346 THR A CA 1
ATOM 2716 C C . THR A 1 346 ? 24.578 -40.357 -31.101 1.00 29.92 346 THR A C 1
ATOM 2718 O O . THR A 1 346 ? 25.195 -39.301 -31.205 1.00 29.92 346 THR A O 1
ATOM 2721 N N . ASP A 1 347 ? 25.042 -41.526 -31.535 1.00 31.84 347 ASP A N 1
ATOM 2722 C CA . ASP A 1 347 ? 26.065 -41.660 -32.570 1.00 31.84 347 ASP A CA 1
ATOM 2723 C C . ASP A 1 347 ? 25.359 -42.058 -33.865 1.00 31.84 347 ASP A C 1
ATOM 2725 O O . ASP A 1 347 ? 24.664 -43.071 -33.885 1.00 31.84 347 ASP A O 1
ATOM 2729 N N . THR A 1 348 ? 25.545 -41.302 -34.950 1.00 38.75 348 THR A N 1
ATOM 2730 C CA . THR A 1 348 ? 25.620 -41.850 -36.318 1.00 38.75 348 THR A CA 1
ATOM 2731 C C . THR A 1 348 ? 26.255 -40.820 -37.250 1.00 38.75 348 THR A C 1
ATOM 2733 O O . THR A 1 348 ? 25.695 -39.771 -37.560 1.00 38.75 348 THR A O 1
ATOM 2736 N N . THR A 1 349 ? 27.450 -41.173 -37.708 1.00 36.97 349 THR A N 1
ATOM 2737 C CA . THR A 1 349 ? 28.200 -40.584 -38.816 1.00 36.97 349 THR A CA 1
ATOM 2738 C C . THR A 1 349 ? 27.555 -40.952 -40.157 1.00 36.97 349 THR A C 1
ATOM 2740 O O . THR A 1 349 ? 27.227 -42.114 -40.381 1.00 36.97 349 THR A O 1
ATOM 2743 N N . GLY A 1 350 ? 27.447 -39.999 -41.088 1.00 39.19 350 GLY A N 1
ATOM 2744 C CA . GLY A 1 350 ? 27.057 -40.286 -42.472 1.00 39.19 350 GLY A CA 1
ATOM 2745 C C . GLY A 1 350 ? 27.025 -39.050 -43.370 1.00 39.19 350 GLY A C 1
ATOM 2746 O O . GLY A 1 350 ? 26.011 -38.369 -43.455 1.00 39.19 350 GLY A O 1
ATOM 2747 N N . ASN A 1 351 ? 28.137 -38.776 -44.058 1.00 47.59 351 ASN A N 1
ATOM 2748 C CA . ASN A 1 351 ? 28.241 -37.788 -45.136 1.00 47.59 351 ASN A CA 1
ATOM 2749 C C . ASN A 1 351 ? 27.408 -38.211 -46.353 1.00 47.59 351 ASN A C 1
ATOM 2751 O O . ASN A 1 351 ? 27.655 -39.286 -46.899 1.00 47.59 351 ASN A O 1
ATOM 2755 N N . THR A 1 352 ? 26.542 -37.340 -46.882 1.00 40.12 352 THR A N 1
ATOM 2756 C CA . THR A 1 352 ? 26.212 -37.313 -48.322 1.00 40.12 352 THR A CA 1
ATOM 2757 C C . THR A 1 352 ? 25.753 -35.914 -48.751 1.00 40.12 352 THR A C 1
ATOM 2759 O O . THR A 1 352 ? 25.064 -35.209 -48.021 1.00 40.12 352 THR A O 1
ATOM 2762 N N . THR A 1 353 ? 26.188 -35.515 -49.943 1.00 44.53 353 THR A N 1
ATOM 2763 C CA . THR A 1 353 ? 26.217 -34.153 -50.486 1.00 44.53 353 THR A CA 1
ATOM 2764 C C . THR A 1 353 ? 25.106 -33.927 -51.530 1.00 44.53 353 THR A C 1
ATOM 2766 O O . THR A 1 353 ? 25.045 -34.694 -52.485 1.00 44.53 353 THR A O 1
ATOM 2769 N N . LEU A 1 354 ? 24.357 -32.811 -51.390 1.00 40.53 354 LEU A N 1
ATOM 2770 C CA . LEU A 1 354 ? 23.524 -32.059 -52.378 1.00 40.53 354 LEU A CA 1
ATOM 2771 C C . LEU A 1 354 ? 22.260 -32.732 -52.991 1.00 40.53 354 LEU A C 1
ATOM 2773 O O . LEU A 1 354 ? 22.199 -33.956 -53.034 1.00 40.53 354 LEU A O 1
ATOM 2777 N N . PRO A 1 355 ? 21.274 -31.972 -53.551 1.00 49.72 355 PRO A N 1
ATOM 2778 C CA . PRO A 1 355 ? 21.159 -30.512 -53.707 1.00 49.72 355 PRO A CA 1
ATOM 2779 C C . PRO A 1 355 ? 19.874 -29.874 -53.116 1.00 49.72 355 PRO A C 1
ATOM 2781 O O . PRO A 1 355 ? 18.924 -30.532 -52.700 1.00 49.72 355 PRO A O 1
ATOM 2784 N N . ALA A 1 356 ? 19.881 -28.540 -53.103 1.00 46.66 356 ALA A N 1
ATOM 2785 C CA . ALA A 1 356 ? 18.848 -27.650 -52.590 1.00 46.66 356 ALA A CA 1
ATOM 2786 C C . ALA A 1 356 ? 17.463 -27.843 -53.233 1.00 46.66 356 ALA A C 1
ATOM 2788 O O . ALA A 1 356 ? 17.317 -27.789 -54.453 1.00 46.66 356 ALA A O 1
ATOM 2789 N N . THR A 1 357 ? 16.438 -27.937 -52.383 1.00 35.56 357 THR A N 1
ATOM 2790 C CA . THR A 1 357 ? 15.042 -27.689 -52.762 1.00 35.56 357 THR A CA 1
ATOM 2791 C C . THR A 1 357 ? 14.391 -26.843 -51.671 1.00 35.56 357 THR A C 1
ATOM 2793 O O . THR A 1 357 ? 14.444 -27.189 -50.493 1.00 35.56 357 THR A O 1
ATOM 2796 N N . ALA A 1 358 ? 13.838 -25.699 -52.067 1.00 49.44 358 ALA A N 1
ATOM 2797 C CA . ALA A 1 358 ? 13.139 -24.767 -51.196 1.00 49.44 358 ALA A CA 1
ATOM 2798 C C . ALA A 1 358 ? 11.838 -25.392 -50.670 1.00 49.44 358 ALA A C 1
ATOM 2800 O O . ALA A 1 358 ? 11.022 -25.863 -51.461 1.00 49.44 358 ALA A O 1
ATOM 2801 N N . ILE A 1 359 ? 11.628 -25.356 -49.351 1.00 36.19 359 ILE A N 1
ATOM 2802 C CA . ILE A 1 359 ? 10.345 -25.686 -48.724 1.00 36.19 359 ILE A CA 1
ATOM 2803 C C . ILE A 1 359 ? 9.996 -24.579 -47.730 1.00 36.19 359 ILE A C 1
ATOM 2805 O O . ILE A 1 359 ? 10.803 -24.168 -46.901 1.00 36.19 359 ILE A O 1
ATOM 2809 N N . SER A 1 360 ? 8.777 -24.080 -47.901 1.00 35.53 360 SER A N 1
ATOM 2810 C CA . SER A 1 360 ? 8.092 -23.064 -47.115 1.00 35.53 360 SER A CA 1
ATOM 2811 C C . SER A 1 360 ? 7.898 -23.525 -45.666 1.00 35.53 360 SER A C 1
ATOM 2813 O O . SER A 1 360 ? 7.242 -24.536 -45.418 1.00 35.53 360 SER A O 1
ATOM 2815 N N . SER A 1 361 ? 8.454 -22.782 -44.708 1.00 33.94 361 SER A N 1
ATOM 2816 C CA . SER A 1 361 ? 8.246 -23.020 -43.277 1.00 33.94 361 SER A CA 1
ATOM 2817 C C . SER A 1 361 ? 7.025 -22.239 -42.793 1.00 33.94 361 SER A C 1
ATOM 2819 O O . SER A 1 361 ? 7.129 -21.087 -42.378 1.00 33.94 361 SER A O 1
ATOM 2821 N N . VAL A 1 362 ? 5.856 -22.879 -42.832 1.00 41.50 362 VAL A N 1
ATOM 2822 C CA . VAL A 1 362 ? 4.699 -22.488 -42.019 1.00 41.50 362 VAL A CA 1
ATOM 2823 C C . VAL A 1 362 ? 4.977 -22.960 -40.591 1.00 41.50 362 VAL A C 1
ATOM 2825 O O . VAL A 1 362 ? 4.704 -24.103 -40.235 1.00 41.50 362 VAL A O 1
ATOM 2828 N N . LEU A 1 363 ? 5.564 -22.088 -39.773 1.00 39.06 363 LEU A N 1
ATOM 2829 C CA . LEU A 1 363 ? 5.598 -22.258 -38.322 1.00 39.06 363 LEU A CA 1
ATOM 2830 C C . LEU A 1 363 ? 4.292 -21.699 -37.756 1.00 39.06 363 LEU A C 1
ATOM 2832 O O . LEU A 1 363 ? 4.166 -20.511 -37.468 1.00 39.06 363 LEU A O 1
ATOM 2836 N N . GLY A 1 364 ? 3.301 -22.581 -37.633 1.00 39.06 364 GLY A N 1
ATOM 2837 C CA . GLY A 1 364 ? 2.142 -22.354 -36.783 1.00 39.06 364 GLY A CA 1
ATOM 2838 C C . GLY A 1 364 ? 2.596 -22.343 -35.330 1.00 39.06 364 GLY A C 1
ATOM 2839 O O . GLY A 1 364 ? 2.691 -23.392 -34.698 1.00 39.06 364 GLY A O 1
ATOM 2840 N N . ILE A 1 365 ? 2.899 -21.156 -34.806 1.00 43.69 365 ILE A N 1
ATOM 2841 C CA . ILE A 1 365 ? 2.987 -20.938 -33.366 1.00 43.69 365 ILE A CA 1
ATOM 2842 C C . ILE A 1 365 ? 1.565 -21.142 -32.850 1.00 43.69 365 ILE A C 1
ATOM 2844 O O . ILE A 1 365 ? 0.681 -20.322 -33.099 1.00 43.69 365 ILE A O 1
ATOM 2848 N N . ALA A 1 366 ? 1.329 -22.278 -32.195 1.00 45.88 366 ALA A N 1
ATOM 2849 C CA . ALA A 1 366 ? 0.131 -22.499 -31.409 1.00 45.88 366 ALA A CA 1
ATOM 2850 C C . ALA A 1 366 ? 0.104 -21.418 -30.324 1.00 45.88 366 ALA A C 1
ATOM 2852 O O . ALA A 1 366 ? 0.776 -21.521 -29.298 1.00 45.88 366 ALA A O 1
ATOM 2853 N N . GLY A 1 367 ? -0.609 -20.330 -30.613 1.00 47.28 367 GLY A N 1
ATOM 2854 C CA . GLY A 1 367 ? -0.867 -19.253 -29.680 1.00 47.28 367 GLY A CA 1
ATOM 2855 C C . GLY A 1 367 ? -1.680 -19.811 -28.529 1.00 47.28 367 GLY A C 1
ATOM 2856 O O . GLY A 1 367 ? -2.904 -19.889 -28.603 1.00 47.28 367 GLY A O 1
ATOM 2857 N N . VAL A 1 368 ? -0.995 -20.207 -27.460 1.00 46.41 368 VAL A N 1
ATOM 2858 C CA . VAL A 1 368 ? -1.621 -20.322 -26.151 1.00 46.41 368 VAL A CA 1
ATOM 2859 C C . VAL A 1 368 ? -2.036 -18.901 -25.798 1.00 46.41 368 VAL A C 1
ATOM 2861 O O . VAL A 1 368 ? -1.216 -18.077 -25.398 1.00 46.41 368 VAL A O 1
ATOM 2864 N N . GLY A 1 369 ? -3.295 -18.573 -26.077 1.00 43.31 369 GLY A N 1
ATOM 2865 C CA . GLY A 1 369 ? -3.825 -17.248 -25.819 1.00 43.31 369 GLY A CA 1
ATOM 2866 C C . GLY A 1 369 ? -3.643 -16.902 -24.344 1.00 43.31 369 GLY A C 1
ATOM 2867 O O . GLY A 1 369 ? -3.897 -17.736 -23.468 1.00 43.31 369 GLY A O 1
ATOM 2868 N N . LEU A 1 370 ? -3.271 -15.647 -24.091 1.00 50.88 370 LEU A N 1
ATOM 2869 C CA . LEU A 1 370 ? -3.223 -14.981 -22.785 1.00 50.88 370 LEU A CA 1
ATOM 2870 C C . LEU A 1 370 ? -4.346 -15.356 -21.787 1.00 50.88 370 LEU A C 1
ATOM 2872 O O . LEU A 1 370 ? -4.027 -15.445 -20.599 1.00 50.88 370 LEU A O 1
ATOM 2876 N N . PRO A 1 371 ? -5.604 -15.659 -22.192 1.00 58.44 371 PRO A N 1
ATOM 2877 C CA . PRO A 1 371 ? -6.627 -16.121 -21.249 1.00 58.44 371 PRO A CA 1
ATOM 2878 C C . PRO A 1 371 ? -6.221 -17.377 -20.468 1.00 58.44 371 PRO A C 1
ATOM 2880 O O . PRO A 1 371 ? -6.583 -17.532 -19.306 1.00 58.44 371 PRO A O 1
ATOM 2883 N N . THR A 1 372 ? -5.424 -18.259 -21.075 1.00 53.16 372 THR A N 1
ATOM 2884 C CA . THR A 1 372 ? -4.995 -19.516 -20.449 1.00 53.16 372 THR A CA 1
ATOM 2885 C C . THR A 1 372 ? -3.987 -19.265 -19.329 1.00 53.16 372 THR A C 1
ATOM 2887 O O . THR A 1 372 ? -4.083 -19.877 -18.272 1.00 53.16 372 THR A O 1
ATOM 2890 N N . PHE A 1 373 ? -3.053 -18.327 -19.514 1.00 55.31 373 PHE A N 1
ATOM 2891 C CA . PHE A 1 373 ? -2.092 -17.952 -18.471 1.00 55.31 373 PHE A CA 1
ATOM 2892 C C . PHE A 1 373 ? -2.767 -17.227 -17.306 1.00 55.31 373 PHE A C 1
ATOM 2894 O O . PHE A 1 373 ? -2.488 -17.553 -16.154 1.00 55.31 373 PHE A O 1
ATOM 2901 N N . ALA A 1 374 ? -3.711 -16.321 -17.585 1.00 56.03 374 ALA A N 1
ATOM 2902 C CA . ALA A 1 374 ? -4.527 -15.697 -16.543 1.00 56.03 374 ALA A CA 1
ATOM 2903 C C . ALA A 1 374 ? -5.332 -16.750 -15.757 1.00 56.03 374 ALA A C 1
ATOM 2905 O O . ALA A 1 374 ? -5.373 -16.706 -14.529 1.00 56.03 374 ALA A O 1
ATOM 2906 N N . TYR A 1 375 ? -5.887 -17.752 -16.449 1.00 64.81 375 TYR A N 1
ATOM 2907 C CA . TYR A 1 375 ? -6.571 -18.883 -15.823 1.00 64.81 375 TYR A CA 1
ATOM 2908 C C . TYR A 1 375 ? -5.630 -19.753 -14.973 1.00 64.81 375 TYR A C 1
ATOM 2910 O O . TYR A 1 375 ? -5.998 -20.135 -13.864 1.00 64.81 375 TYR A O 1
ATOM 2918 N N . PHE A 1 376 ? -4.405 -20.033 -15.430 1.00 61.62 376 PHE A N 1
ATOM 2919 C CA . PHE A 1 376 ? -3.421 -20.782 -14.640 1.00 61.62 376 PHE A CA 1
ATOM 2920 C C . PHE A 1 376 ? -2.966 -20.011 -13.396 1.00 61.62 376 PHE A C 1
ATOM 2922 O O . PHE A 1 376 ? -2.932 -20.599 -12.318 1.00 61.62 376 PHE A O 1
ATOM 2929 N N . LEU A 1 377 ? -2.696 -18.705 -13.497 1.00 62.28 377 LEU A N 1
ATOM 2930 C CA . LEU A 1 377 ? -2.350 -17.872 -12.338 1.00 62.28 377 LEU A CA 1
ATOM 2931 C C . LEU A 1 377 ? -3.516 -17.768 -11.345 1.00 62.28 377 LEU A C 1
ATOM 2933 O O . LEU A 1 377 ? -3.316 -17.916 -10.140 1.00 62.28 377 LEU A O 1
ATOM 2937 N N . TYR A 1 378 ? -4.745 -17.607 -11.843 1.00 66.88 378 TYR A N 1
ATOM 2938 C CA . TYR A 1 378 ? -5.959 -17.636 -11.027 1.00 66.88 378 TYR A CA 1
ATOM 2939 C C . TYR A 1 378 ? -6.132 -18.983 -10.309 1.00 66.88 378 TYR A C 1
ATOM 2941 O O . TYR A 1 378 ? -6.388 -19.019 -9.106 1.00 66.88 378 TYR A O 1
ATOM 2949 N N . LYS A 1 379 ? -5.915 -20.105 -11.007 1.00 60.06 379 LYS A N 1
ATOM 2950 C CA . LYS A 1 379 ? -6.062 -21.453 -10.440 1.00 60.06 379 LYS A CA 1
ATOM 2951 C C . LYS A 1 379 ? -4.968 -21.793 -9.422 1.00 60.06 379 LYS A C 1
ATOM 2953 O O . LYS A 1 379 ? -5.271 -22.385 -8.389 1.00 60.06 379 LYS A O 1
ATOM 2958 N N . 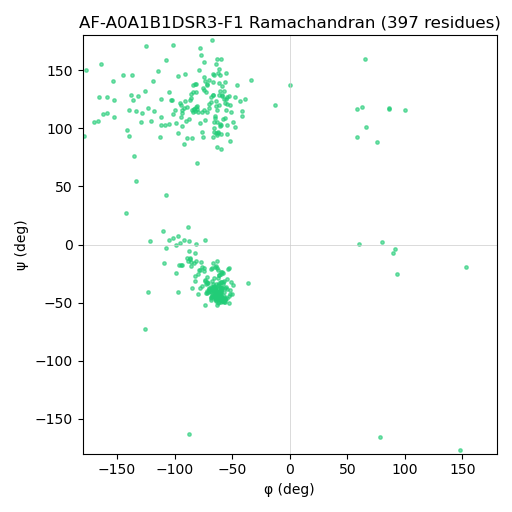VAL A 1 380 ? -3.718 -21.391 -9.672 1.00 61.78 380 VAL A N 1
ATOM 2959 C CA . VAL A 1 380 ? -2.611 -21.525 -8.705 1.00 61.78 380 VAL A CA 1
ATOM 2960 C C . VAL A 1 380 ? -2.877 -20.667 -7.465 1.00 61.78 380 VAL A C 1
ATOM 2962 O O . VAL A 1 380 ? -2.673 -21.133 -6.345 1.00 61.78 380 VAL A O 1
ATOM 2965 N N . SER A 1 381 ? -3.420 -19.456 -7.638 1.00 52.94 381 SER A N 1
ATOM 2966 C CA . SER A 1 381 ? -3.847 -18.616 -6.516 1.00 52.94 381 SER A CA 1
ATOM 2967 C C . SER A 1 381 ? -4.951 -19.292 -5.692 1.00 52.94 381 SER A C 1
ATOM 2969 O O . SER A 1 381 ? -4.838 -19.341 -4.472 1.00 52.94 381 SER A O 1
ATOM 2971 N N . ILE A 1 382 ? -5.989 -19.855 -6.325 1.00 60.53 382 ILE A N 1
ATOM 2972 C CA . ILE A 1 382 ? -7.087 -20.543 -5.617 1.00 60.53 382 ILE A CA 1
ATOM 2973 C C . ILE A 1 382 ? -6.595 -21.768 -4.847 1.00 60.53 382 ILE A C 1
ATOM 2975 O O . ILE A 1 382 ? -6.985 -21.952 -3.695 1.00 60.53 382 ILE A O 1
ATOM 2979 N N . HIS A 1 383 ? -5.735 -22.598 -5.442 1.00 50.91 383 HIS A N 1
ATOM 2980 C CA . HIS A 1 383 ? -5.235 -23.787 -4.749 1.00 50.91 383 HIS A CA 1
ATOM 2981 C C . HIS A 1 383 ? -4.396 -23.441 -3.514 1.00 50.91 383 HIS A C 1
ATOM 2983 O O . HIS A 1 383 ? -4.510 -24.138 -2.508 1.00 50.91 383 HIS A O 1
ATOM 2989 N N . ASN A 1 384 ? -3.639 -22.340 -3.538 1.00 50.41 384 ASN A N 1
ATOM 2990 C CA . ASN A 1 384 ? -2.942 -21.856 -2.345 1.00 50.41 384 ASN A CA 1
ATOM 2991 C C . ASN A 1 384 ? -3.915 -21.362 -1.256 1.00 50.41 384 ASN A C 1
ATOM 2993 O O . ASN A 1 384 ? -3.690 -21.642 -0.081 1.00 50.41 384 ASN A O 1
ATOM 2997 N N . TYR A 1 385 ? -5.030 -20.714 -1.617 1.00 49.59 385 TYR A N 1
ATOM 2998 C CA . TYR A 1 385 ? -6.062 -20.318 -0.644 1.00 49.59 385 TYR A CA 1
ATOM 2999 C C . TYR A 1 385 ? -6.788 -21.522 -0.021 1.00 49.59 385 TYR A C 1
ATOM 3001 O O . TYR A 1 385 ? -6.954 -21.569 1.196 1.00 49.59 385 TYR A O 1
ATOM 3009 N N . GLU A 1 386 ? -7.183 -22.518 -0.817 1.00 46.41 386 GLU A N 1
ATOM 3010 C CA . GLU A 1 386 ? -7.816 -23.756 -0.326 1.00 46.41 386 GLU A CA 1
ATOM 3011 C C . GLU A 1 386 ? -6.877 -24.554 0.596 1.00 46.41 386 GLU A C 1
ATOM 3013 O O . GLU A 1 386 ? -7.311 -25.093 1.618 1.00 46.41 386 GLU A O 1
ATOM 3018 N N . TYR A 1 387 ? -5.578 -24.587 0.281 1.00 45.41 387 TYR A N 1
ATOM 3019 C CA . TYR A 1 387 ? -4.567 -25.246 1.108 1.00 45.41 387 TYR A CA 1
ATOM 3020 C C . TYR A 1 387 ? -4.394 -24.549 2.467 1.00 45.41 387 TYR A C 1
ATOM 3022 O O . TYR A 1 387 ? -4.420 -25.212 3.505 1.00 45.41 387 TYR A O 1
ATOM 3030 N N . ILE A 1 388 ? -4.330 -23.214 2.486 1.00 45.19 388 ILE A N 1
ATOM 3031 C CA . ILE A 1 388 ? -4.251 -22.421 3.725 1.00 45.19 388 ILE A CA 1
ATOM 3032 C C . ILE A 1 388 ? -5.536 -22.565 4.560 1.00 45.19 388 ILE A C 1
ATOM 3034 O O . ILE A 1 388 ? -5.468 -22.815 5.763 1.00 45.19 388 ILE A O 1
ATOM 3038 N N . ILE A 1 389 ? -6.719 -22.515 3.936 1.00 46.41 389 ILE A N 1
ATOM 3039 C CA . ILE A 1 389 ? -8.005 -22.729 4.627 1.00 46.41 389 ILE A CA 1
ATOM 3040 C C . ILE A 1 389 ? -8.096 -24.147 5.214 1.00 46.41 389 ILE A C 1
ATOM 3042 O O . ILE A 1 389 ? -8.659 -24.335 6.296 1.00 46.41 389 ILE A O 1
ATOM 3046 N N . THR A 1 390 ? -7.526 -25.147 4.540 1.00 48.50 390 THR A N 1
ATOM 3047 C CA . THR A 1 390 ? -7.483 -26.532 5.032 1.00 48.50 390 THR A CA 1
ATOM 3048 C C . THR A 1 390 ? -6.548 -26.681 6.235 1.00 48.50 390 THR A C 1
ATOM 3050 O O . THR A 1 390 ? -6.901 -27.382 7.183 1.00 48.50 390 THR A O 1
ATOM 3053 N N . ILE A 1 391 ? -5.411 -25.976 6.262 1.00 50.69 391 ILE A N 1
ATOM 3054 C CA . ILE A 1 391 ? -4.507 -25.942 7.426 1.00 50.69 391 ILE A CA 1
ATOM 3055 C C . ILE A 1 391 ? -5.190 -25.270 8.626 1.00 50.69 391 ILE A C 1
ATOM 3057 O O . ILE A 1 391 ? -5.186 -25.825 9.724 1.00 50.69 391 ILE A O 1
ATOM 3061 N N . ILE A 1 392 ? -5.869 -24.139 8.411 1.00 45.91 392 ILE A N 1
ATOM 3062 C CA . ILE A 1 392 ? -6.587 -23.418 9.476 1.00 45.91 392 ILE A CA 1
ATOM 3063 C C . ILE A 1 392 ? -7.756 -24.255 10.025 1.00 45.91 392 ILE A C 1
ATOM 3065 O O . ILE A 1 392 ? -7.977 -24.305 11.234 1.00 45.91 392 ILE A O 1
ATOM 3069 N N . ARG A 1 393 ? -8.488 -24.980 9.167 1.00 50.31 393 ARG A N 1
ATOM 3070 C CA . ARG A 1 393 ? -9.574 -25.882 9.604 1.00 50.31 393 ARG A CA 1
ATOM 3071 C C . ARG A 1 393 ? -9.074 -27.185 10.238 1.00 50.31 393 ARG A C 1
ATOM 3073 O O . ARG A 1 393 ? -9.812 -27.790 11.012 1.00 50.31 393 ARG A O 1
ATOM 3080 N N . GLY A 1 394 ? -7.848 -27.613 9.935 1.00 44.62 394 GLY A N 1
ATOM 3081 C CA . GLY A 1 394 ? -7.216 -28.799 10.519 1.00 44.62 394 GLY A CA 1
ATOM 3082 C C . GLY A 1 394 ? -6.637 -28.585 11.922 1.00 44.62 394 GLY A C 1
ATOM 3083 O O . GLY A 1 394 ? -6.500 -29.555 12.660 1.00 44.62 394 GLY A O 1
ATOM 3084 N N . GLY A 1 395 ? -6.343 -27.337 12.309 1.00 40.75 395 GLY A N 1
ATOM 3085 C CA . GLY A 1 395 ? -5.713 -26.991 13.593 1.00 40.75 395 GLY A CA 1
ATOM 3086 C C . GLY A 1 395 ? -6.646 -26.887 14.809 1.00 40.75 395 GLY A C 1
ATOM 3087 O O . GLY A 1 395 ? -6.161 -26.759 15.927 1.00 40.75 395 GLY A O 1
ATOM 3088 N N . CYS A 1 396 ? -7.970 -26.969 14.630 1.00 40.53 396 CYS A N 1
ATOM 3089 C CA . CYS A 1 396 ? -8.961 -26.838 15.714 1.00 40.53 396 CYS A CA 1
ATOM 3090 C C . CYS A 1 396 ? -9.636 -28.169 16.090 1.00 40.53 396 CYS A C 1
ATOM 3092 O O . CYS A 1 396 ? -10.851 -28.223 16.298 1.00 40.53 396 CYS A O 1
ATOM 3094 N N . LYS A 1 397 ? -8.867 -29.258 16.184 1.00 39.22 397 LYS A N 1
ATOM 3095 C CA . LYS A 1 397 ? -9.318 -30.485 16.853 1.00 39.22 397 LYS A CA 1
ATOM 3096 C C . LYS A 1 397 ? -8.353 -30.868 17.972 1.00 39.22 397 LYS A C 1
ATOM 3098 O O . LYS A 1 397 ? -7.208 -31.203 17.709 1.00 39.22 397 LYS A O 1
ATOM 3103 N N . GLU A 1 398 ? -8.917 -30.857 19.179 1.00 41.72 398 GLU A N 1
ATOM 3104 C CA . GLU A 1 398 ? -8.447 -31.485 20.419 1.00 41.72 398 GLU A CA 1
ATOM 3105 C C . GLU A 1 398 ? -7.288 -30.793 21.154 1.00 41.72 398 GLU A C 1
ATOM 3107 O O . GLU A 1 398 ? -6.125 -31.163 21.036 1.00 41.72 398 GLU A O 1
ATOM 3112 N N . THR A 1 399 ? -7.651 -29.849 22.030 1.00 39.41 399 THR A N 1
ATOM 3113 C CA . THR A 1 399 ? -7.356 -29.976 23.471 1.00 39.41 399 THR A CA 1
ATOM 3114 C C . THR A 1 399 ? -8.595 -29.644 24.291 1.00 39.41 399 THR A C 1
ATOM 3116 O O . THR A 1 399 ? -9.373 -28.768 23.845 1.00 39.41 399 THR A O 1
#

Foldseek 3Di:
DDPPPDAQDLVCFCLCVVAVVCLVVLLPQAQPFPDDHPVVLLVLLLVLCPLFPPCSVCSSSLLSRQSSLLVVLVVQCVDPVRVLVSLLSLLSSLLNQLVCCLVRRVDDFSQVSLCSSQVSNCNGHDVPRGRDDDWPTQPQPPDSVCNCVGLSVLLVLLSSCLVRVVVVLVNLVVDPFLVPDPSNVVSLVSNQVSLVNLCQQLDCCHVQHNHVPPDDHTPVSVVCVLCCVQRHVLPSVPPPGSVSRDSDSSPPPPPPPPPPPPPPPPDDDDDDDDDDDDDDDDDDDDDDDDDDDDDDDDDDDDDDDDDDDDDDDDDDDDDDDDDDDDDDDDDDDDDDDDDDDDDDDDDDDDDDDDDDDDDDDPPPPPPPDPVVVVVVVVVVVVVVVVVVVVVVVVPPDDD

Solvent-accessible surface area (backbone atoms only — not comparable to full-atom values): 25747 Å² total; per-residue (Å²): 131,74,61,92,91,54,81,63,50,89,91,67,39,58,56,40,68,73,38,58,57,45,32,74,64,12,73,74,46,76,55,75,46,78,59,82,49,62,67,55,54,36,51,51,41,26,58,70,28,66,84,37,61,72,51,35,85,40,26,58,40,54,52,10,27,49,40,50,22,22,53,47,19,46,54,21,59,73,32,82,92,36,39,86,47,27,60,50,36,35,53,51,46,51,50,55,53,43,54,52,46,71,71,52,36,82,78,70,57,60,45,64,54,48,48,53,54,38,62,57,48,51,77,28,44,62,84,92,33,61,59,82,83,82,51,62,68,67,77,71,50,96,47,82,84,50,55,76,76,33,68,66,48,26,52,45,48,52,51,41,47,69,71,28,32,68,56,53,41,52,34,44,70,71,50,92,54,68,92,78,35,63,68,56,51,51,54,48,51,55,44,51,51,21,40,52,55,46,50,58,31,44,31,90,65,18,89,30,20,42,45,96,89,68,62,81,57,27,57,56,37,61,56,46,66,74,44,34,65,55,78,50,62,50,54,69,87,71,58,82,49,47,86,70,65,56,74,69,79,68,70,82,66,67,77,68,71,70,76,77,75,78,72,76,74,79,84,73,91,77,84,91,76,89,83,81,90,86,90,84,89,83,88,84,90,82,86,84,82,82,80,91,79,83,88,78,84,83,83,80,84,82,86,83,90,83,89,82,87,83,89,84,89,80,85,88,79,90,80,89,81,82,85,80,86,79,83,88,80,90,78,92,77,93,75,91,78,86,82,81,84,83,80,87,84,86,85,83,89,80,92,84,84,88,83,92,75,95,75,87,82,83,78,80,74,80,74,77,52,66,69,56,56,55,48,49,55,52,50,56,52,49,53,53,50,53,51,51,52,48,51,65,66,62,71,77,70,88,133

pLDDT: mean 71.09, std 24.12, range [25.53, 96.81]

Organism: NCBI:txid208452

Radius of gyration: 30.31 Å; Cα contacts (8 Å, |Δi|>4): 310; chains: 1; bounding box: 80×90×77 Å

Secondary structure (DSSP, 8-state):
-PPTTPPP-TTS-HHIIIIIHHHHTGGG-----SSS-HHHHHHHHHHHGGGSTTTGGGHHHHHHHHHHHHHHHHHHHH-TTTGGGTTHHHHHHHHHHHHHHHHHSTT--HHHHHHHHHHHHHTTS-GGG------------SSTTSTTTSHHHHHHHHHHHHHHHHHHHHHHHH-S-TTS-HHHHHHHHHHHHHHHHHHHHHSTTBTTBPPTTS-PPPHHHHHHHHHHHHHTSS-GGG--SGGG---------------------------------------------PPP--------------------------------------------------PPP------------------------HHHHHHHHHHHHHHHHHHHHHHHHHS-S--

InterPro domains:
  IPR008780 Plasmodium vivax Vir [PF05795] (82-380)